Protein AF-0000000075454747 (afdb_homodimer)

pLDDT: mean 72.76, std 27.38, range [16.09, 97.88]

Radius of gyration: 36.02 Å; Cα contacts (8 Å, |Δi|>4): 669; chains: 2; bounding box: 86×127×116 Å

Solvent-accessible surface area (backbone atoms only — not comparable to full-atom values): 37565 Å² total; per-residue (Å²): 130,82,58,50,56,47,60,22,48,54,50,6,48,52,48,23,32,24,45,42,16,33,38,52,50,50,49,52,52,36,51,41,47,50,62,71,65,38,78,59,92,67,65,56,60,64,61,53,49,51,53,51,52,39,49,51,45,42,49,48,39,54,51,43,48,49,51,49,47,45,43,26,66,60,74,37,37,84,43,86,72,25,34,42,47,53,69,25,41,47,30,43,63,62,52,25,51,37,47,42,45,41,36,53,37,42,48,53,25,52,46,48,52,48,50,49,46,25,56,74,56,73,64,38,64,78,78,41,47,66,49,49,53,33,49,53,53,22,47,52,27,30,53,50,37,27,54,50,30,57,66,29,74,86,36,67,48,83,68,41,67,80,47,38,56,28,53,52,47,22,52,51,31,50,39,47,32,48,50,50,49,46,49,54,47,49,51,51,50,53,55,46,50,71,66,64,68,72,66,78,44,48,65,56,42,55,55,47,48,49,52,48,51,46,52,44,56,56,42,52,53,45,52,53,30,53,53,28,48,78,69,66,39,42,61,22,42,41,45,51,52,28,45,48,34,46,36,41,39,44,37,45,50,50,51,42,49,50,56,51,45,57,47,49,48,51,52,44,49,56,51,47,56,61,55,65,63,62,75,63,75,77,74,79,76,76,88,77,90,84,78,87,75,83,80,84,79,76,77,78,77,78,66,76,72,90,70,77,75,78,64,93,74,76,78,68,93,74,76,81,69,83,81,84,80,73,89,80,80,82,84,90,81,87,74,90,69,88,124,132,82,57,51,56,46,60,22,47,53,51,6,48,51,48,21,33,23,46,41,16,33,38,52,50,50,47,52,51,36,50,40,48,51,61,71,68,38,81,59,92,68,65,58,62,64,59,52,49,51,51,49,50,38,48,51,46,42,51,48,40,55,52,41,48,49,51,48,48,46,44,26,66,60,76,37,36,84,43,86,72,26,34,43,46,53,70,24,40,46,29,43,62,62,53,25,51,38,47,41,44,40,37,53,37,42,49,53,24,52,47,48,52,49,50,49,43,26,56,74,56,73,64,39,64,79,80,43,47,66,49,48,53,32,47,52,52,22,46,52,27,30,54,50,37,28,52,50,28,56,66,29,73,85,36,67,48,82,69,40,68,80,47,38,56,29,51,50,46,21,51,50,32,49,40,49,30,50,51,51,49,47,50,53,49,51,50,52,50,52,53,46,50,71,65,63,64,73,68,78,45,49,65,55,42,57,58,47,49,50,54,50,51,45,51,44,56,56,42,52,53,43,52,53,30,53,54,29,47,78,68,64,40,43,62,22,42,40,44,50,51,29,43,48,34,46,35,39,40,42,38,46,52,50,51,42,48,51,56,50,46,56,49,47,47,51,52,44,49,55,51,48,53,58,56,64,59,61,72,61,74,77,76,80,78,74,86,81,91,74,87,76,85,76,81,83,77,79,77,81,85,70,80,76,68,88,69,76,74,77,71,69,80,70,64,87,72,78,71,78,75,83,86,80,90,75,94,92,83,87,91,89,88,94,76,98,73,93,131

Nearest PDB structures (foldseek):
  7u8r-assembly1_h  TM=3.072E-01  e=4.755E-01  Sus scrofa
  7u8r-assembly1_o  TM=3.285E-01  e=1.110E+00  Sus scrofa
  9bru-assembly1_k  TM=3.156E-01  e=3.203E+00  Mus musculus
  7u8r-assembly1_h  TM=3.238E-01  e=4.776E-01  Sus scrofa
  9bru-assembly1_k  TM=3.154E-01  e=3.297E+00  Mus musculus

Foldseek 3Di:
DFDQLLRLLVLQLVLQVVLLVVLVVLLVVLVCLQPPVFPDPDRPVVVNVLLVLLNVLSVLLSVLSVVLNCCQCPVCQPPPPGSSQSSLLLQPPSNLVNLVSLLVLLLSLLVLLLVVLCVLVVNDCVLSVVLVVLSVQLSVLSVVLSVVSNVVRVGRHCLDPVNCVSVLSNLVSSLVSLVSSLVSLVVSLVVVCVPVPHDVSVVVVVLNVVLSVLSVVLNVLSVVLNVCSVVRGSNSSNSVSNSSSSSSVSSSVVSSSVSVVVVVVVVVVVVVVVVVVPVPDPPPPDDDDDDDPDDDPPPDCPVDDDDDPPCVDDDDPDDPPPDPDDDDDPDDDDDDDDD/DFDQLLRLLVLQLVLQVVLLVVLVVLLVVLVCLQPPVQPDPDRPVVVNVLLVLLNVLSVLLSVLSVVLNCCQCPVCQPPPPGSSQSSLLLQPPSNLVNLVSLLVLLLSLLVLLLVVLCVLVVNDCVLSPVLVVLSVQLSVLSVVLSVVSNVVRVGRHCLDPVNCVSVLSNLVSSLVSLVSSLVSSVVSLVVVCVPVDHDVSVVVVVLNVLLSVLSVVLNVLSVVLNVCSVVRGSNSSNSVSNSSSSSSVSSSVVSSSVSVVVVVVVVVVVVVVVVVVPVPDPPPPDDDDDDDPDDPPPPPPPPPDDDDPPPPPPDDPPPPPPDDDDDDDDDDYDDDDDD

Structure (mmCIF, N/CA/C/O backbone):
data_AF-0000000075454747-model_v1
#
loop_
_entity.id
_entity.type
_entity.pdbx_description
1 polymer 'Uncharacterized protein'
#
loop_
_atom_site.group_PDB
_atom_site.id
_atom_site.type_symbol
_atom_site.label_atom_id
_atom_site.label_alt_id
_atom_site.label_comp_id
_atom_site.label_asym_id
_atom_site.label_entity_id
_atom_site.label_seq_id
_atom_site.pdbx_PDB_ins_code
_atom_site.Cartn_x
_atom_site.Cartn_y
_atom_site.Cartn_z
_atom_site.occupancy
_atom_site.B_iso_or_equiv
_atom_site.auth_seq_id
_atom_site.auth_comp_id
_atom_site.auth_asym_id
_atom_site.auth_atom_id
_atom_site.pdbx_PDB_model_num
ATOM 1 N N . MET A 1 1 ? 8.805 -26.375 9.414 1 54.47 1 MET A N 1
ATOM 2 C CA . MET A 1 1 ? 9.195 -26.734 8.062 1 54.47 1 MET A CA 1
ATOM 3 C C . MET A 1 1 ? 9.609 -25.516 7.258 1 54.47 1 MET A C 1
ATOM 5 O O . MET A 1 1 ? 9.109 -24.406 7.5 1 54.47 1 MET A O 1
ATOM 9 N N . ALA A 1 2 ? 10.641 -25.609 6.5 1 81.06 2 ALA A N 1
ATOM 10 C CA . ALA A 1 2 ? 11.195 -24.531 5.688 1 81.06 2 ALA A CA 1
ATOM 11 C C . ALA A 1 2 ? 10.188 -24.047 4.652 1 81.06 2 ALA A C 1
ATOM 13 O O . ALA A 1 2 ? 9.469 -24.859 4.047 1 81.06 2 ALA A O 1
ATOM 14 N N . ILE A 1 3 ? 9.906 -22.812 4.625 1 89.56 3 ILE A N 1
ATOM 15 C CA . ILE A 1 3 ? 8.953 -22.234 3.684 1 89.56 3 ILE A CA 1
ATOM 16 C C . ILE A 1 3 ? 9.438 -22.469 2.254 1 89.56 3 ILE A C 1
ATOM 18 O O . ILE A 1 3 ? 10.625 -22.266 1.953 1 89.56 3 ILE A O 1
ATOM 22 N N . ALA A 1 4 ? 8.562 -23.078 1.507 1 92.06 4 ALA A N 1
ATOM 23 C CA . ALA A 1 4 ? 8.883 -23.297 0.099 1 92.06 4 ALA A CA 1
ATOM 24 C C . ALA A 1 4 ? 9.156 -21.984 -0.615 1 92.06 4 ALA A C 1
ATOM 26 O O . ALA A 1 4 ? 8.578 -20.953 -0.269 1 92.06 4 ALA A O 1
ATOM 27 N N . LEU A 1 5 ? 9.977 -22.031 -1.569 1 92.12 5 LEU A N 1
ATOM 28 C CA . LEU A 1 5 ? 10.453 -20.828 -2.246 1 92.12 5 LEU A CA 1
ATOM 29 C C . LEU A 1 5 ? 9.297 -20.109 -2.955 1 92.12 5 LEU A C 1
ATOM 31 O O . LEU A 1 5 ? 9.25 -18.891 -2.979 1 92.12 5 LEU A O 1
ATOM 35 N N . ASP A 1 6 ? 8.406 -20.828 -3.564 1 93.06 6 ASP A N 1
ATOM 36 C CA . ASP A 1 6 ? 7.281 -20.219 -4.266 1 93.06 6 ASP A CA 1
ATOM 37 C C . ASP A 1 6 ? 6.355 -19.484 -3.293 1 93.06 6 ASP A C 1
ATOM 39 O O . ASP A 1 6 ? 5.922 -18.359 -3.564 1 93.06 6 ASP A O 1
ATOM 43 N N . LYS A 1 7 ? 6.16 -20.109 -2.158 1 93.94 7 LYS A N 1
ATOM 44 C CA . LYS A 1 7 ? 5.355 -19.453 -1.134 1 93.94 7 LYS A CA 1
ATOM 45 C C . LYS A 1 7 ? 6.066 -18.219 -0.588 1 93.94 7 LYS A C 1
ATOM 47 O O . LYS A 1 7 ? 5.434 -17.188 -0.346 1 93.94 7 LYS A O 1
ATOM 52 N N . ALA A 1 8 ? 7.285 -18.344 -0.396 1 94.69 8 ALA A N 1
ATOM 53 C CA . ALA A 1 8 ? 8.07 -17.234 0.115 1 94.69 8 ALA A CA 1
ATOM 54 C C . ALA A 1 8 ? 8.055 -16.047 -0.858 1 94.69 8 ALA A C 1
ATOM 56 O O . ALA A 1 8 ? 7.879 -14.906 -0.45 1 94.69 8 ALA A O 1
ATOM 57 N N . TYR A 1 9 ? 8.195 -16.359 -2.07 1 95 9 TYR A N 1
ATOM 58 C CA . TYR A 1 9 ? 8.25 -15.281 -3.061 1 95 9 TYR A CA 1
ATOM 59 C C . TYR A 1 9 ? 6.887 -14.617 -3.213 1 95 9 TYR A C 1
ATOM 61 O O . TYR A 1 9 ? 6.805 -13.391 -3.363 1 95 9 TYR A O 1
ATOM 69 N N . LEU A 1 10 ? 5.871 -15.367 -3.207 1 95.44 10 LEU A N 1
ATOM 70 C CA . LEU A 1 10 ? 4.527 -14.805 -3.27 1 95.44 10 LEU A CA 1
ATOM 71 C C . LEU A 1 10 ? 4.27 -13.875 -2.086 1 95.44 10 LEU A C 1
ATOM 73 O O . LEU A 1 10 ? 3.768 -12.766 -2.26 1 95.44 10 LEU A O 1
ATOM 77 N N . SER A 1 11 ? 4.66 -14.297 -0.938 1 95.88 11 SER A N 1
ATOM 78 C CA . SER A 1 11 ? 4.5 -13.484 0.265 1 95.88 11 SER A CA 1
ATOM 79 C C . SER A 1 11 ? 5.363 -12.234 0.206 1 95.88 11 SER A C 1
ATOM 81 O O . SER A 1 11 ? 4.961 -11.172 0.683 1 95.88 11 SER A O 1
ATOM 83 N N . ALA A 1 12 ? 6.492 -12.367 -0.376 1 96.56 12 ALA A N 1
ATOM 84 C CA . ALA A 1 12 ? 7.426 -11.25 -0.488 1 96.56 12 ALA A CA 1
ATOM 85 C C . ALA A 1 12 ? 6.84 -10.133 -1.34 1 96.56 12 ALA A C 1
ATOM 87 O O . ALA A 1 12 ? 6.863 -8.961 -0.94 1 96.56 12 ALA A O 1
ATOM 88 N N . ILE A 1 13 ? 6.297 -10.5 -2.439 1 96.44 13 ILE A N 1
ATOM 89 C CA . ILE A 1 13 ? 5.781 -9.477 -3.35 1 96.44 13 ILE A CA 1
ATOM 90 C C . ILE A 1 13 ? 4.492 -8.883 -2.781 1 96.44 13 ILE A C 1
ATOM 92 O O . ILE A 1 13 ? 4.23 -7.691 -2.939 1 96.44 13 ILE A O 1
ATOM 96 N N . TRP A 1 14 ? 3.729 -9.703 -2.125 1 96.62 14 TRP A N 1
ATOM 97 C CA . TRP A 1 14 ? 2.539 -9.203 -1.445 1 96.62 14 TRP A CA 1
ATOM 98 C C . TRP A 1 14 ? 2.906 -8.133 -0.42 1 96.62 14 TRP A C 1
ATOM 100 O O . TRP A 1 14 ? 2.328 -7.047 -0.413 1 96.62 14 TRP A O 1
ATOM 110 N N . LEU A 1 15 ? 3.869 -8.414 0.366 1 96.75 15 LEU A N 1
ATOM 111 C CA . LEU A 1 15 ? 4.301 -7.477 1.396 1 96.75 15 LEU A CA 1
ATOM 112 C C . LEU A 1 15 ? 4.969 -6.254 0.772 1 96.75 15 LEU A C 1
ATOM 114 O O . LEU A 1 15 ? 4.793 -5.133 1.256 1 96.75 15 LEU A O 1
ATOM 118 N N . GLU A 1 16 ? 5.711 -6.477 -0.226 1 97.69 16 GLU A N 1
ATOM 119 C CA . GLU A 1 16 ? 6.336 -5.348 -0.914 1 97.69 16 GLU A CA 1
ATOM 120 C C . GLU A 1 16 ? 5.285 -4.391 -1.465 1 97.69 16 GLU A C 1
ATOM 122 O O . GLU A 1 16 ? 5.449 -3.17 -1.388 1 97.69 16 GLU A O 1
ATOM 127 N N . THR A 1 17 ? 4.297 -4.953 -2.027 1 97.62 17 THR A N 1
ATOM 128 C CA . THR A 1 17 ? 3.232 -4.133 -2.596 1 97.62 17 THR A CA 1
ATOM 129 C C . THR A 1 17 ? 2.535 -3.324 -1.505 1 97.62 17 THR A C 1
ATOM 131 O O . THR A 1 17 ? 2.166 -2.168 -1.723 1 97.62 17 THR A O 1
ATOM 134 N N . LEU A 1 18 ? 2.395 -3.969 -0.387 1 97.12 18 LEU A N 1
ATOM 135 C CA . LEU A 1 18 ? 1.84 -3.258 0.759 1 97.12 18 LEU A CA 1
ATOM 136 C C . LEU A 1 18 ? 2.68 -2.031 1.096 1 97.12 18 LEU A C 1
ATOM 138 O O . LEU A 1 18 ? 2.148 -0.924 1.217 1 97.12 18 LEU A O 1
ATOM 142 N N . PHE A 1 19 ? 3.9 -2.213 1.19 1 97.25 19 PHE A N 1
ATOM 143 C CA . PHE A 1 19 ? 4.801 -1.117 1.529 1 97.25 19 PHE A CA 1
ATOM 144 C C . PHE A 1 19 ? 4.855 -0.092 0.403 1 97.25 19 PHE A C 1
ATOM 146 O O . PHE A 1 19 ? 5.008 1.105 0.652 1 97.25 19 PHE A O 1
ATOM 153 N N . TYR A 1 20 ? 4.727 -0.614 -0.808 1 97.62 20 TYR A N 1
ATOM 154 C CA . TYR A 1 20 ? 4.695 0.319 -1.929 1 97.62 20 TYR A CA 1
ATOM 155 C C . TYR A 1 20 ? 3.475 1.229 -1.847 1 97.62 20 TYR A C 1
ATOM 157 O O . TYR A 1 20 ? 3.553 2.414 -2.174 1 97.62 20 TYR A O 1
ATOM 165 N N . GLY A 1 21 ? 2.342 0.683 -1.463 1 96.75 21 GLY A N 1
ATOM 166 C CA . GLY A 1 21 ? 1.174 1.521 -1.243 1 96.75 21 GLY A CA 1
ATOM 167 C C . GLY A 1 21 ? 1.41 2.617 -0.22 1 96.75 21 GLY A C 1
ATOM 168 O O . GLY A 1 21 ? 1.01 3.764 -0.428 1 96.75 21 GLY A O 1
ATOM 169 N N . MET A 1 22 ? 2.078 2.236 0.785 1 94.88 22 MET A N 1
ATOM 170 C CA . MET A 1 22 ? 2.439 3.23 1.792 1 94.88 22 MET A CA 1
ATOM 171 C C . MET A 1 22 ? 3.365 4.289 1.202 1 94.88 22 MET A C 1
ATOM 173 O O . MET A 1 22 ? 3.18 5.484 1.44 1 94.88 22 MET A O 1
ATOM 177 N N . ASN A 1 23 ? 4.293 3.838 0.484 1 95.94 23 ASN A N 1
ATOM 178 C CA . ASN A 1 23 ? 5.258 4.73 -0.15 1 95.94 23 ASN A CA 1
ATOM 179 C C . ASN A 1 23 ? 4.578 5.691 -1.122 1 95.94 23 ASN A C 1
ATOM 181 O O . ASN A 1 23 ? 4.988 6.848 -1.246 1 95.94 23 ASN A O 1
ATOM 185 N N . PHE A 1 24 ? 3.613 5.172 -1.775 1 96.06 24 PHE A N 1
ATOM 186 C CA . PHE A 1 24 ? 2.867 5.984 -2.729 1 96.06 24 PHE A CA 1
ATOM 187 C C . PHE A 1 24 ? 2.238 7.191 -2.039 1 96.06 24 PHE A C 1
ATOM 189 O O . PHE A 1 24 ? 2.373 8.32 -2.51 1 96.06 24 PHE A O 1
ATOM 196 N N . VAL A 1 25 ? 1.648 7.004 -0.907 1 93.12 25 VAL A N 1
ATOM 197 C CA . VAL A 1 25 ? 0.99 8.078 -0.172 1 93.12 25 VAL A CA 1
ATOM 198 C C . VAL A 1 25 ? 2.037 9.031 0.401 1 93.12 25 VAL A C 1
ATOM 200 O O . VAL A 1 25 ? 1.892 10.25 0.311 1 93.12 25 VAL A O 1
ATOM 203 N N . LEU A 1 26 ? 3.062 8.477 0.919 1 92.25 26 LEU A N 1
ATOM 204 C CA . LEU A 1 26 ? 4.117 9.297 1.508 1 92.25 26 LEU A CA 1
ATOM 205 C C . LEU A 1 26 ? 4.805 10.141 0.444 1 92.25 26 LEU A C 1
ATOM 207 O O . LEU A 1 26 ? 5.191 11.281 0.708 1 92.25 26 LEU A O 1
ATOM 211 N N . PHE A 1 27 ? 4.941 9.539 -0.728 1 94.62 27 PHE A N 1
ATOM 212 C CA . PHE A 1 27 ? 5.562 10.266 -1.829 1 94.62 27 PHE A CA 1
ATOM 213 C C . PHE A 1 27 ? 4.742 11.5 -2.191 1 94.62 27 PHE A C 1
ATOM 215 O O . PHE A 1 27 ? 5.289 12.594 -2.324 1 94.62 27 PHE A O 1
ATOM 222 N N . TRP A 1 28 ? 3.514 11.32 -2.301 1 90.5 28 TRP A N 1
ATOM 223 C CA . TRP A 1 28 ? 2.668 12.445 -2.684 1 90.5 28 TRP A CA 1
ATOM 224 C C . TRP A 1 28 ? 2.576 13.469 -1.553 1 90.5 28 TRP A C 1
ATOM 226 O O . TRP A 1 28 ? 2.512 14.672 -1.801 1 90.5 28 TRP A O 1
ATOM 236 N N . ALA A 1 29 ? 2.568 12.969 -0.359 1 85.75 29 ALA A N 1
ATOM 237 C CA . ALA A 1 29 ? 2.637 13.883 0.777 1 85.75 29 ALA A CA 1
ATOM 238 C C . ALA A 1 29 ? 3.938 14.68 0.758 1 85.75 29 ALA A C 1
ATOM 240 O O . ALA A 1 29 ? 3.932 15.891 0.998 1 85.75 29 ALA A O 1
ATOM 241 N N . CYS A 1 30 ? 4.977 14.016 0.497 1 88.94 30 CYS A N 1
ATOM 242 C CA . CYS A 1 30 ? 6.285 14.648 0.419 1 88.94 30 CYS A CA 1
ATOM 243 C C . CYS A 1 30 ? 6.32 15.695 -0.686 1 88.94 30 CYS A C 1
ATOM 245 O O . CYS A 1 30 ? 6.773 16.828 -0.466 1 88.94 30 CYS A O 1
ATOM 247 N N . LEU A 1 31 ? 5.781 15.336 -1.813 1 88.81 31 LEU A N 1
ATOM 248 C CA . LEU A 1 31 ? 5.762 16.25 -2.949 1 88.81 31 LEU A CA 1
ATOM 249 C C . LEU A 1 31 ? 4.91 17.484 -2.643 1 88.81 31 LEU A C 1
ATOM 251 O O . LEU A 1 31 ? 5.281 18.594 -2.99 1 88.81 31 LEU A O 1
ATOM 255 N N . THR A 1 32 ? 3.826 17.266 -1.979 1 82.81 32 THR A N 1
ATOM 256 C CA . THR A 1 32 ? 2.938 18.375 -1.636 1 82.81 32 THR A CA 1
ATOM 257 C C . THR A 1 32 ? 3.602 19.312 -0.629 1 82.81 32 THR A C 1
ATOM 259 O O . THR A 1 32 ? 3.492 20.531 -0.743 1 82.81 32 THR A O 1
ATOM 262 N N . MET A 1 33 ? 4.277 18.75 0.227 1 79.81 33 MET A N 1
ATOM 263 C CA . MET A 1 33 ? 4.941 19.562 1.25 1 79.81 33 MET A CA 1
ATOM 264 C C . MET A 1 33 ? 6.109 20.344 0.657 1 79.81 33 MET A C 1
ATOM 266 O O . MET A 1 33 ? 6.383 21.469 1.075 1 79.81 33 MET A O 1
ATOM 270 N N . LEU A 1 34 ? 6.73 19.781 -0.288 1 83.19 34 LEU A N 1
ATOM 271 C CA . LEU A 1 34 ? 7.906 20.406 -0.877 1 83.19 34 LEU A CA 1
ATOM 272 C C . LEU A 1 34 ? 7.504 21.438 -1.926 1 83.19 34 LEU A C 1
ATOM 274 O O . LEU A 1 34 ? 8.266 22.359 -2.23 1 83.19 34 LEU A O 1
ATOM 278 N N . THR A 1 35 ? 6.363 21.328 -2.52 1 78.12 35 THR A N 1
ATOM 279 C CA . THR A 1 35 ? 6.004 22.188 -3.641 1 78.12 35 THR A CA 1
ATOM 280 C C . THR A 1 35 ? 4.902 23.156 -3.242 1 78.12 35 THR A C 1
ATOM 282 O O . THR A 1 35 ? 4.973 24.344 -3.561 1 78.12 35 THR A O 1
ATOM 285 N N . ILE A 1 36 ? 3.793 22.703 -2.701 1 64.31 36 ILE A N 1
ATOM 286 C CA . ILE A 1 36 ? 2.6 23.531 -2.521 1 64.31 36 ILE A CA 1
ATOM 287 C C . ILE A 1 36 ? 2.631 24.188 -1.146 1 64.31 36 ILE A C 1
ATOM 289 O O .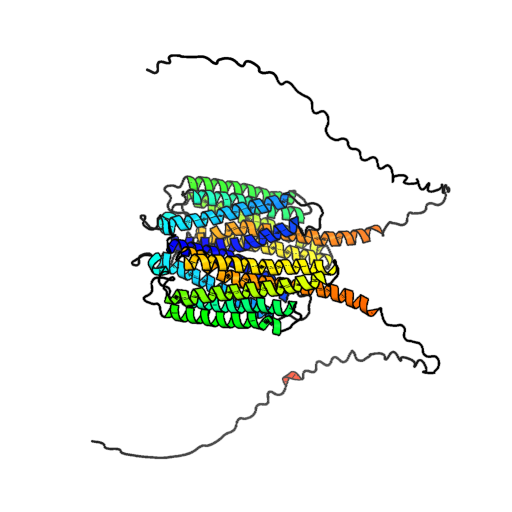 ILE A 1 36 ? 2.344 25.375 -1.016 1 64.31 36 ILE A O 1
ATOM 293 N N . ARG A 1 37 ? 2.844 23.391 -0.23 1 57.16 37 ARG A N 1
ATOM 294 C CA . ARG A 1 37 ? 2.729 23.938 1.121 1 57.16 37 ARG A CA 1
ATOM 295 C C . ARG A 1 37 ? 4.066 24.484 1.604 1 57.16 37 ARG A C 1
ATOM 297 O O . ARG A 1 37 ? 4.305 24.578 2.809 1 57.16 37 ARG A O 1
ATOM 304 N N . ARG A 1 38 ? 4.766 24.844 0.471 1 56.84 38 ARG A N 1
ATOM 305 C CA . ARG A 1 38 ? 6.109 25.312 0.8 1 56.84 38 ARG A CA 1
ATOM 306 C C . ARG A 1 38 ? 6.066 26.703 1.428 1 56.84 38 ARG A C 1
ATOM 308 O O . ARG A 1 38 ? 5.258 27.547 1.033 1 56.84 38 ARG A O 1
ATOM 315 N N . ARG A 1 39 ? 6.43 26.75 2.611 1 50.56 39 ARG A N 1
ATOM 316 C CA . ARG A 1 39 ? 6.5 28.062 3.248 1 50.56 39 ARG A CA 1
ATOM 317 C C . ARG A 1 39 ? 7.691 28.859 2.73 1 50.56 39 ARG A C 1
ATOM 319 O O . ARG A 1 39 ? 7.734 30.078 2.865 1 50.56 39 ARG A O 1
ATOM 326 N N . THR A 1 40 ? 8.727 28.141 2.311 1 54.94 40 THR A N 1
ATOM 327 C CA . THR A 1 40 ? 9.867 28.891 1.783 1 54.94 40 THR A CA 1
ATOM 328 C C . THR A 1 40 ? 9.734 29.078 0.274 1 54.94 40 THR A C 1
ATOM 330 O O . THR A 1 40 ? 9.188 28.219 -0.418 1 54.94 40 THR A O 1
ATOM 333 N N . PRO A 1 41 ? 9.945 30.281 -0.166 1 55.84 41 PRO A N 1
ATOM 334 C CA . PRO A 1 41 ? 9.719 30.688 -1.554 1 55.84 41 PRO A CA 1
ATOM 335 C C . PRO A 1 41 ? 10.445 29.797 -2.557 1 55.84 41 PRO A C 1
ATOM 337 O O . PRO A 1 41 ? 10.086 29.766 -3.736 1 55.84 41 PRO A O 1
ATOM 340 N N . LYS A 1 42 ? 11.578 29.109 -2.141 1 61.12 42 LYS A N 1
ATOM 341 C CA . LYS A 1 42 ? 12.289 28.406 -3.199 1 61.12 42 LYS A CA 1
ATOM 342 C C . LYS A 1 42 ? 12.102 26.891 -3.078 1 61.12 42 LYS A C 1
ATOM 344 O O . LYS A 1 42 ? 12.242 26.328 -1.989 1 61.12 42 LYS A O 1
ATOM 349 N N . ILE A 1 43 ? 11.531 26.344 -4.031 1 62.38 43 ILE A N 1
ATOM 350 C CA . ILE A 1 43 ? 11.422 24.891 -4.145 1 62.38 43 ILE A CA 1
ATOM 351 C C . ILE A 1 43 ? 12.812 24.266 -4.102 1 62.38 43 ILE A C 1
ATOM 353 O O . ILE A 1 43 ? 13.711 24.672 -4.844 1 62.38 43 ILE A O 1
ATOM 357 N N . ASN A 1 44 ? 13.047 23.438 -3.105 1 77.88 44 ASN A N 1
ATOM 358 C CA . ASN A 1 44 ? 14.305 22.688 -3.107 1 77.88 44 ASN A CA 1
ATOM 359 C C . ASN A 1 44 ? 14.312 21.609 -4.191 1 77.88 44 ASN A C 1
ATOM 361 O O . ASN A 1 44 ? 13.93 20.469 -3.938 1 77.88 44 ASN A O 1
ATOM 365 N N . LYS A 1 45 ? 14.68 21.953 -5.395 1 82.12 45 LYS A N 1
ATOM 366 C CA . LYS A 1 45 ? 14.656 21.078 -6.574 1 82.12 45 LYS A CA 1
ATOM 367 C C . LYS A 1 45 ? 15.453 19.797 -6.332 1 82.12 45 LYS A C 1
ATOM 369 O O . LYS A 1 45 ? 15.117 18.75 -6.883 1 82.12 45 LYS A O 1
ATOM 374 N N . LEU A 1 46 ? 16.453 19.922 -5.551 1 84.12 46 LEU A N 1
ATOM 375 C CA . LEU A 1 46 ? 17.281 18.75 -5.289 1 84.12 46 LEU A CA 1
ATOM 376 C C . LEU A 1 46 ? 16.516 17.703 -4.492 1 84.12 46 LEU A C 1
ATOM 378 O O . LEU A 1 46 ? 16.547 16.516 -4.836 1 84.12 46 LEU A O 1
ATOM 382 N N . LEU A 1 47 ? 15.836 18.141 -3.553 1 86.38 47 LEU A N 1
ATOM 383 C CA . LEU A 1 47 ? 15.086 17.203 -2.721 1 86.38 47 LEU A CA 1
ATOM 384 C C . LEU A 1 47 ? 13.922 16.594 -3.494 1 86.38 47 LEU A C 1
ATOM 386 O O . LEU A 1 47 ? 13.609 15.414 -3.338 1 86.38 47 LEU A O 1
ATOM 390 N N . VAL A 1 48 ? 13.32 17.391 -4.297 1 89.25 48 VAL A N 1
ATOM 391 C CA . VAL A 1 48 ? 12.234 16.906 -5.141 1 89.25 48 VAL A CA 1
ATOM 392 C C . VAL A 1 48 ? 12.773 15.867 -6.125 1 89.25 48 VAL A C 1
ATOM 394 O O . VAL A 1 48 ? 12.148 14.82 -6.332 1 89.25 48 VAL A O 1
ATOM 397 N N . GLY A 1 49 ? 13.953 16.172 -6.691 1 92.12 49 GLY A N 1
ATOM 398 C CA . GLY A 1 49 ? 14.578 15.234 -7.609 1 92.12 49 GLY A CA 1
ATOM 399 C C . GLY A 1 49 ? 14.922 13.906 -6.965 1 92.12 49 GLY A C 1
ATOM 400 O O . GLY A 1 49 ? 14.703 12.844 -7.555 1 92.12 49 GLY A O 1
ATOM 401 N N . ILE A 1 50 ? 15.422 13.969 -5.809 1 92.75 50 ILE A N 1
ATOM 402 C CA . ILE A 1 50 ? 15.789 12.766 -5.07 1 92.75 50 ILE A CA 1
ATOM 403 C C . ILE A 1 50 ? 14.539 11.945 -4.77 1 92.75 50 ILE A C 1
ATOM 405 O O . ILE A 1 50 ? 14.523 10.727 -4.984 1 92.75 50 ILE A O 1
ATOM 409 N N . ALA A 1 51 ? 13.5 12.617 -4.348 1 93.44 51 ALA A N 1
ATOM 410 C CA . ALA A 1 51 ? 12.258 11.922 -4.023 1 93.44 51 ALA A CA 1
ATOM 411 C C . ALA A 1 51 ? 11.656 11.273 -5.262 1 93.44 51 ALA A C 1
ATOM 413 O O . ALA A 1 51 ? 11.203 10.125 -5.211 1 93.44 51 ALA A O 1
ATOM 414 N N . MET A 1 52 ? 11.703 11.945 -6.359 1 95.12 52 MET A N 1
ATOM 415 C CA . MET A 1 52 ? 11.148 11.422 -7.605 1 95.12 52 MET A CA 1
ATOM 416 C C . MET A 1 52 ? 11.945 10.227 -8.102 1 95.12 52 MET A C 1
ATOM 418 O O . MET A 1 52 ? 11.375 9.242 -8.562 1 95.12 52 MET A O 1
ATOM 422 N N . THR A 1 53 ? 13.203 10.383 -7.992 1 96 53 THR A N 1
ATOM 423 C CA . THR A 1 53 ? 14.07 9.305 -8.453 1 96 53 THR A CA 1
ATOM 424 C C . THR A 1 53 ? 13.875 8.055 -7.594 1 96 53 THR A C 1
ATOM 426 O O . THR A 1 53 ? 13.734 6.949 -8.125 1 96 53 THR A O 1
ATOM 429 N N . MET A 1 54 ? 13.82 8.211 -6.352 1 96.12 54 MET A N 1
ATOM 430 C CA . MET A 1 54 ? 13.633 7.074 -5.449 1 96.12 54 MET A CA 1
ATOM 431 C C . MET A 1 54 ? 12.281 6.414 -5.68 1 96.12 54 MET A C 1
ATOM 433 O O . MET A 1 54 ? 12.172 5.188 -5.672 1 96.12 54 MET A O 1
ATOM 437 N N . PHE A 1 55 ? 11.289 7.234 -5.938 1 96.81 55 PHE A N 1
ATOM 438 C CA . PHE A 1 55 ? 9.953 6.707 -6.172 1 96.81 55 PHE A CA 1
ATOM 439 C C . PHE A 1 55 ? 9.898 5.941 -7.488 1 96.81 55 PHE A C 1
ATOM 441 O O . PHE A 1 55 ? 9.266 4.891 -7.574 1 96.81 55 PHE A O 1
ATOM 448 N N . ALA A 1 56 ? 10.531 6.473 -8.461 1 96.94 56 ALA A N 1
ATOM 449 C CA . ALA A 1 56 ? 10.562 5.809 -9.766 1 96.94 56 ALA A CA 1
ATOM 450 C C . ALA A 1 56 ? 11.234 4.445 -9.672 1 96.94 56 ALA A C 1
ATOM 452 O O . ALA A 1 56 ? 10.758 3.465 -10.25 1 96.94 56 ALA A O 1
ATOM 453 N N . PHE A 1 57 ? 12.297 4.414 -8.969 1 97.38 57 PHE A N 1
ATOM 454 C CA . PHE A 1 57 ? 13 3.146 -8.812 1 97.38 57 PHE A CA 1
ATOM 455 C C . PHE A 1 57 ? 12.18 2.172 -7.973 1 97.38 57 PHE A C 1
ATOM 457 O O . PHE A 1 57 ? 12.156 0.973 -8.258 1 97.38 57 PHE A O 1
ATOM 464 N N . SER A 1 58 ? 11.508 2.639 -6.961 1 97.44 58 SER A N 1
ATOM 465 C CA . SER A 1 58 ? 10.641 1.79 -6.156 1 97.44 58 SER A CA 1
ATOM 466 C C . SER A 1 58 ? 9.492 1.229 -6.988 1 97.44 58 SER A C 1
ATOM 468 O O . SER A 1 58 ? 9.125 0.06 -6.848 1 97.44 58 SER A O 1
ATOM 470 N N . THR A 1 59 ? 8.992 2.064 -7.867 1 97.62 59 THR A N 1
ATOM 471 C CA . THR A 1 59 ? 7.91 1.647 -8.75 1 97.62 59 THR A CA 1
ATOM 472 C C . THR A 1 59 ? 8.383 0.568 -9.719 1 97.62 59 THR A C 1
ATOM 474 O O . THR A 1 59 ? 7.691 -0.426 -9.938 1 97.62 59 THR A O 1
ATOM 477 N N . SER A 1 60 ? 9.508 0.819 -10.18 1 97.31 60 SER A N 1
ATOM 478 C CA . SER A 1 60 ? 10.07 -0.165 -11.102 1 97.31 60 SER A CA 1
ATOM 479 C C . SER A 1 60 ? 10.336 -1.489 -10.391 1 97.31 60 SER A C 1
ATOM 481 O O . SER A 1 60 ? 10.078 -2.559 -10.953 1 97.31 60 SER A O 1
ATOM 483 N N . HIS A 1 61 ? 10.82 -1.402 -9.234 1 97.88 61 HIS A N 1
ATOM 484 C CA . HIS A 1 61 ? 11.164 -2.6 -8.477 1 97.88 61 HIS A CA 1
ATOM 485 C C . HIS A 1 61 ? 9.93 -3.465 -8.227 1 97.88 61 HIS A C 1
ATOM 487 O O . HIS A 1 61 ? 9.953 -4.672 -8.469 1 97.88 61 HIS A O 1
ATOM 493 N N . VAL A 1 62 ? 8.852 -2.855 -7.758 1 97.5 62 VAL A N 1
ATOM 494 C CA . VAL A 1 62 ? 7.648 -3.613 -7.434 1 97.5 62 VAL A CA 1
ATOM 495 C C . VAL A 1 62 ? 6.992 -4.113 -8.719 1 97.5 62 VAL A C 1
ATOM 497 O O . VAL A 1 62 ? 6.43 -5.211 -8.75 1 97.5 62 VAL A O 1
ATOM 500 N N . SER A 1 63 ? 7.07 -3.334 -9.812 1 97.38 63 SER A N 1
ATOM 501 C CA . SER A 1 63 ? 6.512 -3.748 -11.094 1 97.38 63 SER A CA 1
ATOM 502 C C . SER A 1 63 ? 7.238 -4.969 -11.648 1 97.38 63 SER A C 1
ATOM 504 O O . SER A 1 63 ? 6.613 -5.887 -12.18 1 97.38 63 SER A O 1
ATOM 506 N N . LEU A 1 64 ? 8.539 -4.969 -11.477 1 97.19 64 LEU A N 1
ATOM 507 C CA . LEU A 1 64 ? 9.32 -6.113 -11.922 1 97.19 64 LEU A CA 1
ATOM 508 C C . LEU A 1 64 ? 9.023 -7.34 -11.062 1 97.19 64 LEU A C 1
ATOM 510 O O . LEU A 1 64 ? 9.008 -8.469 -11.562 1 97.19 64 LEU A O 1
ATOM 514 N N . GLY A 1 65 ? 8.859 -7.086 -9.773 1 96.56 65 GLY A N 1
ATOM 515 C CA . GLY A 1 65 ? 8.453 -8.18 -8.914 1 96.56 65 GLY A CA 1
ATOM 516 C C . GLY A 1 65 ? 7.129 -8.797 -9.32 1 96.56 65 GLY A C 1
ATOM 517 O O . GLY A 1 65 ? 6.98 -10.023 -9.328 1 96.56 65 GLY A O 1
ATOM 518 N N . PHE A 1 66 ? 6.234 -7.969 -9.711 1 96.75 66 PHE A N 1
ATOM 519 C CA . PHE A 1 66 ? 4.93 -8.438 -10.148 1 96.75 66 PHE A CA 1
ATOM 520 C C . PHE A 1 66 ? 5.039 -9.188 -11.477 1 96.75 66 PHE A C 1
ATOM 522 O O . PHE A 1 66 ? 4.402 -10.227 -11.664 1 96.75 66 PHE A O 1
ATOM 529 N N . GLN A 1 67 ? 5.816 -8.695 -12.336 1 96.19 67 GLN A N 1
ATOM 530 C CA . GLN A 1 67 ? 6.035 -9.375 -13.609 1 96.19 67 GLN A CA 1
ATOM 531 C C . GLN A 1 67 ? 6.621 -10.766 -13.398 1 96.19 67 GLN A C 1
ATOM 533 O O . GLN A 1 67 ? 6.23 -11.719 -14.078 1 96.19 67 GLN A O 1
ATOM 538 N N . ARG A 1 68 ? 7.488 -10.828 -12.477 1 95.5 68 ARG A N 1
ATOM 539 C CA . ARG A 1 68 ? 8.086 -12.125 -12.156 1 95.5 68 ARG A CA 1
ATOM 540 C C . ARG A 1 68 ? 7.051 -13.078 -11.562 1 95.5 68 ARG A C 1
ATOM 542 O O . ARG A 1 68 ? 7.105 -14.281 -11.797 1 95.5 68 ARG A O 1
ATOM 549 N N . LEU A 1 69 ? 6.176 -12.523 -10.82 1 95.31 69 LEU A N 1
ATOM 550 C CA . LEU A 1 69 ? 5.102 -13.336 -10.258 1 95.31 69 LEU A CA 1
ATOM 551 C C . LEU A 1 69 ? 4.23 -13.93 -11.352 1 95.31 69 LEU A C 1
ATOM 553 O O . LEU A 1 69 ? 3.932 -15.125 -11.336 1 95.31 69 LEU A O 1
ATOM 557 N N . ILE A 1 70 ? 3.912 -13.133 -12.312 1 94.75 70 ILE A N 1
ATOM 558 C CA . ILE A 1 70 ? 3.078 -13.578 -13.43 1 94.75 70 ILE A CA 1
ATOM 559 C C . ILE A 1 70 ? 3.834 -14.617 -14.25 1 94.75 70 ILE A C 1
ATOM 561 O O . ILE A 1 70 ? 3.277 -15.656 -14.609 1 94.75 70 ILE A O 1
ATOM 565 N N . GLU A 1 71 ? 5.059 -14.383 -14.469 1 94.69 71 GLU A N 1
ATOM 566 C CA . GLU A 1 71 ? 5.863 -15.305 -15.266 1 94.69 71 GLU A CA 1
ATOM 567 C C . GLU A 1 71 ? 6.023 -16.641 -14.555 1 94.69 71 GLU A C 1
ATOM 569 O O . GLU A 1 71 ? 5.902 -17.703 -15.18 1 94.69 71 GLU A O 1
ATOM 574 N N . GLY A 1 72 ? 6.23 -16.578 -13.289 1 93.5 72 GLY A N 1
ATOM 575 C CA . GLY A 1 72 ? 6.484 -17.797 -12.539 1 93.5 72 GLY A CA 1
ATOM 576 C C . GLY A 1 72 ? 5.23 -18.625 -12.281 1 93.5 72 GLY A C 1
ATOM 577 O O . GLY A 1 72 ? 5.23 -19.844 -12.461 1 93.5 72 GLY A O 1
ATOM 578 N N . PHE A 1 73 ? 4.086 -17.984 -11.93 1 93.81 73 PHE A N 1
ATOM 579 C CA . PHE A 1 73 ? 2.906 -18.703 -11.469 1 93.81 73 PHE A CA 1
ATOM 580 C C . PHE A 1 73 ? 1.921 -18.922 -12.617 1 93.81 73 PHE A C 1
ATOM 582 O O . PHE A 1 73 ? 1.042 -19.781 -12.531 1 93.81 73 PHE A O 1
ATOM 589 N N . ILE A 1 74 ? 2.061 -18.109 -13.703 1 92.19 74 ILE A N 1
ATOM 590 C CA . ILE A 1 74 ? 1.051 -18.203 -14.75 1 92.19 74 ILE A CA 1
ATOM 591 C C . ILE A 1 74 ? 1.69 -18.688 -16.047 1 92.19 74 ILE A C 1
ATOM 593 O O . ILE A 1 74 ? 1.318 -19.75 -16.562 1 92.19 74 ILE A O 1
ATOM 597 N N . VAL A 1 75 ? 2.699 -18.062 -16.562 1 91.5 75 VAL A N 1
ATOM 598 C CA . VAL A 1 75 ? 3.256 -18.344 -17.875 1 91.5 75 VAL A CA 1
ATOM 599 C C . VAL A 1 75 ? 4.086 -19.625 -17.828 1 91.5 75 VAL A C 1
ATOM 601 O O . VAL A 1 75 ? 3.963 -20.484 -18.703 1 91.5 75 VAL A O 1
ATOM 604 N N . ARG A 1 76 ? 4.855 -19.812 -16.781 1 90.69 76 ARG A N 1
ATOM 605 C CA . ARG A 1 76 ? 5.766 -20.953 -16.734 1 90.69 76 ARG A CA 1
ATOM 606 C C . ARG A 1 76 ? 5.344 -21.938 -15.641 1 90.69 76 ARG A C 1
ATOM 608 O O . ARG A 1 76 ? 6.184 -22.625 -15.055 1 90.69 76 ARG A O 1
ATOM 615 N N . ARG A 1 77 ? 4.129 -21.969 -15.406 1 87.75 77 ARG A N 1
ATOM 616 C CA . ARG A 1 77 ? 3.598 -22.797 -14.328 1 87.75 77 ARG A CA 1
ATOM 617 C C . ARG A 1 77 ? 3.873 -24.281 -14.594 1 87.75 77 ARG A C 1
ATOM 619 O O . ARG A 1 77 ? 4.176 -25.031 -13.664 1 87.75 77 ARG A O 1
ATOM 626 N N . ASP A 1 78 ? 3.871 -24.641 -15.797 1 85.06 78 ASP A N 1
ATOM 627 C CA . ASP A 1 78 ? 3.924 -26.062 -16.141 1 85.06 78 ASP A CA 1
ATOM 628 C C . ASP A 1 78 ? 5.324 -26.469 -16.594 1 85.06 78 ASP A C 1
ATOM 630 O O . ASP A 1 78 ? 5.527 -27.578 -17.078 1 85.06 78 ASP A O 1
ATOM 634 N N . TRP A 1 79 ? 6.238 -25.625 -16.469 1 88.12 79 TRP A N 1
ATOM 635 C CA . TRP A 1 79 ? 7.617 -25.969 -16.797 1 88.12 79 TRP A CA 1
ATOM 636 C C . TRP A 1 79 ? 8.203 -26.906 -15.758 1 88.12 79 TRP A C 1
ATOM 638 O O . TRP A 1 79 ? 7.707 -27 -14.641 1 88.12 79 TRP A O 1
ATOM 648 N N . PRO A 1 80 ? 9.203 -27.594 -16.141 1 88.25 80 PRO A N 1
ATOM 649 C CA . PRO A 1 80 ? 9.812 -28.531 -15.18 1 88.25 80 PRO A CA 1
ATOM 650 C C . PRO A 1 80 ? 10.266 -27.844 -13.898 1 88.25 80 PRO A C 1
ATOM 652 O O . PRO A 1 80 ? 10.898 -26.781 -13.945 1 88.25 80 PRO A O 1
ATOM 655 N N . GLY A 1 81 ? 9.898 -28.422 -12.758 1 87.19 81 GLY A N 1
ATOM 656 C CA . GLY A 1 81 ? 10.266 -27.906 -11.453 1 87.19 81 GLY A CA 1
ATOM 657 C C . GLY A 1 81 ? 9.266 -26.906 -10.906 1 87.19 81 GLY A C 1
ATOM 658 O O . GLY A 1 81 ? 9.312 -26.547 -9.727 1 87.19 81 GLY A O 1
ATOM 659 N N . GLY A 1 82 ? 8.445 -26.422 -11.805 1 87 82 GLY A N 1
ATOM 660 C CA . GLY A 1 82 ? 7.371 -25.547 -11.352 1 87 82 GLY A CA 1
ATOM 661 C C . GLY A 1 82 ? 7.848 -24.156 -10.984 1 87 82 GLY A C 1
ATOM 662 O O . GLY A 1 82 ? 8.953 -23.75 -11.352 1 87 82 GLY A O 1
ATOM 663 N N . PRO A 1 83 ? 7.047 -23.391 -10.328 1 90.5 83 PRO A N 1
ATOM 664 C CA . PRO A 1 83 ? 7.398 -22.031 -9.938 1 90.5 83 PRO A CA 1
ATOM 665 C C . PRO A 1 83 ? 8.617 -21.969 -9.016 1 90.5 83 PRO A C 1
ATOM 667 O O . PRO A 1 83 ? 9.398 -21.016 -9.078 1 90.5 83 PRO A O 1
ATOM 670 N N . GLY A 1 84 ? 8.805 -22.969 -8.203 1 89.12 84 GLY A N 1
ATOM 671 C CA . GLY A 1 84 ? 9.969 -23 -7.328 1 89.12 84 GLY A CA 1
ATOM 672 C C . GLY A 1 84 ? 11.281 -22.953 -8.078 1 89.12 84 GLY A C 1
ATOM 673 O O . GLY A 1 84 ? 12.203 -22.234 -7.684 1 89.12 84 GLY A O 1
ATOM 674 N N . ALA A 1 85 ? 11.352 -23.719 -9.195 1 89.88 85 ALA A N 1
ATOM 675 C CA . ALA A 1 85 ? 12.562 -23.734 -10.016 1 89.88 85 ALA A CA 1
ATOM 676 C C . ALA A 1 85 ? 12.766 -22.406 -10.719 1 89.88 85 ALA A C 1
ATOM 678 O O . ALA A 1 85 ? 13.898 -21.953 -10.883 1 89.88 85 ALA A O 1
ATOM 679 N N . PHE A 1 86 ? 11.734 -21.797 -11.117 1 90.88 86 PHE A N 1
ATOM 680 C CA . PHE A 1 86 ? 11.805 -20.5 -11.781 1 90.88 86 PHE A CA 1
ATOM 681 C C . PHE A 1 86 ? 12.367 -19.438 -10.836 1 90.88 86 PHE A C 1
ATOM 683 O O . PHE A 1 86 ? 13.258 -18.672 -11.211 1 90.88 86 PHE A O 1
ATOM 690 N N . PHE A 1 87 ? 11.898 -19.469 -9.586 1 91.56 87 PHE A N 1
ATOM 691 C CA . PHE A 1 87 ? 12.289 -18.422 -8.648 1 91.56 87 PHE A CA 1
ATOM 692 C C . PHE A 1 87 ? 13.672 -18.703 -8.07 1 91.56 87 PHE A C 1
ATOM 694 O O . PHE A 1 87 ? 14.305 -17.812 -7.504 1 91.56 87 PHE A O 1
ATOM 701 N N . SER A 1 88 ? 14.141 -19.922 -8.258 1 89.44 88 SER A N 1
ATOM 702 C CA . SER A 1 88 ? 15.477 -20.25 -7.77 1 89.44 88 SER A CA 1
ATOM 703 C C . SER A 1 88 ? 16.562 -19.75 -8.727 1 89.44 88 SER A C 1
ATOM 705 O O . SER A 1 88 ? 17.719 -19.625 -8.344 1 89.44 88 SER A O 1
ATOM 707 N N . ASP A 1 89 ? 16.109 -19.484 -9.969 1 89 89 ASP A N 1
ATOM 708 C CA . ASP A 1 89 ? 17.047 -18.953 -10.945 1 89 89 ASP A CA 1
ATOM 709 C C . ASP A 1 89 ? 17.266 -17.453 -10.734 1 89 89 ASP A C 1
ATOM 711 O O . ASP A 1 89 ? 16.438 -16.641 -11.156 1 89 89 ASP A O 1
ATOM 715 N N . VAL A 1 90 ? 18.359 -17.141 -10.18 1 88.5 90 VAL A N 1
ATOM 716 C CA . VAL A 1 90 ? 18.656 -15.773 -9.797 1 88.5 90 VAL A CA 1
ATOM 717 C C . VAL A 1 90 ? 19.172 -14.992 -11 1 88.5 90 VAL A C 1
ATOM 719 O O . VAL A 1 90 ? 19.25 -13.758 -10.961 1 88.5 90 VAL A O 1
ATOM 722 N N . SER A 1 91 ? 19.469 -15.641 -12.094 1 90.62 91 SER A N 1
ATOM 723 C CA . SER A 1 91 ? 20.078 -14.992 -13.242 1 90.62 91 SER A CA 1
ATOM 724 C C . SER A 1 91 ? 19.016 -14.414 -14.188 1 90.62 91 SER A C 1
ATOM 726 O O . SER A 1 91 ? 19.344 -13.742 -15.164 1 90.62 91 SER A O 1
ATOM 728 N N . ILE A 1 92 ? 17.797 -14.633 -13.883 1 91.38 92 ILE A N 1
ATOM 729 C CA . ILE A 1 92 ? 16.734 -14.07 -14.711 1 91.38 92 ILE A CA 1
ATOM 730 C C . ILE A 1 92 ? 16.891 -12.555 -14.781 1 91.38 92 ILE A C 1
ATOM 732 O O . ILE A 1 92 ? 17.062 -11.891 -13.758 1 91.38 92 ILE A O 1
ATOM 736 N N . PRO A 1 93 ? 16.828 -12.008 -15.922 1 92.44 93 PRO A N 1
ATOM 737 C CA . PRO A 1 93 ? 17.094 -10.578 -16.109 1 92.44 93 PRO A CA 1
ATOM 738 C C . PRO A 1 93 ? 16.25 -9.688 -15.203 1 92.44 93 PRO A C 1
ATOM 740 O O . PRO A 1 93 ? 16.734 -8.711 -14.641 1 92.44 93 PRO A O 1
ATOM 743 N N . ALA A 1 94 ? 15.023 -10.031 -15.047 1 93.5 94 ALA A N 1
ATOM 744 C CA . ALA A 1 94 ? 14.164 -9.219 -14.188 1 93.5 94 ALA A CA 1
ATOM 745 C C . ALA A 1 94 ? 14.688 -9.203 -12.758 1 93.5 94 ALA A C 1
ATOM 747 O O . ALA A 1 94 ? 14.602 -8.18 -12.07 1 93.5 94 ALA A O 1
ATOM 748 N N . ASN A 1 95 ? 15.195 -10.281 -12.312 1 94 95 ASN A N 1
ATOM 749 C CA . ASN A 1 95 ? 15.758 -10.352 -10.969 1 94 95 ASN A CA 1
ATOM 750 C C . ASN A 1 95 ? 17.062 -9.555 -10.867 1 94 95 ASN A C 1
ATOM 752 O O . ASN A 1 95 ? 17.281 -8.859 -9.875 1 94 95 ASN A O 1
ATOM 756 N N . VAL A 1 96 ? 17.859 -9.641 -11.867 1 94.44 96 VAL A N 1
ATOM 757 C CA . VAL A 1 96 ? 19.141 -8.938 -11.883 1 94.44 96 VAL A CA 1
ATOM 758 C C . VAL A 1 96 ? 18.906 -7.43 -11.859 1 94.44 96 VAL A C 1
ATOM 760 O O . VAL A 1 96 ? 19.547 -6.703 -11.094 1 94.44 96 VAL A O 1
ATOM 763 N N . VAL A 1 97 ? 17.938 -6.957 -12.633 1 95.81 97 VAL A N 1
ATOM 764 C CA . VAL A 1 97 ? 17.625 -5.531 -12.672 1 95.81 97 VAL A CA 1
ATOM 765 C C . VAL A 1 97 ? 17.062 -5.09 -11.328 1 95.81 97 VAL A C 1
ATOM 767 O O . VAL A 1 97 ? 17.375 -4 -10.844 1 95.81 97 VAL A O 1
ATOM 770 N N . LYS A 1 98 ? 16.266 -5.926 -10.734 1 95.88 98 LYS A N 1
ATOM 771 C CA . LYS A 1 98 ? 15.695 -5.617 -9.422 1 95.88 98 LYS A CA 1
ATOM 772 C C . LYS A 1 98 ? 16.797 -5.402 -8.383 1 95.88 98 LYS A C 1
ATOM 774 O O . LYS A 1 98 ? 16.719 -4.477 -7.574 1 95.88 98 LYS A O 1
ATOM 779 N N . VAL A 1 99 ? 17.766 -6.242 -8.414 1 93.94 99 VAL A N 1
ATOM 780 C CA . VAL A 1 99 ? 18.891 -6.141 -7.477 1 93.94 99 VAL A CA 1
ATOM 781 C C . VAL A 1 99 ? 19.672 -4.855 -7.742 1 93.94 99 VAL A C 1
ATOM 783 O O . VAL A 1 99 ? 20.047 -4.145 -6.809 1 93.94 99 VAL A O 1
ATOM 786 N N . GLY A 1 100 ? 19.844 -4.586 -8.977 1 95.19 100 GLY A N 1
ATOM 787 C CA . GLY A 1 100 ? 20.516 -3.346 -9.336 1 95.19 100 GLY A CA 1
ATOM 788 C C . GLY A 1 100 ? 19.766 -2.107 -8.883 1 95.19 100 GLY A C 1
ATOM 789 O O . GLY A 1 100 ? 20.359 -1.172 -8.352 1 95.19 100 GLY A O 1
ATOM 790 N N . ILE A 1 101 ? 18.516 -2.111 -9.102 1 96.19 101 ILE A N 1
ATOM 791 C CA . ILE A 1 101 ? 17.656 -0.997 -8.711 1 96.19 101 ILE A CA 1
ATOM 792 C C . ILE A 1 101 ? 17.688 -0.834 -7.191 1 96.19 101 ILE A C 1
ATOM 794 O O . ILE A 1 101 ? 17.734 0.288 -6.68 1 96.19 101 ILE A O 1
ATOM 798 N N . HIS A 1 102 ? 17.641 -1.955 -6.52 1 94.44 102 HIS A N 1
ATOM 799 C CA . HIS A 1 102 ? 17.719 -1.911 -5.066 1 94.44 102 HIS A CA 1
ATOM 800 C C . HIS A 1 102 ? 19.016 -1.256 -4.602 1 94.44 102 HIS A C 1
ATOM 802 O O . HIS A 1 102 ? 19.016 -0.459 -3.66 1 94.44 102 HIS A O 1
ATOM 808 N N . THR A 1 103 ? 20.078 -1.542 -5.25 1 94.94 103 THR A N 1
ATOM 809 C CA . THR A 1 103 ? 21.375 -0.967 -4.902 1 94.94 103 THR A CA 1
ATOM 810 C C . THR A 1 103 ? 21.375 0.545 -5.109 1 94.94 103 THR A C 1
ATOM 812 O O . THR A 1 103 ? 21.797 1.3 -4.234 1 94.94 103 THR A O 1
ATOM 815 N N . VAL A 1 104 ? 20.844 0.94 -6.18 1 95.31 104 VAL A N 1
ATOM 816 C CA . VAL A 1 104 ? 20.797 2.367 -6.48 1 95.31 104 VAL A CA 1
ATOM 817 C C . VAL A 1 104 ? 19.953 3.086 -5.434 1 95.31 104 VAL A C 1
ATOM 819 O O . VAL A 1 104 ? 20.375 4.098 -4.871 1 95.31 104 VAL A O 1
ATOM 822 N N . ASN A 1 105 ? 18.844 2.531 -5.156 1 94.5 105 ASN A N 1
ATOM 823 C CA . ASN A 1 105 ? 17.953 3.145 -4.18 1 94.5 105 ASN A CA 1
ATOM 824 C C . ASN A 1 105 ? 18.562 3.152 -2.783 1 94.5 105 ASN A C 1
ATOM 826 O O . ASN A 1 105 ? 18.344 4.082 -2.006 1 94.5 105 ASN A O 1
ATOM 830 N N . SER A 1 106 ? 19.266 2.109 -2.504 1 92.81 106 SER A N 1
ATOM 831 C CA . SER A 1 106 ? 19.922 2.045 -1.202 1 92.81 106 SER A CA 1
ATOM 832 C C . SER A 1 106 ? 21 3.123 -1.066 1 92.81 106 SER A C 1
ATOM 834 O O . SER A 1 106 ? 21.109 3.764 -0.02 1 92.81 106 SER A O 1
ATOM 836 N N . VAL A 1 107 ? 21.672 3.336 -2.098 1 93.88 107 VAL A N 1
ATOM 837 C CA . VAL A 1 107 ? 22.719 4.348 -2.082 1 93.88 107 VAL A CA 1
ATOM 838 C C . VAL A 1 107 ? 22.109 5.734 -1.926 1 93.88 107 VAL A C 1
ATOM 840 O O . VAL A 1 107 ? 22.562 6.535 -1.105 1 93.88 107 VAL A O 1
ATOM 843 N N . ILE A 1 108 ? 21.078 5.973 -2.646 1 93.88 108 ILE A N 1
ATOM 844 C CA . ILE A 1 108 ? 20.406 7.262 -2.562 1 93.88 108 ILE A CA 1
ATOM 845 C C . ILE A 1 108 ? 19.797 7.438 -1.171 1 93.88 108 ILE A C 1
ATOM 847 O O . ILE A 1 108 ? 19.984 8.477 -0.536 1 93.88 108 IL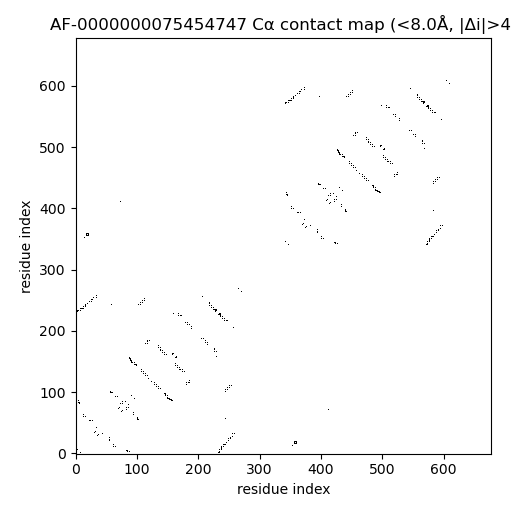E A O 1
ATOM 851 N N . GLY A 1 109 ? 19.125 6.406 -0.734 1 90.19 109 GLY A N 1
ATOM 852 C CA . GLY A 1 109 ? 18.516 6.465 0.582 1 90.19 109 GLY A CA 1
ATOM 853 C C . GLY A 1 109 ? 19.516 6.703 1.698 1 90.19 109 GLY A C 1
ATOM 854 O O . GLY A 1 109 ? 19.312 7.57 2.549 1 90.19 109 GLY A O 1
ATOM 855 N N . ASP A 1 110 ? 20.562 5.988 1.682 1 90.75 110 ASP A N 1
ATOM 856 C CA . ASP A 1 110 ? 21.594 6.145 2.693 1 90.75 110 ASP A CA 1
ATOM 857 C C . ASP A 1 110 ? 22.234 7.527 2.613 1 90.75 110 ASP A C 1
ATOM 859 O O . ASP A 1 110 ? 22.625 8.102 3.635 1 90.75 110 ASP A O 1
ATOM 863 N N . SER A 1 111 ? 22.312 8 1.446 1 92.38 111 SER A N 1
ATOM 864 C CA . SER A 1 111 ? 22.875 9.336 1.28 1 92.38 111 SER A CA 1
ATOM 865 C C . SER A 1 111 ? 22 10.398 1.929 1 92.38 111 SER A C 1
ATOM 867 O O . SER A 1 111 ? 22.5 11.375 2.482 1 92.38 111 SER A O 1
ATOM 869 N N . VAL A 1 112 ? 20.75 10.219 1.818 1 88.44 112 VAL A N 1
ATOM 870 C CA . VAL A 1 112 ? 19.828 11.156 2.441 1 88.44 112 VAL A CA 1
ATOM 871 C C . VAL A 1 112 ? 19.953 11.086 3.961 1 88.44 112 VAL A C 1
ATOM 873 O O . VAL A 1 112 ? 19.891 12.109 4.648 1 88.44 112 VAL A O 1
ATOM 876 N N . VAL A 1 113 ? 20.156 9.898 4.41 1 86.25 113 VAL A N 1
ATOM 877 C CA . VAL A 1 113 ? 20.328 9.719 5.848 1 86.25 113 VAL A CA 1
ATOM 878 C C . VAL A 1 113 ? 21.609 10.414 6.301 1 86.25 113 VAL A C 1
ATOM 880 O O . VAL A 1 113 ? 21.625 11.078 7.34 1 86.25 113 VAL A O 1
ATOM 883 N N . VAL A 1 114 ? 22.594 10.344 5.555 1 89 114 VAL A N 1
ATOM 884 C CA . VAL A 1 114 ? 23.875 10.992 5.867 1 89 114 VAL A CA 1
ATOM 885 C C . VAL A 1 114 ? 23.719 12.508 5.746 1 89 114 VAL A C 1
ATOM 887 O O . VAL A 1 114 ? 24.297 13.266 6.535 1 89 114 VAL A O 1
ATOM 890 N N . TRP A 1 115 ? 23 12.906 4.762 1 87.44 115 TRP A N 1
ATOM 891 C CA . TRP A 1 115 ? 22.703 14.328 4.594 1 87.44 115 TRP A CA 1
ATOM 892 C C . TRP A 1 115 ? 22.031 14.898 5.836 1 87.44 115 TRP A C 1
ATOM 894 O O . TRP A 1 115 ? 22.375 16 6.289 1 87.44 115 TRP A O 1
ATOM 904 N N . ARG A 1 116 ? 21.203 14.242 6.387 1 81.62 116 ARG A N 1
ATOM 905 C CA . ARG A 1 116 ? 20.547 14.688 7.609 1 81.62 116 ARG A CA 1
ATOM 906 C C . ARG A 1 116 ? 21.531 14.781 8.766 1 81.62 116 ARG A C 1
ATOM 908 O O . ARG A 1 116 ? 21.453 15.688 9.594 1 81.62 116 ARG A O 1
ATOM 915 N N . CYS A 1 117 ? 22.312 13.773 8.812 1 84 117 CYS A N 1
ATOM 916 C CA . CYS A 1 117 ? 23.359 13.805 9.828 1 84 117 CYS A CA 1
ATOM 917 C C . CYS A 1 117 ? 24.234 15.031 9.656 1 84 117 CYS A C 1
ATOM 919 O O . CYS A 1 117 ? 24.594 15.688 10.641 1 84 117 CYS A O 1
ATOM 921 N N . TRP A 1 118 ? 24.531 15.328 8.461 1 87.38 118 TRP A N 1
ATOM 922 C CA . TRP A 1 118 ? 25.328 16.516 8.133 1 87.38 118 TRP A CA 1
ATOM 923 C C . TRP A 1 118 ? 24.625 17.781 8.602 1 87.38 118 TRP A C 1
ATOM 925 O O . TRP A 1 118 ? 25.266 18.672 9.172 1 87.38 118 TRP A O 1
ATOM 935 N N . LEU A 1 119 ? 23.344 17.812 8.508 1 80.44 119 LEU A N 1
ATOM 936 C CA . LEU A 1 119 ? 22.562 18.969 8.922 1 80.44 119 LEU A CA 1
ATOM 937 C C . LEU A 1 119 ? 22.531 19.078 10.445 1 80.44 119 LEU A C 1
ATOM 939 O O . LEU A 1 119 ? 22.656 20.172 11 1 80.44 119 LEU A O 1
ATOM 943 N N . VAL A 1 120 ? 22.422 18.016 11.086 1 78.94 120 VAL A N 1
ATOM 944 C CA . VAL A 1 120 ? 22.297 18 12.539 1 78.94 120 VAL A CA 1
ATOM 945 C C . VAL A 1 120 ? 23.625 18.422 13.172 1 78.94 120 VAL A C 1
ATOM 947 O O . VAL A 1 120 ? 23.625 19.078 14.227 1 78.94 120 VAL A O 1
ATOM 950 N N . TRP A 1 121 ? 24.703 18.156 12.5 1 83.81 121 TRP A N 1
ATOM 951 C CA . TRP A 1 121 ? 26.016 18.5 13.031 1 83.81 121 TRP A CA 1
ATOM 952 C C . TRP A 1 121 ? 26.5 19.844 12.492 1 83.81 121 TRP A C 1
ATOM 954 O O . TRP A 1 121 ? 27.703 20.094 12.414 1 83.81 121 TRP A O 1
ATOM 964 N N . GLY A 1 122 ? 25.594 20.656 12.133 1 80.5 122 GLY A N 1
ATOM 965 C CA . GLY A 1 122 ? 25.922 22.016 11.719 1 80.5 122 GLY A CA 1
ATOM 966 C C . GLY A 1 122 ? 26.719 22.062 10.438 1 80.5 122 GLY A C 1
ATOM 967 O O . GLY A 1 122 ? 27.641 22.875 10.297 1 80.5 122 GLY A O 1
ATOM 968 N N . ARG A 1 123 ? 26.531 21.031 9.547 1 84.94 123 ARG A N 1
ATOM 969 C CA . ARG A 1 123 ? 27.141 20.984 8.227 1 84.94 123 ARG A CA 1
ATOM 970 C C . ARG A 1 123 ? 28.641 20.703 8.32 1 84.94 123 ARG A C 1
ATOM 972 O O . ARG A 1 123 ? 29.422 21.266 7.555 1 84.94 123 ARG A O 1
ATOM 979 N N . ASP A 1 124 ? 29 20.062 9.344 1 86.88 124 ASP A N 1
ATOM 980 C CA . ASP A 1 124 ? 30.375 19.609 9.477 1 86.88 124 ASP A CA 1
ATOM 981 C C . ASP A 1 124 ? 30.594 18.297 8.727 1 86.88 124 ASP A C 1
ATOM 983 O O . ASP A 1 124 ? 30.109 17.234 9.148 1 86.88 124 ASP A O 1
ATOM 987 N N . TRP A 1 125 ? 31.391 18.281 7.68 1 89.38 125 TRP A N 1
ATOM 988 C CA . TRP A 1 125 ? 31.594 17.141 6.801 1 89.38 125 TRP A CA 1
ATOM 989 C C . TRP A 1 125 ? 32.469 16.078 7.473 1 89.38 125 TRP A C 1
ATOM 991 O O . TRP A 1 125 ? 32.438 14.914 7.094 1 89.38 125 TRP A O 1
ATOM 1001 N N . LYS A 1 126 ? 33.25 16.547 8.438 1 91.19 126 LYS A N 1
ATOM 1002 C CA . LYS A 1 126 ? 34.156 15.609 9.102 1 91.19 126 LYS A CA 1
ATOM 1003 C C . LYS A 1 126 ? 33.375 14.516 9.836 1 91.19 126 LYS A C 1
ATOM 1005 O O . LYS A 1 126 ? 33.844 13.375 9.914 1 91.19 126 LYS A O 1
ATOM 1010 N N . MET A 1 127 ? 32.25 14.875 10.289 1 90.62 127 MET A N 1
ATOM 1011 C CA . MET A 1 127 ? 31.453 13.922 11.039 1 90.62 127 MET A CA 1
ATOM 1012 C C . MET A 1 127 ? 30.797 12.906 10.109 1 90.62 127 MET A C 1
ATOM 1014 O O . MET A 1 127 ? 30.344 11.852 10.555 1 90.62 127 MET A O 1
ATOM 1018 N N . CYS A 1 128 ? 30.797 13.133 8.75 1 92.88 128 CYS A N 1
ATOM 1019 C CA . CYS A 1 128 ? 30.094 12.281 7.805 1 92.88 128 CYS A CA 1
ATOM 1020 C C . CYS A 1 128 ? 31.062 11.422 7.008 1 92.88 128 CYS A C 1
ATOM 1022 O O . CYS A 1 128 ? 30.656 10.672 6.117 1 92.88 128 CYS A O 1
ATOM 1024 N N . ILE A 1 129 ? 32.344 11.422 7.348 1 94.81 129 ILE A N 1
ATOM 1025 C CA . ILE A 1 129 ? 33.375 10.703 6.578 1 94.81 129 ILE A CA 1
ATOM 1026 C C . ILE A 1 129 ? 33.125 9.195 6.699 1 94.81 129 ILE A C 1
ATOM 1028 O O . ILE A 1 129 ? 33.125 8.484 5.695 1 94.81 129 ILE A O 1
ATOM 1032 N N . VAL A 1 130 ? 32.938 8.703 7.902 1 95.31 130 VAL A N 1
ATOM 1033 C CA . VAL A 1 130 ? 32.781 7.277 8.141 1 95.31 130 VAL A CA 1
ATOM 1034 C C . VAL A 1 130 ? 31.531 6.777 7.422 1 95.31 130 VAL A C 1
ATOM 1036 O O . VAL A 1 130 ? 31.594 5.832 6.633 1 95.31 130 VAL A O 1
ATOM 1039 N N . PRO A 1 131 ? 30.406 7.496 7.594 1 95.38 131 PRO A N 1
ATOM 1040 C CA . PRO A 1 131 ? 29.203 7.043 6.875 1 95.38 131 PRO A CA 1
ATOM 1041 C C . PRO A 1 131 ? 29.375 7.102 5.359 1 95.38 131 PRO A C 1
ATOM 1043 O O . PRO A 1 131 ? 28.859 6.246 4.645 1 95.38 131 PRO A O 1
ATOM 1046 N N . ILE A 1 132 ? 30.094 8.008 4.867 1 96.12 132 ILE A N 1
ATOM 1047 C CA . ILE A 1 132 ? 30.297 8.141 3.428 1 96.12 132 ILE A CA 1
ATOM 1048 C C . ILE A 1 132 ? 31.125 6.973 2.91 1 96.12 132 ILE A C 1
ATOM 1050 O O . ILE A 1 132 ? 30.812 6.391 1.869 1 96.12 132 ILE A O 1
ATOM 1054 N N . VAL A 1 133 ? 32.156 6.613 3.617 1 97.19 133 VAL A N 1
ATOM 1055 C CA . VAL A 1 133 ? 33 5.484 3.229 1 97.19 133 VAL A CA 1
ATOM 1056 C C . VAL A 1 133 ? 32.156 4.195 3.256 1 97.19 133 VAL A C 1
ATOM 1058 O O . VAL A 1 133 ? 32.312 3.346 2.375 1 97.19 133 VAL A O 1
ATOM 1061 N N . LEU A 1 134 ? 31.312 4.066 4.191 1 97.44 134 LEU A N 1
ATOM 1062 C CA . LEU A 1 134 ? 30.469 2.887 4.309 1 97.44 134 LEU A CA 1
ATOM 1063 C C . LEU A 1 134 ? 29.5 2.795 3.129 1 97.44 134 LEU A C 1
ATOM 1065 O O . LEU A 1 134 ? 29.25 1.706 2.605 1 97.44 134 LEU A O 1
ATOM 1069 N N . ILE A 1 135 ? 28.969 3.914 2.68 1 96.75 135 ILE A N 1
ATOM 1070 C CA . ILE A 1 135 ? 28.047 3.934 1.545 1 96.75 135 ILE A CA 1
ATOM 1071 C C . ILE A 1 135 ? 28.797 3.514 0.276 1 96.75 135 ILE A C 1
ATOM 1073 O O . ILE A 1 135 ? 28.266 2.754 -0.537 1 96.75 135 ILE A O 1
ATOM 1077 N N . ILE A 1 136 ? 30 3.973 0.169 1 97 136 ILE A N 1
ATOM 1078 C CA . ILE A 1 136 ? 30.797 3.625 -1.003 1 97 136 ILE A CA 1
ATOM 1079 C C . ILE A 1 136 ? 31.078 2.125 -1.006 1 97 136 ILE A C 1
ATOM 1081 O O . ILE A 1 136 ? 30.938 1.462 -2.037 1 97 136 ILE A O 1
ATOM 1085 N N . ALA A 1 137 ? 31.453 1.639 0.102 1 97.38 137 ALA A N 1
ATOM 1086 C CA . ALA A 1 137 ? 31.703 0.205 0.224 1 97.38 137 ALA A CA 1
ATOM 1087 C C . ALA A 1 137 ? 30.438 -0.601 -0.068 1 97.38 137 ALA A C 1
ATOM 1089 O O . ALA A 1 137 ? 30.5 -1.623 -0.755 1 97.38 137 ALA A O 1
ATOM 1090 N N . SER A 1 138 ? 29.359 -0.14 0.424 1 96.06 138 SER A N 1
ATOM 1091 C CA . SER A 1 138 ? 28.078 -0.811 0.182 1 96.06 138 SER A CA 1
ATOM 1092 C C . SER A 1 138 ? 27.703 -0.769 -1.295 1 96.06 138 SER A C 1
ATOM 1094 O O . SER A 1 138 ? 27.172 -1.743 -1.834 1 96.06 138 SER A O 1
ATOM 1096 N N . ALA A 1 139 ? 27.953 0.327 -1.926 1 96.62 139 ALA A N 1
ATOM 1097 C CA . ALA A 1 139 ? 27.672 0.456 -3.354 1 96.62 139 ALA A CA 1
ATOM 1098 C C . ALA A 1 139 ? 28.5 -0.54 -4.164 1 96.62 139 ALA A C 1
ATOM 1100 O O . ALA A 1 139 ? 27.969 -1.199 -5.066 1 96.62 139 ALA A O 1
ATOM 1101 N N . VAL A 1 140 ? 29.734 -0.66 -3.799 1 96.5 140 VAL A N 1
ATOM 1102 C CA . VAL A 1 140 ? 30.625 -1.59 -4.5 1 96.5 140 VAL A CA 1
ATOM 1103 C C . VAL A 1 140 ? 30.109 -3.018 -4.324 1 96.5 140 VAL A C 1
ATOM 1105 O O . VAL A 1 140 ? 30.016 -3.771 -5.297 1 96.5 140 VAL A O 1
ATOM 1108 N N . CYS A 1 141 ? 29.719 -3.34 -3.135 1 95.69 141 CYS A N 1
ATOM 1109 C CA . CYS A 1 141 ? 29.219 -4.676 -2.852 1 95.69 141 CYS A CA 1
ATOM 1110 C C . CYS A 1 141 ? 27.891 -4.922 -3.568 1 95.69 141 CYS A C 1
ATOM 1112 O O . CYS A 1 141 ? 27.656 -6.012 -4.09 1 95.69 141 CYS A O 1
ATOM 1114 N N . GLY A 1 142 ? 27.062 -3.893 -3.623 1 95.5 142 GLY A N 1
ATOM 1115 C CA . GLY A 1 142 ? 25.781 -4.027 -4.289 1 95.5 142 GLY A CA 1
ATOM 1116 C C . GLY A 1 142 ? 25.906 -4.23 -5.785 1 95.5 142 GLY A C 1
ATOM 1117 O O . GLY A 1 142 ? 25.25 -5.113 -6.352 1 95.5 142 GLY A O 1
ATOM 1118 N N . PHE A 1 143 ? 26.734 -3.51 -6.434 1 96.31 143 PHE A N 1
ATOM 1119 C CA . PHE A 1 143 ? 26.891 -3.639 -7.875 1 96.31 143 PHE A CA 1
ATOM 1120 C C . PHE A 1 143 ? 27.656 -4.918 -8.219 1 96.31 143 PHE A C 1
ATOM 1122 O O . PHE A 1 143 ? 27.375 -5.547 -9.25 1 96.31 143 PHE A O 1
ATOM 1129 N N . ALA A 1 144 ? 28.562 -5.309 -7.387 1 95.12 144 ALA A N 1
ATOM 1130 C CA . ALA A 1 144 ? 29.219 -6.594 -7.59 1 95.12 144 ALA A CA 1
ATOM 1131 C C . ALA A 1 144 ? 28.234 -7.746 -7.496 1 95.12 144 ALA A C 1
ATOM 1133 O O . ALA A 1 144 ? 28.297 -8.695 -8.281 1 95.12 144 ALA A O 1
ATOM 1134 N N . GLN A 1 145 ? 27.391 -7.645 -6.539 1 93.06 145 GLN A N 1
ATOM 1135 C CA . GLN A 1 145 ? 26.344 -8.641 -6.398 1 93.06 145 GLN A CA 1
ATOM 1136 C C . GLN A 1 145 ? 25.484 -8.727 -7.664 1 93.06 145 GLN A C 1
ATOM 1138 O O . GLN A 1 145 ? 25.125 -9.82 -8.102 1 93.06 145 GLN A O 1
ATOM 1143 N N . THR A 1 146 ? 25.141 -7.59 -8.219 1 94.56 146 THR A N 1
ATOM 1144 C CA . THR A 1 146 ? 24.344 -7.539 -9.43 1 94.56 146 THR A CA 1
ATOM 1145 C C . THR A 1 146 ? 25.047 -8.273 -10.57 1 94.56 146 THR A C 1
ATOM 1147 O O . THR A 1 146 ? 24.406 -9.055 -11.289 1 94.56 146 THR A O 1
ATOM 1150 N N . VAL A 1 147 ? 26.312 -8.109 -10.672 1 93.56 147 VAL A N 1
ATOM 1151 C CA . VAL A 1 147 ? 27.094 -8.758 -11.727 1 93.56 147 VAL A CA 1
ATOM 1152 C C . VAL A 1 147 ? 27.156 -10.266 -11.477 1 93.56 147 VAL A C 1
ATOM 1154 O O . VAL A 1 147 ? 27 -11.055 -12.406 1 93.56 147 VAL A O 1
ATOM 1157 N N . GLU A 1 148 ? 27.328 -10.633 -10.266 1 91.94 148 GLU A N 1
ATOM 1158 C CA . GLU A 1 148 ? 27.406 -12.055 -9.93 1 91.94 148 GLU A CA 1
ATOM 1159 C C . GLU A 1 148 ? 26.078 -12.75 -10.18 1 91.94 148 GLU A C 1
ATOM 1161 O O . GLU A 1 148 ? 26.047 -13.906 -10.617 1 91.94 148 GLU A O 1
ATOM 1166 N N . PHE A 1 149 ? 25.016 -12.094 -9.898 1 92.19 149 PHE A N 1
ATOM 1167 C CA . PHE A 1 149 ? 23.703 -12.656 -10.188 1 92.19 149 PHE A CA 1
ATOM 1168 C C . PHE A 1 149 ? 23.516 -12.859 -11.688 1 92.19 149 PHE A C 1
ATOM 1170 O O . PHE A 1 149 ? 22.969 -13.883 -12.117 1 92.19 149 PHE A O 1
ATOM 1177 N N . ALA A 1 150 ? 23.969 -11.891 -12.438 1 92.25 150 ALA A N 1
ATOM 1178 C CA . ALA A 1 150 ? 23.844 -11.984 -13.891 1 92.25 150 ALA A CA 1
ATOM 1179 C C . ALA A 1 150 ? 24.641 -13.156 -14.445 1 92.25 150 ALA A C 1
ATOM 1181 O O . ALA A 1 150 ? 24.25 -13.773 -15.438 1 92.25 150 ALA A O 1
ATOM 1182 N N . ARG A 1 151 ? 25.688 -13.539 -13.727 1 90.5 151 ARG A N 1
ATOM 1183 C CA . ARG A 1 151 ? 26.578 -14.594 -14.203 1 90.5 151 ARG A CA 1
ATOM 1184 C C . ARG A 1 151 ? 26.172 -15.945 -13.625 1 90.5 151 ARG A C 1
ATOM 1186 O O . ARG A 1 151 ? 26.672 -16.984 -14.07 1 90.5 151 ARG A O 1
ATOM 1193 N N . ALA A 1 152 ? 25.312 -16 -12.672 1 85.88 152 ALA A N 1
ATOM 1194 C CA . ALA A 1 152 ? 24.969 -17.219 -11.938 1 85.88 152 ALA A CA 1
ATOM 1195 C C . ALA A 1 152 ? 23.906 -18.031 -12.68 1 85.88 152 ALA A C 1
ATOM 1197 O O . ALA A 1 152 ? 22.906 -18.438 -12.094 1 85.88 152 ALA A O 1
ATOM 1198 N N . LYS A 1 153 ? 24.125 -18.391 -13.898 1 81.81 153 LYS A N 1
ATOM 1199 C CA . LYS A 1 153 ? 23.156 -19.094 -14.711 1 81.81 153 LYS A CA 1
ATOM 1200 C C . LYS A 1 153 ? 22.984 -20.547 -14.242 1 81.81 153 LYS A C 1
ATOM 1202 O O . LYS A 1 153 ? 21.906 -21.125 -14.383 1 81.81 153 LYS A O 1
ATOM 1207 N N . ASN A 1 154 ? 24 -21.016 -13.586 1 76.19 154 ASN A N 1
ATOM 1208 C CA . ASN A 1 154 ? 23.953 -22.422 -13.172 1 76.19 154 ASN A CA 1
ATOM 1209 C C . ASN A 1 154 ? 23.688 -22.547 -11.672 1 76.19 154 ASN A C 1
ATOM 1211 O O . ASN A 1 154 ? 23.672 -23.656 -11.141 1 76.19 154 ASN A O 1
ATOM 1215 N N . LEU A 1 155 ? 23.516 -21.391 -11.102 1 71 155 LEU A N 1
ATOM 1216 C CA . LEU A 1 155 ? 23.234 -21.422 -9.672 1 71 155 LEU A CA 1
ATOM 1217 C C . LEU A 1 155 ? 21.75 -21.312 -9.398 1 71 155 LEU A C 1
ATOM 1219 O O . LEU A 1 155 ? 21.078 -20.406 -9.898 1 71 155 LEU A O 1
ATOM 1223 N N . HIS A 1 156 ? 21.312 -22.391 -8.781 1 68.56 156 HIS A N 1
ATOM 1224 C CA . HIS A 1 156 ? 19.875 -22.438 -8.539 1 68.56 156 HIS A CA 1
ATOM 1225 C C . HIS A 1 156 ? 19.562 -22.109 -7.082 1 68.56 156 HIS A C 1
ATOM 1227 O O . HIS A 1 156 ? 18.641 -22.688 -6.504 1 68.56 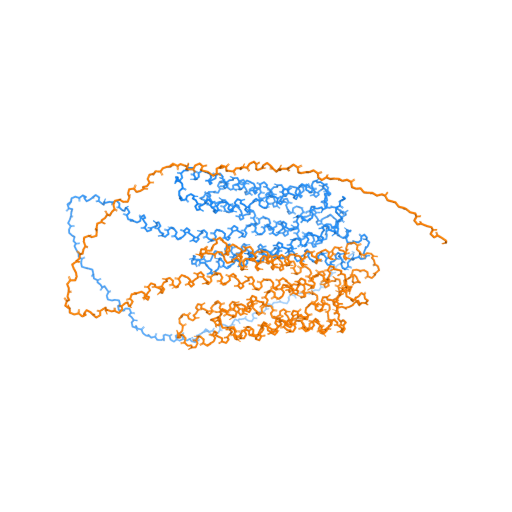156 HIS A O 1
ATOM 1233 N N . SER A 1 157 ? 20.516 -21.359 -6.488 1 77.19 157 SER A N 1
ATOM 1234 C CA . SER A 1 157 ? 20.203 -20.969 -5.117 1 77.19 157 SER A CA 1
ATOM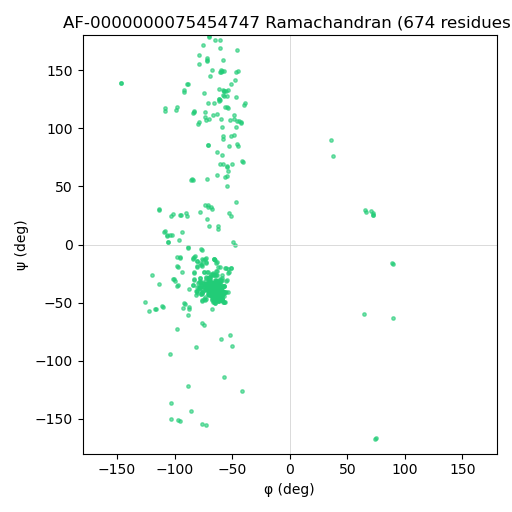 1235 C C . SER A 1 157 ? 20.781 -19.578 -4.805 1 77.19 157 SER A C 1
ATOM 1237 O O . SER A 1 157 ? 21.922 -19.281 -5.188 1 77.19 157 SER A O 1
ATOM 1239 N N . ALA A 1 158 ? 20.016 -18.797 -4.109 1 76.5 158 ALA A N 1
ATOM 1240 C CA . ALA A 1 158 ? 20.438 -17.469 -3.688 1 76.5 158 ALA A CA 1
ATOM 1241 C C . ALA A 1 158 ? 21.422 -17.547 -2.514 1 76.5 158 ALA A C 1
ATOM 1243 O O . ALA A 1 158 ? 22.031 -16.547 -2.137 1 76.5 158 ALA A O 1
ATOM 1244 N N . PHE A 1 159 ? 21.672 -18.766 -2.002 1 83.5 159 PHE A N 1
ATOM 1245 C CA . PHE A 1 159 ? 22.469 -18.938 -0.793 1 83.5 159 PHE A CA 1
ATOM 1246 C C . PHE A 1 159 ? 23.828 -19.547 -1.124 1 83.5 159 PHE A C 1
ATOM 1248 O O . PHE A 1 159 ? 24.562 -19.938 -0.224 1 83.5 159 PHE A O 1
ATOM 1255 N N . ALA A 1 160 ? 24.125 -19.594 -2.379 1 84.94 160 ALA A N 1
ATOM 1256 C CA . ALA A 1 160 ? 25.453 -20.078 -2.791 1 84.94 160 ALA A CA 1
ATOM 1257 C C . ALA A 1 160 ? 26.562 -19.203 -2.213 1 84.94 160 ALA A C 1
ATOM 1259 O O . ALA A 1 160 ? 26.391 -17.984 -2.047 1 84.94 160 ALA A O 1
ATOM 1260 N N . HIS A 1 161 ? 27.594 -19.766 -1.977 1 83.62 161 HIS A N 1
ATOM 1261 C CA . HIS A 1 161 ? 28.688 -19.125 -1.258 1 83.62 161 HIS A CA 1
ATOM 1262 C C . HIS A 1 161 ? 29.172 -17.875 -1.976 1 83.62 161 HIS A C 1
ATOM 1264 O O . HIS A 1 161 ? 29.406 -16.844 -1.34 1 83.62 161 HIS A O 1
ATOM 1270 N N . SER A 1 162 ? 29.328 -17.875 -3.248 1 82.31 162 SER A N 1
ATOM 1271 C CA . SER A 1 162 ? 29.797 -16.719 -4.004 1 82.31 162 SER A CA 1
ATOM 1272 C C . SER A 1 162 ? 28.844 -15.531 -3.863 1 82.31 162 SER A C 1
ATOM 1274 O O . SER A 1 162 ? 29.281 -14.383 -3.779 1 82.31 162 SER A O 1
ATOM 1276 N N . LEU A 1 163 ? 27.625 -15.844 -3.75 1 85.62 163 LEU A N 1
ATOM 1277 C CA . LEU A 1 163 ? 26.625 -14.789 -3.617 1 85.62 163 LEU A CA 1
ATOM 1278 C C . LEU A 1 163 ? 26.516 -14.328 -2.17 1 85.62 163 LEU A C 1
ATOM 1280 O O . LEU A 1 163 ? 26.266 -13.148 -1.909 1 85.62 163 LEU A O 1
ATOM 1284 N N . GLN A 1 164 ? 26.766 -15.211 -1.299 1 88.19 164 GLN A N 1
ATOM 1285 C CA . GLN A 1 164 ? 26.641 -14.922 0.126 1 88.19 164 GLN A CA 1
ATOM 1286 C C . GLN A 1 164 ? 27.641 -13.859 0.567 1 88.19 164 GLN A C 1
ATOM 1288 O O . GLN A 1 164 ? 27.312 -13.016 1.416 1 88.19 164 GLN A O 1
ATOM 1293 N N . ILE A 1 165 ? 28.766 -13.82 0.011 1 89.06 165 ILE A N 1
ATOM 1294 C CA . ILE A 1 165 ? 29.797 -12.867 0.379 1 89.06 165 ILE A CA 1
ATOM 1295 C C . ILE A 1 165 ? 29.344 -11.453 0.005 1 89.06 165 ILE A C 1
ATOM 1297 O O . ILE A 1 165 ? 29.406 -10.539 0.828 1 89.06 165 ILE A O 1
ATOM 1301 N N . TRP A 1 166 ? 28.844 -11.344 -1.141 1 90.25 166 TRP A N 1
ATOM 1302 C CA . TRP A 1 166 ? 28.469 -10.016 -1.631 1 90.25 166 TRP A CA 1
ATOM 1303 C C . TRP A 1 166 ? 27.156 -9.555 -0.99 1 90.25 166 TRP A C 1
ATOM 1305 O O . TRP A 1 166 ? 27.062 -8.406 -0.548 1 90.25 166 TRP A O 1
ATOM 1315 N N . ASN A 1 167 ? 26.25 -10.453 -0.909 1 89.38 167 ASN A N 1
ATOM 1316 C CA . ASN A 1 167 ? 24.969 -10.109 -0.306 1 89.38 167 ASN A CA 1
ATOM 1317 C C . ASN A 1 167 ? 25.109 -9.82 1.186 1 89.38 167 ASN A C 1
ATOM 1319 O O . ASN A 1 167 ? 24.578 -8.82 1.679 1 89.38 167 ASN A O 1
ATOM 1323 N N . GLY A 1 168 ? 25.797 -10.664 1.827 1 90.62 168 GLY A N 1
ATOM 1324 C CA . GLY A 1 168 ? 26.031 -10.445 3.246 1 90.62 168 GLY A CA 1
ATOM 1325 C C . GLY A 1 168 ? 26.766 -9.164 3.543 1 90.62 168 GLY A C 1
ATOM 1326 O O . GLY A 1 168 ? 26.438 -8.453 4.492 1 90.62 168 GLY A O 1
ATOM 1327 N N . SER A 1 169 ? 27.719 -8.867 2.75 1 92.56 169 SER A N 1
ATOM 1328 C CA . SER A 1 169 ? 28.5 -7.648 2.941 1 92.56 169 SER A CA 1
ATOM 1329 C C . SER A 1 169 ? 27.672 -6.402 2.678 1 92.56 169 SER A C 1
ATOM 1331 O O . SER A 1 169 ? 27.734 -5.43 3.43 1 92.56 169 SER A O 1
ATOM 1333 N N . LEU A 1 170 ? 26.891 -6.441 1.645 1 92.25 170 LEU A N 1
ATOM 1334 C CA . LEU A 1 170 ? 26.047 -5.305 1.292 1 92.25 170 LEU A CA 1
ATOM 1335 C C . LEU A 1 170 ? 25.141 -4.93 2.451 1 92.25 170 LEU A C 1
ATOM 1337 O O . LEU A 1 170 ? 25.125 -3.775 2.891 1 92.25 170 LEU A O 1
ATOM 1341 N N . PHE A 1 171 ? 24.484 -5.875 3.006 1 91.31 171 PHE A N 1
ATOM 1342 C CA . PHE A 1 171 ? 23.484 -5.598 4.031 1 91.31 171 PHE A CA 1
ATOM 1343 C C . PHE A 1 171 ? 24.156 -5.289 5.367 1 91.31 171 PHE A C 1
ATOM 1345 O O . PHE A 1 171 ? 23.641 -4.477 6.145 1 91.31 171 PHE A O 1
ATOM 1352 N N . SER A 1 172 ? 25.25 -5.906 5.578 1 94 172 SER A N 1
ATOM 1353 C CA . SER A 1 172 ? 25.984 -5.598 6.801 1 94 172 SER A CA 1
ATOM 1354 C C . SER A 1 172 ? 26.516 -4.164 6.781 1 94 172 SER A C 1
ATOM 1356 O O . SER A 1 172 ? 26.438 -3.461 7.793 1 94 172 SER A O 1
ATOM 1358 N N . LEU A 1 173 ? 26.984 -3.797 5.66 1 94.81 173 LEU A N 1
ATOM 1359 C CA . LEU A 1 173 ? 27.5 -2.439 5.527 1 94.81 173 LEU A CA 1
ATOM 1360 C C . LEU A 1 173 ? 26.375 -1.418 5.609 1 94.81 173 LEU A C 1
ATOM 1362 O O . LEU A 1 173 ? 26.547 -0.343 6.188 1 94.81 173 LEU A O 1
ATOM 1366 N N . SER A 1 174 ? 25.281 -1.7 4.988 1 91.88 174 SER A N 1
ATOM 1367 C CA . SER A 1 174 ? 24.125 -0.824 5.094 1 91.88 174 SER A CA 1
ATOM 1368 C C . SER A 1 174 ? 23.656 -0.692 6.543 1 91.88 174 SER A C 1
ATOM 1370 O O . SER A 1 174 ? 23.328 0.405 6.996 1 91.88 174 SER A O 1
ATOM 1372 N N . LEU A 1 175 ? 23.656 -1.822 7.203 1 92.5 175 LEU A N 1
ATOM 1373 C CA . LEU A 1 175 ? 23.297 -1.804 8.617 1 92.5 175 LEU A CA 1
ATOM 1374 C C . LEU A 1 175 ? 24.297 -0.958 9.414 1 92.5 175 LEU A C 1
ATOM 1376 O O . LEU A 1 175 ? 23.891 -0.135 10.242 1 92.5 175 LEU A O 1
ATOM 1380 N N . ALA A 1 176 ? 25.516 -1.142 9.133 1 94.31 176 ALA A N 1
ATOM 1381 C CA . ALA A 1 176 ? 26.547 -0.367 9.812 1 94.31 176 ALA A CA 1
ATOM 1382 C C . ALA A 1 176 ? 26.375 1.126 9.547 1 94.31 176 ALA A C 1
ATOM 1384 O O . ALA A 1 176 ? 26.562 1.945 10.453 1 94.31 176 ALA A O 1
ATOM 1385 N N . THR A 1 177 ? 26.078 1.451 8.344 1 92.81 177 THR A N 1
ATOM 1386 C CA . THR A 1 177 ? 25.844 2.848 7.996 1 92.81 177 THR A CA 1
ATOM 1387 C C . THR A 1 177 ? 24.703 3.434 8.812 1 92.81 177 THR A C 1
ATOM 1389 O O . THR A 1 177 ? 24.844 4.5 9.414 1 92.81 177 THR A O 1
ATOM 1392 N N . ASN A 1 178 ? 23.641 2.752 8.898 1 89.5 178 ASN A N 1
ATOM 1393 C CA . ASN A 1 178 ? 22.453 3.232 9.609 1 89.5 178 ASN A CA 1
ATOM 1394 C C . ASN A 1 178 ? 22.703 3.34 11.109 1 89.5 178 ASN A C 1
ATOM 1396 O O . ASN A 1 178 ? 22.328 4.332 11.734 1 89.5 178 ASN A O 1
ATOM 1400 N N . VAL A 1 179 ? 23.359 2.377 11.594 1 89.06 179 VAL A N 1
ATOM 1401 C CA . VAL A 1 179 ? 23.656 2.387 13.016 1 89.06 179 VAL A CA 1
ATOM 1402 C C . VAL A 1 179 ? 24.625 3.527 13.328 1 89.06 179 VAL A C 1
ATOM 1404 O O . VAL A 1 179 ? 24.438 4.254 14.312 1 89.06 179 VAL A O 1
ATOM 1407 N N . THR A 1 180 ? 25.594 3.678 12.508 1 92.06 180 THR A N 1
ATOM 1408 C CA . THR A 1 180 ? 26.578 4.734 12.711 1 92.06 180 THR A CA 1
ATOM 1409 C C . THR A 1 180 ? 25.906 6.109 12.664 1 92.06 180 THR A C 1
ATOM 1411 O O . THR A 1 180 ? 26.125 6.938 13.555 1 92.06 180 THR A O 1
ATOM 1414 N N . VAL A 1 181 ? 25.078 6.352 11.719 1 89.75 181 VAL A N 1
ATOM 1415 C CA . VAL A 1 181 ? 24.422 7.641 11.57 1 89.75 181 VAL A CA 1
ATOM 1416 C C . VAL A 1 181 ? 23.469 7.867 12.75 1 89.75 181 VAL A C 1
ATOM 1418 O O . VAL A 1 181 ? 23.406 8.969 13.297 1 89.75 181 VAL A O 1
ATOM 1421 N N . THR A 1 182 ? 22.766 6.836 13.102 1 84.19 182 THR A N 1
ATOM 1422 C CA . THR A 1 182 ? 21.844 6.941 14.219 1 84.19 182 THR A CA 1
ATOM 1423 C C . THR A 1 182 ? 22.578 7.273 15.508 1 84.19 182 THR A C 1
ATOM 1425 O O . THR A 1 182 ? 22.141 8.125 16.281 1 84.19 182 THR A O 1
ATOM 1428 N N . VAL A 1 183 ? 23.703 6.633 15.68 1 86.25 183 VAL A N 1
ATOM 1429 C CA . VAL A 1 183 ? 24.5 6.875 16.875 1 86.25 183 VAL A CA 1
ATOM 1430 C C . VAL A 1 183 ? 25.062 8.297 16.844 1 86.25 183 VAL A C 1
ATOM 1432 O O . VAL A 1 183 ? 25.062 8.992 17.859 1 86.25 183 VAL A O 1
ATOM 1435 N N . LEU A 1 184 ? 25.5 8.797 15.727 1 88.19 184 LEU A N 1
ATOM 1436 C CA . LEU A 1 184 ? 26.031 10.148 15.594 1 88.19 184 LEU A CA 1
ATOM 1437 C C . LEU A 1 184 ? 24.953 11.188 15.875 1 88.19 184 LEU A C 1
ATOM 1439 O O . LEU A 1 184 ? 25.203 12.172 16.578 1 88.19 184 LEU A O 1
ATOM 1443 N N . ILE A 1 185 ? 23.797 10.961 15.359 1 82.75 185 ILE A N 1
ATOM 1444 C CA . ILE A 1 185 ? 22.688 11.891 15.586 1 82.75 185 ILE A CA 1
ATOM 1445 C C . ILE A 1 185 ? 22.297 11.875 17.062 1 82.75 185 ILE A C 1
ATOM 1447 O O . ILE A 1 185 ? 22.078 12.93 17.672 1 82.75 185 ILE A O 1
ATOM 1451 N N . ALA A 1 186 ? 22.25 10.664 17.625 1 80.19 186 ALA A N 1
ATOM 1452 C CA . ALA A 1 186 ? 21.891 10.531 19.031 1 80.19 186 ALA A CA 1
ATOM 1453 C C . ALA A 1 186 ? 22.906 11.227 19.922 1 80.19 186 ALA A C 1
ATOM 1455 O O . ALA A 1 186 ? 22.547 11.859 20.922 1 80.19 186 ALA A O 1
ATOM 1456 N N . MET A 1 187 ? 24.156 11.141 19.609 1 83.69 187 MET A N 1
ATOM 1457 C CA . MET A 1 187 ? 25.219 11.773 20.391 1 83.69 187 MET A CA 1
ATOM 1458 C C . MET A 1 187 ? 25.109 13.289 20.312 1 83.69 187 MET A C 1
ATOM 1460 O O . MET A 1 187 ? 25.312 13.977 21.328 1 83.69 187 MET A O 1
ATOM 1464 N N . ARG A 1 188 ? 24.797 13.828 19.25 1 81.75 188 ARG A N 1
ATOM 1465 C CA . ARG A 1 188 ? 24.641 15.273 19.094 1 81.75 188 ARG A CA 1
ATOM 1466 C C . ARG A 1 188 ? 23.453 15.789 19.891 1 81.75 188 ARG A C 1
ATOM 1468 O O . ARG A 1 188 ? 23.562 16.828 20.562 1 81.75 188 ARG A O 1
ATOM 1475 N N . VAL A 1 189 ? 22.438 15.094 19.781 1 74.12 189 VAL A N 1
ATOM 1476 C CA . VAL A 1 189 ? 21.234 15.484 20.5 1 74.12 189 VAL A CA 1
ATOM 1477 C C . VAL A 1 189 ? 21.484 15.422 22.016 1 74.12 189 VAL A C 1
ATOM 1479 O O . VAL A 1 189 ? 21.094 16.328 22.75 1 74.12 189 VAL A O 1
ATOM 1482 N N . TRP A 1 190 ? 22.125 14.32 22.391 1 76.56 190 TRP A N 1
ATOM 1483 C CA . TRP A 1 190 ? 22.453 14.156 23.797 1 76.56 190 TRP A CA 1
ATOM 1484 C C . TRP A 1 190 ? 23.328 15.305 24.297 1 76.56 190 TRP A C 1
ATOM 1486 O O . TRP A 1 190 ? 23.094 15.859 25.359 1 76.56 190 TRP A O 1
ATOM 1496 N N . TYR A 1 191 ? 24.234 15.734 23.562 1 77 191 TYR A N 1
ATOM 1497 C CA . TYR A 1 191 ? 25.141 16.812 23.922 1 77 191 TYR A CA 1
ATOM 1498 C C . TYR A 1 191 ? 24.406 18.156 23.969 1 77 191 TYR A C 1
ATOM 1500 O O . TYR A 1 191 ? 24.625 18.953 24.891 1 77 191 TYR A O 1
ATOM 1508 N N . MET A 1 192 ? 23.531 18.391 23.094 1 74.12 192 MET A N 1
ATOM 1509 C CA . MET A 1 192 ? 22.781 19.656 23.047 1 74.12 192 MET A CA 1
ATOM 1510 C C . MET A 1 192 ? 21.812 19.75 24.203 1 74.12 192 MET A C 1
ATOM 1512 O O . MET A 1 192 ? 21.609 20.844 24.766 1 74.12 192 MET A O 1
ATOM 1516 N N . LEU A 1 193 ? 21.156 18.672 24.453 1 72.06 193 LEU A N 1
ATOM 1517 C CA . LEU A 1 193 ? 20.219 18.672 25.578 1 72.06 193 LEU A CA 1
ATOM 1518 C C . LEU A 1 193 ? 20.938 18.922 26.891 1 72.06 193 LEU A C 1
ATOM 1520 O O . LEU A 1 193 ? 20.406 19.594 27.781 1 72.06 193 LEU A O 1
ATOM 1524 N N . ARG A 1 194 ? 21.984 18.5 27.016 1 72.5 194 ARG A N 1
ATOM 1525 C CA . ARG A 1 194 ? 22.766 18.688 28.234 1 72.5 194 ARG A CA 1
ATOM 1526 C C . ARG A 1 194 ? 23.234 20.141 28.375 1 72.5 194 ARG A C 1
ATOM 1528 O O . ARG A 1 194 ? 23.266 20.688 29.469 1 72.5 194 ARG A O 1
ATOM 1535 N N . MET A 1 195 ? 23.406 20.766 27.266 1 70.62 195 MET A N 1
ATOM 1536 C CA . MET A 1 195 ? 23.922 22.141 27.297 1 70.62 195 MET A CA 1
ATOM 1537 C C . MET A 1 195 ? 22.766 23.141 27.438 1 70.62 195 MET A C 1
ATOM 1539 O O . MET A 1 195 ? 22.938 24.203 28.031 1 70.62 195 MET A O 1
ATOM 1543 N N . ALA A 1 196 ? 21.641 23.141 26.484 1 61.75 196 ALA A N 1
ATOM 1544 C CA . ALA A 1 196 ? 20.609 24.156 26.359 1 61.75 196 ALA A CA 1
ATOM 1545 C C . ALA A 1 196 ? 19.703 24.172 27.594 1 61.75 196 ALA A C 1
ATOM 1547 O O . ALA A 1 196 ? 18.922 25.094 27.781 1 61.75 196 ALA A O 1
ATOM 1548 N N . GLY A 1 197 ? 19.891 23.938 28.625 1 49.97 197 GLY A N 1
ATOM 1549 C CA . GLY A 1 197 ? 19.016 24.172 29.766 1 49.97 197 GLY A CA 1
ATOM 1550 C C . GLY A 1 197 ? 17.547 23.938 29.438 1 49.97 197 GLY A C 1
ATOM 1551 O O . GLY A 1 197 ? 16.828 24.875 29.062 1 49.97 197 GLY A O 1
ATOM 1552 N N . GLY A 1 198 ? 16.719 22.953 29.25 1 52.19 198 GLY A N 1
ATOM 1553 C CA . GLY A 1 198 ? 15.438 22.266 29.328 1 52.19 198 GLY A CA 1
ATOM 1554 C C . GLY A 1 198 ? 14.539 22.547 28.125 1 52.19 198 GLY A C 1
ATOM 1555 O O . GLY A 1 198 ? 13.945 21.641 27.562 1 52.19 198 GLY A O 1
ATOM 1556 N N . THR A 1 199 ? 14 23.922 27.766 1 48.62 199 THR A N 1
ATOM 1557 C CA . THR A 1 199 ? 12.812 24.25 26.969 1 48.62 199 THR A CA 1
ATOM 1558 C C . THR A 1 199 ? 13.062 24 25.484 1 48.62 199 THR A C 1
ATOM 1560 O O . THR A 1 199 ? 12.195 23.484 24.781 1 48.62 199 THR A O 1
ATOM 1563 N N . ALA A 1 200 ? 13.953 24.844 24.859 1 50.22 200 ALA A N 1
ATOM 1564 C CA . ALA A 1 200 ? 14.242 24.797 23.438 1 50.22 200 ALA A CA 1
ATOM 1565 C C . ALA A 1 200 ? 14.594 23.375 23 1 50.22 200 ALA A C 1
ATOM 1567 O O . ALA A 1 200 ? 14.281 22.969 21.875 1 50.22 200 ALA A O 1
ATOM 1568 N N . SER A 1 201 ? 14.953 22.609 23.922 1 51.5 201 SER A N 1
ATOM 1569 C CA . SER A 1 201 ? 15.492 21.266 23.781 1 51.5 201 SER A CA 1
ATOM 1570 C C . SER A 1 201 ? 14.391 20.25 23.484 1 51.5 201 SER A C 1
ATOM 1572 O O . SER A 1 201 ? 14.594 19.312 22.719 1 51.5 201 SER A O 1
ATOM 1574 N N . PHE A 1 202 ? 13.125 20.703 23.781 1 51.84 202 PHE A N 1
ATOM 1575 C CA . PHE A 1 202 ? 12.031 19.75 23.703 1 51.84 202 PHE A CA 1
ATOM 1576 C C . PHE A 1 202 ? 11.555 19.562 22.266 1 51.84 202 PHE A C 1
ATOM 1578 O O . PHE A 1 202 ? 11.273 18.453 21.844 1 51.84 202 PHE A O 1
ATOM 1585 N N . ARG A 1 203 ? 11.531 20.719 21.578 1 53.91 203 ARG A N 1
ATOM 1586 C CA . ARG A 1 203 ? 11.031 20.625 20.203 1 53.91 203 ARG A CA 1
ATOM 1587 C C . ARG A 1 203 ? 11.992 19.828 19.328 1 53.91 203 ARG A C 1
ATOM 1589 O O . ARG A 1 203 ? 11.562 19.016 18.516 1 53.91 203 ARG A O 1
ATOM 1596 N N . TYR A 1 204 ? 13.234 20.062 19.594 1 57.59 204 TYR A N 1
ATOM 1597 C CA . TYR A 1 204 ? 14.234 19.344 18.797 1 57.59 204 TYR A CA 1
ATOM 1598 C C . TYR A 1 204 ? 14.297 17.875 19.188 1 57.59 204 TYR A C 1
ATOM 1600 O O . TYR A 1 204 ? 14.586 17.016 18.359 1 57.59 204 TYR A O 1
ATOM 1608 N N . TRP A 1 205 ? 13.68 17.672 20.375 1 62.16 205 TRP A N 1
ATOM 1609 C CA . TRP A 1 205 ? 13.703 16.297 20.859 1 62.16 205 TRP A CA 1
ATOM 1610 C C . TRP A 1 205 ? 12.688 15.445 20.125 1 62.16 205 TRP A C 1
ATOM 1612 O O . TRP A 1 205 ? 12.977 14.305 19.75 1 62.16 205 TRP A O 1
ATOM 1622 N N . ARG A 1 206 ? 11.641 16.031 19.891 1 60.06 206 ARG A N 1
ATOM 1623 C CA . ARG A 1 206 ? 10.586 15.266 19.25 1 60.06 206 ARG A CA 1
ATOM 1624 C C . ARG A 1 206 ? 10.961 14.93 17.812 1 60.06 206 ARG A C 1
ATOM 1626 O O . ARG A 1 206 ? 10.75 13.805 17.344 1 60.06 206 ARG A O 1
ATOM 1633 N N . VAL A 1 207 ? 11.539 15.891 17.219 1 61.19 207 VAL A N 1
ATOM 1634 C CA . VAL A 1 207 ? 11.953 15.672 15.836 1 61.19 207 VAL A CA 1
ATOM 1635 C C . VAL A 1 207 ? 13.086 14.656 15.789 1 61.19 207 VAL A C 1
ATOM 1637 O O . VAL A 1 207 ? 13.102 13.773 14.922 1 61.19 207 VAL A O 1
ATOM 1640 N N . LEU A 1 208 ? 13.859 14.742 16.781 1 64.81 208 LEU A N 1
ATOM 1641 C CA . LEU A 1 208 ? 15.023 13.859 16.812 1 64.81 208 LEU A CA 1
ATOM 1642 C C . LEU A 1 208 ? 14.609 12.422 17.125 1 64.81 208 LEU A C 1
ATOM 1644 O O . LEU A 1 208 ? 15.164 11.477 16.562 1 64.81 208 LEU A O 1
ATOM 1648 N N . VAL A 1 209 ? 13.633 12.289 17.844 1 64.38 209 VAL A N 1
ATOM 1649 C CA . VAL A 1 209 ? 13.125 10.953 18.156 1 64.38 209 VAL A CA 1
ATOM 1650 C C . VAL A 1 209 ? 12.523 10.328 16.906 1 64.38 209 VAL A C 1
ATOM 1652 O O . VAL A 1 209 ? 12.719 9.141 16.641 1 64.38 209 VAL A O 1
ATOM 1655 N N . ILE A 1 210 ? 11.969 11.109 16.125 1 64.31 210 ILE A N 1
ATOM 1656 C CA . ILE A 1 210 ? 11.344 10.594 14.922 1 64.31 210 ILE A CA 1
ATOM 1657 C C . ILE A 1 210 ? 12.422 10.125 13.945 1 64.31 210 ILE A C 1
ATOM 1659 O O . ILE A 1 210 ? 12.273 9.094 13.281 1 64.31 210 ILE A O 1
ATOM 1663 N N . ILE A 1 211 ? 13.477 10.805 13.984 1 63.28 211 ILE A N 1
ATOM 1664 C CA . ILE A 1 211 ? 14.578 10.453 13.102 1 63.28 211 ILE A CA 1
ATOM 1665 C C . ILE A 1 211 ? 15.211 9.141 13.562 1 63.28 211 ILE A C 1
ATOM 1667 O O . ILE A 1 211 ? 15.492 8.266 12.742 1 63.28 211 ILE A O 1
ATOM 1671 N N . ILE A 1 212 ? 15.281 9.055 14.82 1 65.56 212 ILE A N 1
ATOM 1672 C CA . ILE A 1 212 ? 15.867 7.852 15.398 1 65.56 212 ILE A CA 1
ATOM 1673 C C . ILE A 1 212 ? 14.938 6.664 15.164 1 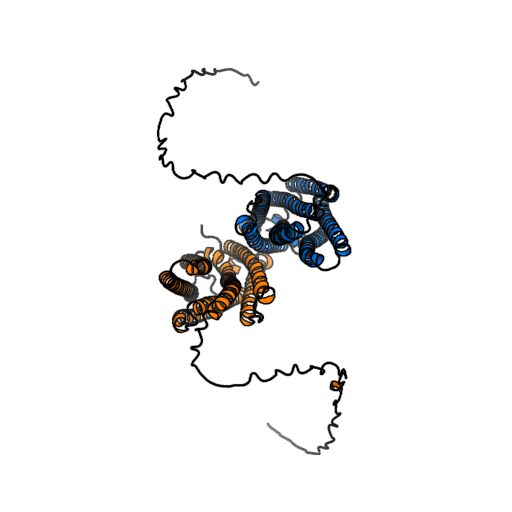65.56 212 ILE A C 1
ATOM 1675 O O . ILE A 1 212 ? 15.391 5.582 14.781 1 65.56 212 ILE A O 1
ATOM 1679 N N . GLU A 1 213 ? 13.719 6.984 15.203 1 63.88 213 GLU A N 1
ATOM 1680 C CA . GLU A 1 213 ? 12.734 5.918 15.062 1 63.88 213 GLU A CA 1
ATOM 1681 C C . GLU A 1 213 ? 12.648 5.441 13.617 1 63.88 213 GLU A C 1
ATOM 1683 O O . GLU A 1 213 ? 12.539 4.238 13.359 1 63.88 213 GLU A O 1
ATOM 1688 N N . SER A 1 214 ? 12.781 6.348 12.727 1 69.94 214 SER A N 1
ATOM 1689 C CA . SER A 1 214 ? 12.727 5.949 11.328 1 69.94 214 SER A CA 1
ATOM 1690 C C . SER A 1 214 ? 13.938 5.113 10.938 1 69.94 214 SER A C 1
ATOM 1692 O O . SER A 1 214 ? 13.82 4.137 10.203 1 69.94 214 SER A O 1
ATOM 1694 N N . GLY A 1 215 ? 15.141 5.453 11.445 1 72.38 215 GLY A N 1
ATOM 1695 C CA . GLY A 1 215 ? 16.328 4.668 11.203 1 72.38 215 GLY A CA 1
ATOM 1696 C C . GLY A 1 215 ? 16.281 3.289 11.836 1 72.38 215 GLY A C 1
ATOM 1697 O O . GLY A 1 215 ? 16.812 2.326 11.281 1 72.38 215 GLY A O 1
ATOM 1698 N N . MET A 1 216 ? 15.492 3.229 12.852 1 77.81 216 MET A N 1
ATOM 1699 C CA . MET A 1 216 ? 15.422 1.964 13.578 1 77.81 216 MET A CA 1
ATOM 1700 C C . MET A 1 216 ? 14.578 0.947 12.82 1 77.81 216 MET A C 1
ATOM 1702 O O . MET A 1 216 ? 14.883 -0.246 12.82 1 77.81 216 MET A O 1
ATOM 1706 N N . ILE A 1 217 ? 13.57 1.41 12.172 1 78.62 217 ILE A N 1
ATOM 1707 C CA . ILE A 1 217 ? 12.719 0.493 11.414 1 78.62 217 ILE A CA 1
ATOM 1708 C C . ILE A 1 217 ? 13.531 -0.175 10.312 1 78.62 217 ILE A C 1
ATOM 1710 O O . ILE A 1 217 ? 13.484 -1.396 10.148 1 78.62 217 ILE A O 1
ATOM 1714 N N . TYR A 1 218 ? 14.281 0.544 9.664 1 84.38 218 TYR A N 1
ATOM 1715 C CA . TYR A 1 218 ? 15.117 0.019 8.586 1 84.38 218 TYR A CA 1
ATOM 1716 C C . TYR A 1 218 ? 16.188 -0.908 9.133 1 84.38 218 TYR A C 1
ATOM 1718 O O . TYR A 1 218 ? 16.453 -1.971 8.562 1 84.38 218 TYR A O 1
ATOM 1726 N N . SER A 1 219 ? 16.734 -0.573 10.25 1 87.12 219 SER A N 1
ATOM 1727 C CA . SER A 1 219 ? 17.797 -1.381 10.859 1 87.12 219 SER A CA 1
ATOM 1728 C C . SER A 1 219 ? 17.25 -2.725 11.336 1 87.12 219 SER A C 1
ATOM 1730 O O . SER A 1 219 ? 17.906 -3.756 11.172 1 87.12 219 SER A O 1
ATOM 1732 N N . VAL A 1 220 ? 16.109 -2.703 11.875 1 89 220 VAL A N 1
ATOM 1733 C CA . VAL A 1 220 ? 15.5 -3.947 12.328 1 89 220 VAL A CA 1
ATOM 1734 C C . VAL A 1 220 ? 15.234 -4.859 11.133 1 89 220 VAL A C 1
ATOM 1736 O O . VAL A 1 220 ? 15.477 -6.066 11.203 1 89 220 VAL A O 1
ATOM 1739 N N . ALA A 1 221 ? 14.75 -4.281 10.102 1 92.12 221 ALA A N 1
ATOM 1740 C CA . ALA A 1 221 ? 14.508 -5.062 8.891 1 92.12 221 ALA A CA 1
ATOM 1741 C C . ALA A 1 221 ? 15.805 -5.664 8.359 1 92.12 221 ALA A C 1
ATOM 1743 O O . ALA A 1 221 ? 15.828 -6.824 7.941 1 92.12 221 ALA A O 1
ATOM 1744 N N . LEU A 1 222 ? 16.844 -4.914 8.477 1 92.69 222 LEU A N 1
ATOM 1745 C CA . LEU A 1 222 ? 18.141 -5.391 7.992 1 92.69 222 LEU A CA 1
ATOM 1746 C C . LEU A 1 222 ? 18.672 -6.516 8.875 1 92.69 222 LEU A C 1
ATOM 1748 O O . LEU A 1 222 ? 19.234 -7.488 8.367 1 92.69 222 LEU A O 1
ATOM 1752 N N . ILE A 1 223 ? 18.469 -6.406 10.133 1 93.44 223 ILE A N 1
ATOM 1753 C CA . ILE A 1 223 ? 18.906 -7.449 11.055 1 93.44 223 ILE A CA 1
ATOM 1754 C C . ILE A 1 223 ? 18.156 -8.742 10.773 1 93.44 223 ILE A C 1
ATOM 1756 O O . ILE A 1 223 ? 18.75 -9.82 10.711 1 93.44 223 ILE A O 1
ATOM 1760 N N . CYS A 1 224 ? 16.875 -8.602 10.578 1 93.56 224 CYS A N 1
ATOM 1761 C CA . CYS A 1 224 ? 16.062 -9.766 10.266 1 93.56 224 CYS A CA 1
ATOM 1762 C C . CYS A 1 224 ? 16.5 -10.398 8.953 1 93.56 224 CYS A C 1
ATOM 1764 O O . CYS A 1 224 ? 16.625 -11.625 8.859 1 93.56 224 CYS A O 1
ATOM 1766 N N . GLU A 1 225 ? 16.766 -9.578 8.031 1 94.12 225 GLU A N 1
ATOM 1767 C CA . GLU A 1 225 ? 17.172 -10.062 6.719 1 94.12 225 GLU A CA 1
ATOM 1768 C C . GLU A 1 225 ? 18.516 -10.789 6.797 1 94.12 225 GLU A C 1
ATOM 1770 O O . GLU A 1 225 ? 18.656 -11.891 6.258 1 94.12 225 GLU A O 1
ATOM 1775 N N . LEU A 1 226 ? 19.422 -10.242 7.477 1 93 226 LEU A N 1
ATOM 1776 C CA . LEU A 1 226 ? 20.75 -10.82 7.598 1 93 226 LEU A CA 1
ATOM 1777 C C . LEU A 1 226 ? 20.703 -12.148 8.352 1 93 226 LEU A C 1
ATOM 1779 O O . LEU A 1 226 ? 21.359 -13.117 7.961 1 93 226 LEU A O 1
ATOM 1783 N N . THR A 1 227 ? 19.891 -12.203 9.344 1 93.56 227 THR A N 1
ATOM 1784 C CA . THR A 1 227 ? 19.766 -13.422 10.141 1 93.56 227 THR A CA 1
ATOM 1785 C C . THR A 1 227 ? 19.172 -14.555 9.305 1 93.56 227 THR A C 1
ATOM 1787 O O . THR A 1 227 ? 19.703 -15.664 9.281 1 93.56 227 THR A O 1
ATOM 1790 N N . LEU A 1 228 ? 18.188 -14.227 8.586 1 92.88 228 LEU A N 1
ATOM 1791 C CA . LEU A 1 228 ? 17.531 -15.242 7.766 1 92.88 228 LEU A CA 1
ATOM 1792 C C . LEU A 1 228 ? 18.422 -15.664 6.609 1 92.88 228 LEU A C 1
ATOM 1794 O O . LEU A 1 228 ? 18.406 -16.828 6.203 1 92.88 228 LEU A O 1
ATOM 1798 N N . TYR A 1 229 ? 19.141 -14.742 6.137 1 91.88 229 TYR A N 1
ATOM 1799 C CA . TYR A 1 229 ? 20.031 -15.047 5.027 1 91.88 229 TYR A CA 1
ATOM 1800 C C . TYR A 1 229 ? 21.125 -16.031 5.457 1 91.88 229 TYR A C 1
ATOM 1802 O O . TYR A 1 229 ? 21.375 -17.031 4.77 1 91.88 229 TYR A O 1
ATOM 1810 N N . PHE A 1 230 ? 21.719 -15.898 6.504 1 91.12 230 PHE A N 1
ATOM 1811 C CA . PHE A 1 230 ? 22.812 -16.734 6.961 1 91.12 230 PHE A CA 1
ATOM 1812 C C . PHE A 1 230 ? 22.281 -18.078 7.48 1 91.12 230 PHE A C 1
ATOM 1814 O O . PHE A 1 230 ? 23.031 -19.062 7.543 1 91.12 230 PHE A O 1
ATOM 1821 N N . LEU A 1 231 ? 20.984 -18.156 7.758 1 90.88 231 LEU A N 1
ATOM 1822 C CA . LEU A 1 231 ? 20.359 -19.422 8.125 1 90.88 231 LEU A CA 1
ATOM 1823 C C . LEU A 1 231 ? 19.984 -20.219 6.887 1 90.88 231 LEU A C 1
ATOM 1825 O O . LEU A 1 231 ? 19.625 -21.406 6.992 1 90.88 231 LEU A O 1
ATOM 1829 N N . GLY A 1 232 ? 20.047 -19.547 5.746 1 90 232 GLY A N 1
ATOM 1830 C CA . GLY A 1 232 ? 19.688 -20.219 4.504 1 90 232 GLY A CA 1
ATOM 1831 C C . GLY A 1 232 ? 18.188 -20.469 4.367 1 90 232 GLY A C 1
ATOM 1832 O O . GLY A 1 232 ? 17.781 -21.438 3.75 1 90 232 GLY A O 1
ATOM 1833 N N . SER A 1 233 ? 17.453 -19.641 5.035 1 92.38 233 SER A N 1
ATOM 1834 C CA . SER A 1 233 ? 16 -19.797 5.012 1 92.38 233 SER A CA 1
ATOM 1835 C C . SER A 1 233 ? 15.375 -19.016 3.865 1 92.38 233 SER A C 1
ATOM 1837 O O . SER A 1 233 ? 15.719 -17.859 3.637 1 92.38 233 SER A O 1
ATOM 1839 N N . ASN A 1 234 ? 14.438 -19.625 3.219 1 93.62 234 ASN A N 1
ATOM 1840 C CA . ASN A 1 234 ? 13.719 -18.953 2.145 1 93.62 234 ASN A CA 1
ATOM 1841 C C . ASN A 1 234 ? 12.906 -17.781 2.674 1 93.62 234 ASN A C 1
ATOM 1843 O O . ASN A 1 234 ? 12.461 -16.922 1.901 1 93.62 234 ASN A O 1
ATOM 1847 N N . ALA A 1 235 ? 12.742 -17.703 3.953 1 92.94 235 ALA A N 1
ATOM 1848 C CA . ALA A 1 235 ? 12.016 -16.594 4.555 1 92.94 235 ALA A CA 1
ATOM 1849 C C . ALA A 1 235 ? 12.758 -15.273 4.344 1 92.94 235 ALA A C 1
ATOM 1851 O O . ALA A 1 235 ? 12.18 -14.195 4.508 1 92.94 235 ALA A O 1
ATOM 1852 N N . PHE A 1 236 ? 13.961 -15.414 3.928 1 92.88 236 PHE A N 1
ATOM 1853 C CA . PHE A 1 236 ? 14.781 -14.25 3.592 1 92.88 236 PHE A CA 1
ATOM 1854 C C . PHE A 1 236 ? 14.094 -13.398 2.527 1 92.88 236 PHE A C 1
ATOM 1856 O O . PHE A 1 236 ? 14.117 -12.172 2.604 1 92.88 236 PHE A O 1
ATOM 1863 N N . TYR A 1 237 ? 13.43 -14.023 1.629 1 92.12 237 TYR A N 1
ATOM 1864 C CA . TYR A 1 237 ? 12.82 -13.312 0.509 1 92.12 237 TYR A CA 1
ATOM 1865 C C . TYR A 1 237 ? 11.656 -12.453 0.98 1 92.12 237 TYR A C 1
ATOM 1867 O O . TYR A 1 237 ? 11.383 -11.398 0.402 1 92.12 237 TYR A O 1
ATOM 1875 N N . ILE A 1 238 ? 11.016 -12.812 2.008 1 94.56 238 ILE A N 1
ATOM 1876 C CA . ILE A 1 238 ? 9.844 -12.125 2.531 1 94.56 238 ILE A CA 1
ATOM 1877 C C . ILE A 1 238 ? 10.25 -10.758 3.076 1 94.56 238 ILE A C 1
ATOM 1879 O O . ILE A 1 238 ? 9.461 -9.805 3.033 1 94.56 238 ILE A O 1
ATOM 1883 N N . ILE A 1 239 ? 11.492 -10.695 3.459 1 93.5 239 ILE A N 1
ATOM 1884 C CA . ILE A 1 239 ? 11.969 -9.445 4.043 1 93.5 239 ILE A CA 1
ATOM 1885 C C . ILE A 1 239 ? 12.75 -8.648 2.998 1 93.5 239 ILE A C 1
ATOM 1887 O O . ILE A 1 239 ? 12.688 -7.422 2.963 1 93.5 239 ILE A O 1
ATOM 1891 N N . TYR A 1 240 ? 13.352 -9.312 2.109 1 92.75 240 TYR A N 1
ATOM 1892 C CA . TYR A 1 240 ? 14.266 -8.703 1.154 1 92.75 240 TYR A CA 1
ATOM 1893 C C . TYR A 1 240 ? 13.523 -7.75 0.221 1 92.75 240 TYR A C 1
ATOM 1895 O O . TYR A 1 240 ? 13.914 -6.59 0.068 1 92.75 240 TYR A O 1
ATOM 1903 N N . ASP A 1 241 ? 12.477 -8.148 -0.349 1 94.81 241 ASP A N 1
ATOM 1904 C CA . ASP A 1 241 ? 11.781 -7.34 -1.341 1 94.81 241 ASP A CA 1
ATOM 1905 C C . ASP A 1 241 ? 11.125 -6.121 -0.693 1 94.81 241 ASP A C 1
ATOM 1907 O O . ASP A 1 241 ? 11.242 -5.004 -1.203 1 94.81 241 ASP A O 1
ATOM 1911 N N . PRO A 1 242 ? 10.531 -6.305 0.467 1 95.25 242 PRO A N 1
ATOM 1912 C CA . PRO A 1 242 ? 9.945 -5.133 1.123 1 95.25 242 PRO A CA 1
ATOM 1913 C C . PRO A 1 242 ? 11 -4.109 1.546 1 95.25 242 PRO A C 1
ATOM 1915 O O . PRO A 1 242 ? 10.703 -2.918 1.652 1 95.25 242 PRO A O 1
ATOM 1918 N N . ILE A 1 243 ? 12.164 -4.547 1.772 1 93.62 243 ILE A N 1
ATOM 1919 C CA . ILE A 1 243 ? 13.234 -3.631 2.162 1 93.62 243 ILE A CA 1
ATOM 1920 C C . ILE A 1 243 ? 13.492 -2.633 1.036 1 93.62 243 ILE A C 1
ATOM 1922 O O . ILE A 1 243 ? 13.844 -1.478 1.291 1 93.62 243 ILE A O 1
ATOM 1926 N N . ALA A 1 244 ? 13.305 -3.088 -0.167 1 93.44 244 ALA A N 1
ATOM 1927 C CA . ALA A 1 244 ? 13.469 -2.184 -1.301 1 93.44 244 ALA A CA 1
ATOM 1928 C C . ALA A 1 244 ? 12.547 -0.973 -1.178 1 93.44 244 ALA A C 1
ATOM 1930 O O . ALA A 1 244 ? 12.914 0.139 -1.562 1 93.44 244 ALA A O 1
ATOM 1931 N N . GLN A 1 245 ? 11.375 -1.154 -0.651 1 95.5 245 GLN A N 1
ATOM 1932 C CA . GLN A 1 245 ? 10.445 -0.049 -0.447 1 95.5 245 GLN A CA 1
ATOM 1933 C C . GLN A 1 245 ? 10.812 0.757 0.796 1 95.5 245 GLN A C 1
ATOM 1935 O O . GLN A 1 245 ? 10.703 1.984 0.801 1 95.5 245 GLN A O 1
ATOM 1940 N N . LEU A 1 246 ? 11.273 0.037 1.777 1 92.12 246 LEU A N 1
ATOM 1941 C CA . LEU A 1 246 ? 11.656 0.703 3.016 1 92.12 246 LEU A CA 1
ATOM 1942 C C . LEU A 1 246 ? 12.82 1.666 2.777 1 92.12 246 LEU A C 1
ATOM 1944 O O . LEU A 1 246 ? 12.906 2.713 3.424 1 92.12 246 LEU A O 1
ATOM 1948 N N . THR A 1 247 ? 13.648 1.33 1.855 1 90.56 247 THR A N 1
ATOM 1949 C CA . THR A 1 247 ? 14.789 2.168 1.499 1 90.56 247 THR A CA 1
ATOM 1950 C C . THR A 1 247 ? 14.32 3.506 0.935 1 90.56 247 THR A C 1
ATOM 1952 O O . THR A 1 247 ? 15.055 4.496 0.985 1 90.56 247 THR A O 1
ATOM 1955 N N . ALA A 1 248 ? 13.141 3.518 0.458 1 92 248 ALA A N 1
ATOM 1956 C CA . ALA A 1 248 ? 12.586 4.77 -0.059 1 92 248 ALA A CA 1
ATOM 1957 C C . ALA A 1 248 ? 11.711 5.453 0.985 1 92 248 ALA A C 1
ATOM 1959 O O . ALA A 1 248 ? 11.719 6.684 1.1 1 92 248 ALA A O 1
ATOM 1960 N N . ILE A 1 249 ? 11.039 4.676 1.744 1 92.25 249 ILE A N 1
ATOM 1961 C CA . ILE A 1 249 ? 10.086 5.195 2.719 1 92.25 249 ILE A CA 1
ATOM 1962 C C . ILE A 1 249 ? 10.828 5.988 3.793 1 92.25 249 ILE A C 1
ATOM 1964 O O . ILE A 1 249 ? 10.445 7.109 4.121 1 92.25 249 ILE A O 1
ATOM 1968 N N . THR A 1 250 ? 11.906 5.465 4.32 1 88.06 250 THR A N 1
ATOM 1969 C CA . THR A 1 250 ? 12.617 6.059 5.449 1 88.06 250 THR A CA 1
ATOM 1970 C C . THR A 1 250 ? 13.203 7.414 5.066 1 88.06 250 THR A C 1
ATOM 1972 O O . THR A 1 250 ? 12.945 8.414 5.738 1 88.06 250 THR A O 1
ATOM 1975 N N . PRO A 1 251 ? 13.906 7.508 3.984 1 87.31 251 PRO A N 1
ATOM 1976 C CA . PRO A 1 251 ? 14.398 8.828 3.584 1 87.31 251 PRO A CA 1
ATOM 1977 C C . PRO A 1 251 ? 13.273 9.797 3.244 1 87.31 251 PRO A C 1
ATOM 1979 O O . PRO A 1 251 ? 13.398 11 3.486 1 87.31 251 PRO A O 1
ATOM 1982 N N . THR A 1 252 ? 12.234 9.312 2.686 1 89 252 THR A N 1
ATOM 1983 C CA . THR A 1 252 ? 11.102 10.18 2.373 1 89 252 THR A CA 1
ATOM 1984 C C . THR A 1 252 ? 10.516 10.781 3.646 1 89 252 THR A C 1
ATOM 1986 O O . THR A 1 252 ? 10.164 11.961 3.674 1 89 252 THR A O 1
ATOM 1989 N N . MET A 1 253 ? 10.477 9.945 4.594 1 85.38 253 MET A N 1
ATOM 1990 C CA . MET A 1 253 ? 10 10.445 5.883 1 85.38 253 MET A CA 1
ATOM 1991 C C . MET A 1 253 ? 10.945 11.5 6.441 1 85.38 253 MET A C 1
ATOM 1993 O O . MET A 1 253 ? 10.5 12.5 7.012 1 85.38 253 MET A O 1
ATOM 1997 N N . ILE A 1 254 ? 12.172 11.312 6.266 1 80.81 254 ILE A N 1
ATOM 1998 C CA . ILE A 1 254 ? 13.18 12.273 6.703 1 80.81 254 ILE A CA 1
ATOM 1999 C C . ILE A 1 254 ? 12.992 13.594 5.965 1 80.81 254 ILE A C 1
ATOM 2001 O O . ILE A 1 254 ? 13.047 14.664 6.574 1 80.81 254 ILE A O 1
ATOM 2005 N N . ILE A 1 255 ? 12.758 13.523 4.73 1 83.81 255 ILE A N 1
ATOM 2006 C CA . ILE A 1 255 ? 12.57 14.711 3.908 1 83.81 255 ILE A CA 1
ATOM 2007 C C . ILE A 1 255 ? 11.312 15.453 4.355 1 83.81 255 ILE A C 1
ATOM 2009 O O . ILE A 1 255 ? 11.32 16.688 4.469 1 83.81 255 ILE A O 1
ATOM 2013 N N . ILE A 1 256 ? 10.281 14.758 4.656 1 82.19 256 ILE A N 1
ATOM 2014 C CA . ILE A 1 256 ? 9.031 15.359 5.113 1 82.19 256 ILE A CA 1
ATOM 2015 C C . ILE A 1 256 ? 9.266 16.094 6.434 1 82.19 256 ILE A C 1
ATOM 2017 O O . ILE A 1 256 ? 8.828 17.234 6.602 1 82.19 256 ILE A O 1
ATOM 2021 N N . LEU A 1 257 ? 10 15.492 7.293 1 76.06 257 LEU A N 1
ATOM 2022 C CA . LEU A 1 257 ? 10.258 16.078 8.602 1 76.06 257 LEU A CA 1
ATOM 2023 C C . LEU A 1 257 ? 11.164 17.297 8.484 1 76.06 257 LEU A C 1
ATOM 2025 O O . LEU A 1 257 ? 10.977 18.281 9.195 1 76.06 257 LEU A O 1
ATOM 2029 N N . ALA A 1 258 ? 12.078 17.172 7.703 1 73.88 258 ALA A N 1
ATOM 2030 C CA . ALA A 1 258 ? 12.961 18.312 7.457 1 73.88 258 ALA A CA 1
ATOM 2031 C C . ALA A 1 258 ? 12.195 19.484 6.863 1 73.88 258 ALA A C 1
ATOM 2033 O O . ALA A 1 258 ? 12.445 20.641 7.215 1 73.88 258 ALA A O 1
ATOM 2034 N N . ALA A 1 259 ? 11.305 19.141 6.035 1 72.94 259 ALA A N 1
ATOM 2035 C CA . ALA A 1 259 ? 10.492 20.188 5.41 1 72.94 259 ALA A CA 1
ATOM 2036 C C . ALA A 1 259 ? 9.562 20.844 6.43 1 72.94 259 ALA A C 1
ATOM 2038 O O . ALA A 1 259 ? 9.336 22.047 6.383 1 72.94 259 ALA A O 1
ATOM 2039 N N . LEU A 1 260 ? 9.055 20.078 7.371 1 68.56 260 LEU A N 1
ATOM 2040 C CA . LEU A 1 260 ? 8.172 20.578 8.406 1 68.56 260 LEU A CA 1
ATOM 2041 C C . LEU A 1 260 ? 8.938 21.422 9.43 1 68.56 260 LEU A C 1
ATOM 2043 O O . LEU A 1 260 ? 8.445 22.438 9.898 1 68.56 260 LEU A O 1
ATOM 2047 N N . GLN A 1 261 ? 10.023 20.969 9.891 1 60.81 261 GLN A N 1
ATOM 2048 C CA . GLN A 1 261 ? 10.867 21.688 10.828 1 60.81 261 GLN A CA 1
ATOM 2049 C C . GLN A 1 261 ? 11.406 22.969 10.203 1 60.81 261 GLN A C 1
ATOM 2051 O O . GLN A 1 261 ? 11.531 24 10.875 1 60.81 261 GLN A O 1
ATOM 2056 N N . LEU A 1 262 ? 11.828 22.797 9.031 1 54.41 262 LEU A N 1
ATOM 2057 C CA . LEU A 1 262 ? 12.234 24.016 8.344 1 54.41 262 LEU A CA 1
ATOM 2058 C C . LEU A 1 262 ? 11.094 25.047 8.32 1 54.41 262 LEU A C 1
ATOM 2060 O O . LEU A 1 262 ? 11.336 26.25 8.344 1 54.41 262 LEU A O 1
ATOM 2064 N N . THR A 1 263 ? 9.922 24.484 8.523 1 47.91 263 THR A N 1
ATOM 2065 C CA . THR A 1 263 ? 8.781 25.391 8.586 1 47.91 263 THR A CA 1
ATOM 2066 C C . THR A 1 263 ? 8.617 25.969 9.992 1 47.91 263 THR A C 1
ATOM 2068 O O . THR A 1 263 ? 8.297 27.141 10.156 1 47.91 263 THR A O 1
ATOM 2071 N N . THR A 1 264 ? 8.922 25.188 10.969 1 47.5 264 THR A N 1
ATOM 2072 C CA . THR A 1 264 ? 8.766 25.672 12.336 1 47.5 264 THR A CA 1
ATOM 2073 C C . THR A 1 264 ? 9.898 26.641 12.703 1 47.5 264 THR A C 1
ATOM 2075 O O . THR A 1 264 ? 9.672 27.625 13.398 1 47.5 264 THR A O 1
ATOM 2078 N N . ASN A 1 265 ? 11.141 26.25 12.422 1 47.97 265 ASN A N 1
ATOM 2079 C CA . ASN A 1 265 ? 12.266 27.125 12.695 1 47.97 265 ASN A CA 1
ATOM 2080 C C . ASN A 1 265 ? 12.133 28.453 11.945 1 47.97 265 ASN A C 1
ATOM 2082 O O . ASN A 1 265 ? 12.539 29.5 12.453 1 47.97 265 ASN A O 1
ATOM 2086 N N . ASP A 1 266 ? 11.625 28.297 10.82 1 44.44 266 ASP A N 1
ATOM 2087 C CA . ASP A 1 266 ? 11.43 29.578 10.133 1 44.44 266 ASP A CA 1
ATOM 2088 C C . ASP A 1 266 ? 10.406 30.438 10.867 1 44.44 266 ASP A C 1
ATOM 2090 O O . ASP A 1 266 ? 10.547 31.672 10.922 1 44.44 266 ASP A O 1
ATOM 2094 N N . VAL A 1 267 ? 9.562 29.766 11.445 1 40.5 267 VAL A N 1
ATOM 2095 C CA . VAL A 1 267 ? 8.609 30.547 12.227 1 40.5 267 VAL A CA 1
ATOM 2096 C C . VAL A 1 267 ? 9.289 31.062 13.492 1 40.5 267 VAL A C 1
ATOM 2098 O O . VAL A 1 267 ? 9.102 32.219 13.867 1 40.5 267 VAL A O 1
ATOM 2101 N N . HIS A 1 268 ? 10.117 30.25 14.07 1 42.06 268 HIS A N 1
ATOM 2102 C CA . HIS A 1 268 ? 10.82 30.672 15.273 1 42.06 268 HIS A CA 1
ATOM 2103 C C . HIS A 1 268 ? 11.93 31.656 14.953 1 42.06 268 HIS A C 1
ATOM 2105 O O . HIS A 1 268 ? 12.148 32.625 15.703 1 42.06 268 HIS A O 1
ATOM 2111 N N . SER A 1 269 ? 12.719 31.375 13.977 1 45.16 269 SER A N 1
ATOM 2112 C CA . SER A 1 269 ? 13.766 32.344 13.633 1 45.16 269 SER A CA 1
ATOM 2113 C C . SER A 1 269 ? 13.18 33.688 13.281 1 45.16 269 SER A C 1
ATOM 2115 O O . SER A 1 269 ? 13.773 34.719 13.602 1 45.16 269 SER A O 1
ATOM 2117 N N . ARG A 1 270 ? 12.023 33.656 12.75 1 42.16 270 ARG A N 1
ATOM 2118 C CA . ARG A 1 270 ? 11.375 34.969 12.523 1 42.16 270 ARG A CA 1
ATOM 2119 C C . ARG A 1 270 ? 10.984 35.625 13.844 1 42.16 270 ARG A C 1
ATOM 2121 O O . ARG A 1 270 ? 11.062 36.844 13.984 1 42.16 270 ARG A O 1
ATOM 2128 N N . LEU A 1 271 ? 10.711 34.75 14.703 1 37.56 271 LEU A N 1
ATOM 2129 C CA . LEU A 1 271 ? 10.336 35.344 15.992 1 37.56 271 LEU A CA 1
ATOM 2130 C C . LEU A 1 271 ? 11.562 35.75 16.781 1 37.56 271 LEU A C 1
ATOM 2132 O O . LEU A 1 271 ? 11.539 36.781 17.469 1 37.56 271 LEU A O 1
ATOM 2136 N N . THR A 1 272 ? 12.578 35 16.703 1 42.72 272 THR A N 1
ATOM 2137 C CA . THR A 1 272 ? 13.766 35.344 17.469 1 42.72 272 THR A CA 1
ATOM 2138 C C . THR A 1 272 ? 14.555 36.438 16.766 1 42.72 272 THR A C 1
ATOM 2140 O O . THR A 1 272 ? 15.312 37.188 17.406 1 42.72 272 THR A O 1
ATOM 2143 N N . ARG A 1 273 ? 14.586 36.5 15.469 1 43.22 273 ARG A N 1
ATOM 2144 C CA . ARG A 1 273 ? 15.195 37.656 14.852 1 43.22 273 ARG A CA 1
ATOM 2145 C C . ARG A 1 273 ? 14.492 38.938 15.289 1 43.22 273 ARG A C 1
ATOM 2147 O O . ARG A 1 273 ? 15.109 40.031 15.32 1 43.22 273 ARG A O 1
ATOM 2154 N N . SER A 1 274 ? 13.242 38.75 15.586 1 39.22 274 SER A N 1
ATOM 2155 C CA . SER A 1 274 ? 12.602 39.969 16.094 1 39.22 274 SER A CA 1
ATOM 2156 C C . SER A 1 274 ? 13.125 40.344 17.484 1 39.22 274 SER A C 1
ATOM 2158 O O . SER A 1 274 ? 13.188 41.531 17.828 1 39.22 274 SER A O 1
ATOM 2160 N N . LYS A 1 275 ? 13.523 39.344 18.266 1 41.38 275 LYS A N 1
ATOM 2161 C CA . LYS A 1 275 ? 13.977 39.688 19.609 1 41.38 275 LYS A CA 1
ATOM 2162 C C . LYS A 1 275 ? 15.422 40.188 19.594 1 41.38 275 LYS A C 1
ATOM 2164 O O . LYS A 1 275 ? 15.812 41.031 20.422 1 41.38 275 LYS A O 1
ATOM 2169 N N . SER A 1 276 ? 16.281 39.562 18.828 1 40 276 SER A N 1
ATOM 2170 C CA . SER A 1 276 ? 17.672 39.969 18.953 1 40 276 SER A CA 1
ATOM 2171 C C . SER A 1 276 ? 17.891 41.344 18.312 1 40 276 SER A C 1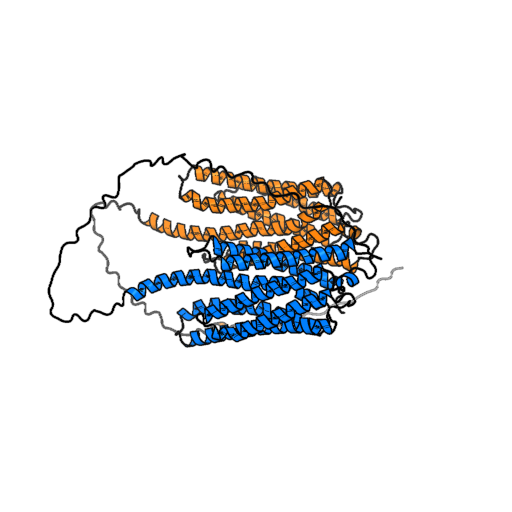
ATOM 2173 O O . SER A 1 276 ? 19.016 41.844 18.297 1 40 276 SER A O 1
ATOM 2175 N N . ALA A 1 277 ? 16.969 41.875 17.562 1 37.16 277 ALA A N 1
ATOM 2176 C CA . ALA A 1 277 ? 17.25 43.219 17.062 1 37.16 277 ALA A CA 1
ATOM 2177 C C . ALA A 1 277 ? 17.328 44.219 18.219 1 37.16 277 ALA A C 1
ATOM 2179 O O . ALA A 1 277 ? 17.781 45.344 18.031 1 37.16 277 ALA A O 1
ATOM 2180 N N . ARG A 1 278 ? 16.594 44.031 19.297 1 36.66 278 ARG A N 1
ATOM 2181 C CA . ARG A 1 278 ? 16.516 45.156 20.219 1 36.66 278 ARG A CA 1
ATOM 2182 C C . ARG A 1 278 ? 17.781 45.281 21.062 1 36.66 278 ARG A C 1
ATOM 2184 O O . ARG A 1 278 ? 17.938 46.219 21.844 1 36.66 278 ARG A O 1
ATOM 2191 N N . ILE A 1 279 ? 18.391 44.219 21.391 1 33.03 279 ILE A N 1
ATOM 2192 C CA . ILE A 1 279 ? 19.312 44.531 22.484 1 33.03 279 ILE A CA 1
ATOM 2193 C C . ILE A 1 279 ? 20.516 45.312 21.953 1 33.03 279 ILE A C 1
ATOM 2195 O O . ILE A 1 279 ? 21.484 44.688 21.469 1 33.03 279 ILE A O 1
ATOM 2199 N N . PHE A 1 280 ? 20.375 46.219 20.891 1 31.66 280 PHE A N 1
ATOM 2200 C CA . PHE A 1 280 ? 21.469 47.125 20.547 1 31.66 280 PHE A CA 1
ATOM 2201 C C . PHE A 1 280 ? 22 47.812 21.781 1 31.66 280 PHE A C 1
ATOM 2203 O O . PHE A 1 280 ? 21.219 48.312 22.609 1 31.66 280 PHE A O 1
ATOM 2210 N N . LYS A 1 281 ? 23.188 47.5 22.172 1 37.84 281 LYS A N 1
ATOM 2211 C CA . LYS A 1 281 ? 24.031 48.156 23.172 1 37.84 281 LYS A CA 1
ATOM 2212 C C . LYS A 1 281 ? 23.891 49.688 23.094 1 37.84 281 LYS A C 1
ATOM 2214 O O . LYS A 1 281 ? 23.906 50.25 22 1 37.84 281 LYS A O 1
ATOM 2219 N N . PRO A 1 282 ? 23.516 50.438 24.047 1 34.12 282 PRO A N 1
ATOM 2220 C CA . PRO A 1 282 ? 23.469 51.875 24.125 1 34.12 282 PRO A CA 1
ATOM 2221 C C . PRO A 1 282 ? 24.75 52.531 23.609 1 34.12 282 PRO A C 1
ATOM 2223 O O . PRO A 1 282 ? 25.844 52.031 23.828 1 34.12 282 PRO A O 1
ATOM 2226 N N . PRO A 1 283 ? 24.797 53.156 22.438 1 34.69 283 PRO A N 1
ATOM 2227 C CA . PRO A 1 283 ? 25.984 53.906 22.031 1 34.69 283 PRO A CA 1
ATOM 2228 C C . PRO A 1 283 ? 26.578 54.75 23.156 1 34.69 283 PRO A C 1
ATOM 2230 O O . PRO A 1 283 ? 25.844 55.344 23.953 1 34.69 283 PRO A O 1
ATOM 2233 N N . GLN A 1 284 ? 27.656 54.344 23.719 1 34.22 284 GLN A N 1
ATOM 2234 C CA . GLN A 1 284 ? 28.375 55.25 24.594 1 34.22 284 GLN A CA 1
ATOM 2235 C C . GLN A 1 284 ? 28.5 56.625 23.953 1 34.22 284 GLN A C 1
ATOM 2237 O O . GLN A 1 284 ? 29.078 56.781 22.875 1 34.22 284 GLN A O 1
ATOM 2242 N N . VAL A 1 285 ? 27.547 57.562 24.078 1 30.81 285 VAL A N 1
ATOM 2243 C CA . VAL A 1 285 ? 27.562 59 23.812 1 30.81 285 VAL A CA 1
ATOM 2244 C C . VAL A 1 285 ? 28.875 59.594 24.312 1 30.81 285 VAL A C 1
ATOM 2246 O O . VAL A 1 285 ? 29.141 59.625 25.516 1 30.81 285 VAL A O 1
ATOM 2249 N N . ASP A 1 286 ? 30.031 59.344 23.656 1 30.52 286 ASP A N 1
ATOM 2250 C CA . ASP A 1 286 ? 31.031 60.375 23.906 1 30.52 286 ASP A CA 1
ATOM 2251 C C . ASP A 1 286 ? 30.422 61.781 23.766 1 30.52 286 ASP A C 1
ATOM 2253 O O . ASP A 1 286 ? 29.406 61.969 23.109 1 30.52 286 ASP A O 1
ATOM 2257 N N . GLY A 1 287 ? 30.828 62.906 24.484 1 28.27 287 GLY A N 1
ATOM 2258 C CA . GLY A 1 287 ? 30.344 64.25 24.703 1 28.27 287 GLY A CA 1
ATOM 2259 C C . GLY A 1 287 ? 30.031 65 23.422 1 28.27 287 GLY A C 1
ATOM 2260 O O . GLY A 1 287 ? 28.969 65.625 23.297 1 28.27 287 GLY A O 1
ATOM 2261 N N . SER A 1 288 ? 31.016 65.562 22.625 1 26.22 288 SER A N 1
ATOM 2262 C CA . SER A 1 288 ? 31 66.938 22.125 1 26.22 288 SER A CA 1
ATOM 2263 C C . SER A 1 288 ? 30.25 67 20.797 1 26.22 288 SER A C 1
ATOM 2265 O O . SER A 1 288 ? 29.672 68.062 20.469 1 26.22 288 SER A O 1
ATOM 2267 N N . THR A 1 289 ? 30.719 66.25 19.656 1 26.64 289 THR A N 1
ATOM 2268 C CA . THR A 1 289 ? 30.703 67.125 18.453 1 26.64 289 THR A CA 1
ATOM 2269 C C . THR A 1 289 ? 29.281 67.438 18.016 1 26.64 289 THR A C 1
ATOM 2271 O O . THR A 1 289 ? 28.359 66.625 18.312 1 26.64 289 THR A O 1
ATOM 2274 N N . THR A 1 290 ? 29.141 68.312 16.875 1 26.52 290 THR A N 1
ATOM 2275 C CA . THR A 1 290 ? 28.344 69.312 16.156 1 26.52 290 THR A CA 1
ATOM 2276 C C . THR A 1 290 ? 27.219 68.625 15.398 1 26.52 290 THR A C 1
ATOM 2278 O O . THR A 1 290 ? 27.328 67.5 14.977 1 26.52 290 THR A O 1
ATOM 2281 N N . ALA A 1 291 ? 26.219 69.438 15 1 26.3 291 ALA A N 1
ATOM 2282 C CA . ALA A 1 291 ? 24.781 69.438 14.734 1 26.3 291 ALA A CA 1
ATOM 2283 C C . ALA A 1 291 ? 24.453 68.812 13.406 1 26.3 291 ALA A C 1
ATOM 2285 O O . ALA A 1 291 ? 23.438 68.062 13.297 1 26.3 291 ALA A O 1
ATOM 2286 N N . PRO A 1 292 ? 25.094 68.625 12.062 1 26.83 292 PRO A N 1
ATOM 2287 C CA . PRO A 1 292 ? 24.266 69.438 11.141 1 26.83 292 PRO A CA 1
ATOM 2288 C C . PRO A 1 292 ? 23.016 68.688 10.672 1 26.83 292 PRO A C 1
ATOM 2290 O O . PRO A 1 292 ? 23.094 67.5 10.344 1 26.83 292 PRO A O 1
ATOM 2293 N N . LEU A 1 293 ? 21.781 69.062 10.984 1 24.94 293 LEU A N 1
ATOM 2294 C CA . LEU A 1 293 ? 20.391 68.625 10.828 1 24.94 293 LEU A CA 1
ATOM 2295 C C . LEU A 1 293 ? 20 68.562 9.359 1 24.94 293 LEU A C 1
ATOM 2297 O O . LEU A 1 293 ? 18.828 68.375 9.023 1 24.94 293 LEU A O 1
ATOM 2301 N N . GLU A 1 294 ? 20.906 68.562 8.242 1 25.02 294 GLU A N 1
ATOM 2302 C CA . GLU A 1 294 ? 20.172 69.188 7.121 1 25.02 294 GLU A CA 1
ATOM 2303 C C . GLU A 1 294 ? 19.078 68.188 6.645 1 25.02 294 GLU A C 1
ATOM 2305 O O . GLU A 1 294 ? 19.141 67 6.875 1 25.02 294 GLU A O 1
ATOM 2310 N N . SER A 1 295 ? 17.953 68.75 5.863 1 23.14 295 SER A N 1
ATOM 2311 C CA . SER A 1 295 ? 16.562 68.625 5.426 1 23.14 295 SER A CA 1
ATOM 2312 C C . SER A 1 295 ? 16.406 67.5 4.422 1 23.14 295 SER A C 1
ATOM 2314 O O . SER A 1 295 ? 17.266 67.312 3.572 1 23.14 295 SER A O 1
ATOM 2316 N N . MET A 1 296 ? 15.547 66.5 4.703 1 23.34 296 MET A N 1
ATOM 2317 C CA . MET A 1 296 ? 15.109 65.25 4.07 1 23.34 296 MET A CA 1
ATOM 2318 C C . MET A 1 296 ? 14.461 65.5 2.717 1 23.34 296 MET A C 1
ATOM 2320 O O . MET A 1 296 ? 13.414 66.125 2.645 1 23.34 296 MET A O 1
ATOM 2324 N N . ASN A 1 297 ? 15.18 65.938 1.608 1 23.95 297 ASN A N 1
ATOM 2325 C CA . ASN A 1 297 ? 14.602 66.312 0.309 1 23.95 297 ASN A CA 1
ATOM 2326 C C . ASN A 1 297 ? 13.812 65.125 -0.267 1 23.95 297 ASN A C 1
ATOM 2328 O O . ASN A 1 297 ? 14.383 64.062 -0.527 1 23.95 297 ASN A O 1
ATOM 2332 N N . PHE A 1 298 ? 12.516 65.062 0.045 1 23.14 298 PHE A N 1
ATOM 2333 C CA . PHE A 1 298 ? 11.484 64.125 -0.391 1 23.14 298 PHE A CA 1
ATOM 2334 C C . PHE A 1 298 ? 11.398 64.062 -1.912 1 23.14 298 PHE A C 1
ATOM 2336 O O . PHE A 1 298 ? 10.992 65.062 -2.545 1 23.14 298 PHE A O 1
ATOM 2343 N N . ALA A 1 299 ? 12.43 63.531 -2.6 1 24.94 299 ALA A N 1
ATOM 2344 C CA . ALA A 1 299 ? 12.422 63.5 -4.059 1 24.94 299 ALA A CA 1
ATOM 2345 C C . ALA A 1 299 ? 11.125 62.875 -4.582 1 24.94 299 ALA A C 1
ATOM 2347 O O . ALA A 1 299 ? 10.648 61.875 -4.059 1 24.94 299 ALA A O 1
ATOM 2348 N N . ALA A 1 300 ? 10.227 63.781 -5.16 1 24.55 300 ALA A N 1
ATOM 2349 C CA . ALA A 1 300 ? 8.93 63.656 -5.824 1 24.55 300 ALA A CA 1
ATOM 2350 C C . ALA A 1 300 ? 8.953 62.562 -6.887 1 24.55 300 ALA A C 1
ATOM 2352 O O . ALA A 1 300 ? 9.797 62.562 -7.781 1 24.55 300 ALA A O 1
ATOM 2353 N N . ASN A 1 301 ? 8.547 61.312 -6.586 1 21.17 301 ASN A N 1
ATOM 2354 C CA . ASN A 1 301 ? 8.492 60.094 -7.359 1 21.17 301 ASN A CA 1
ATOM 2355 C C . ASN A 1 301 ? 7.711 60.281 -8.656 1 21.17 301 ASN A C 1
ATOM 2357 O O . ASN A 1 301 ? 6.48 60.312 -8.648 1 21.17 301 ASN A O 1
ATOM 2361 N N . GLU A 1 302 ? 8.062 61.344 -9.422 1 23.83 302 GLU A N 1
ATOM 2362 C CA . GLU A 1 302 ? 7.328 61.594 -10.656 1 23.83 302 GLU A CA 1
ATOM 2363 C C . GLU A 1 302 ? 7.258 60.312 -11.523 1 23.83 302 GLU A C 1
ATOM 2365 O O . GLU A 1 302 ? 8 60.188 -12.492 1 23.83 302 GLU A O 1
ATOM 2370 N N . ALA A 1 303 ? 7.367 59.219 -10.898 1 24.83 303 ALA A N 1
ATOM 2371 C CA . ALA A 1 303 ? 7.543 58 -11.695 1 24.83 303 ALA A CA 1
ATOM 2372 C C . ALA A 1 303 ? 6.344 57.781 -12.617 1 24.83 303 ALA A C 1
ATOM 2374 O O . ALA A 1 303 ? 6.297 56.781 -13.352 1 24.83 303 ALA A O 1
ATOM 2375 N N . ILE A 1 304 ? 5.227 58.438 -12.281 1 23.09 304 ILE A N 1
ATOM 2376 C CA . ILE A 1 304 ? 4.09 57.562 -12.594 1 23.09 304 ILE A CA 1
ATOM 2377 C C . ILE A 1 304 ? 3.986 57.406 -14.102 1 23.09 304 ILE A C 1
ATOM 2379 O O . ILE A 1 304 ? 3.76 56.281 -14.586 1 23.09 304 ILE A O 1
ATOM 2383 N N . LEU A 1 305 ? 3.891 58.5 -14.898 1 20.45 305 LEU A N 1
ATOM 2384 C CA . LEU A 1 305 ? 2.811 58.594 -15.875 1 20.45 305 LEU A CA 1
ATOM 2385 C C . LEU A 1 305 ? 3.189 57.938 -17.188 1 20.45 305 LEU A C 1
ATOM 2387 O O . LEU A 1 305 ? 2.326 57.656 -18.031 1 20.45 305 LEU A O 1
ATOM 2391 N N . SER A 1 306 ? 4.41 58.031 -17.688 1 22.41 306 SER A N 1
ATOM 2392 C CA . SER A 1 306 ? 4.449 58.125 -19.141 1 22.41 306 SER A CA 1
ATOM 2393 C C . SER A 1 306 ? 4.109 56.812 -19.797 1 22.41 306 SER A C 1
ATOM 2395 O O . SER A 1 306 ? 4.715 55.781 -19.484 1 22.41 306 SER A O 1
ATOM 2397 N N . GLY A 1 307 ? 2.859 56.594 -20.469 1 22.98 307 GLY A N 1
ATOM 2398 C CA . GLY A 1 307 ? 1.9 55.688 -21.062 1 22.98 307 GLY A CA 1
ATOM 2399 C C . GLY A 1 307 ? 2.449 54.969 -22.281 1 22.98 307 GLY A C 1
ATOM 2400 O O . GLY A 1 307 ? 1.72 54.25 -22.953 1 22.98 307 GLY A O 1
ATOM 2401 N N . GLU A 1 308 ? 3.594 55.438 -22.906 1 23.38 308 GLU A N 1
ATOM 2402 C CA . GLU A 1 308 ? 3.475 55.125 -24.328 1 23.38 308 GLU A CA 1
ATOM 2403 C C . GLU A 1 308 ? 3.494 53.625 -24.594 1 23.38 308 GLU A C 1
ATOM 2405 O O . GLU A 1 308 ? 4.27 52.906 -23.969 1 23.38 308 GLU A O 1
ATOM 2410 N N . PRO A 1 309 ? 2.395 53.094 -25.25 1 24.84 309 PRO A N 1
ATOM 2411 C CA . PRO A 1 309 ? 2.08 51.688 -25.594 1 24.84 309 PRO A CA 1
ATOM 2412 C C . PRO A 1 309 ? 3.178 51.031 -26.422 1 24.84 309 PRO A C 1
ATOM 2414 O O . PRO A 1 309 ? 3.455 51.438 -27.531 1 24.84 309 PRO A O 1
ATOM 2417 N N . LYS A 1 310 ? 4.371 50.969 -25.969 1 22.7 310 LYS A N 1
ATOM 2418 C CA . LYS A 1 310 ? 5.395 50.625 -26.953 1 22.7 310 LYS A CA 1
ATOM 2419 C C . LYS A 1 310 ? 5.012 49.375 -27.734 1 22.7 310 LYS A C 1
ATOM 2421 O O . LYS A 1 310 ? 4.844 48.281 -27.172 1 22.7 310 LYS A O 1
ATOM 2426 N N . SER A 1 311 ? 4.328 49.531 -28.984 1 21.48 311 SER A N 1
ATOM 2427 C CA . SER A 1 311 ? 3.936 48.656 -30.062 1 21.48 311 SER A CA 1
ATOM 2428 C C . SER A 1 311 ? 5.113 47.781 -30.531 1 21.48 311 SER A C 1
ATOM 2430 O O . SER A 1 311 ? 4.988 47 -31.469 1 21.48 311 SER A O 1
ATOM 2432 N N . THR A 1 312 ? 6.316 47.875 -29.906 1 22.58 312 THR A N 1
ATOM 2433 C CA . THR A 1 312 ? 7.391 47.5 -30.828 1 22.58 312 THR A CA 1
ATOM 2434 C C . THR A 1 312 ? 7.176 46.094 -31.359 1 22.58 312 THR A C 1
ATOM 2436 O O . THR A 1 312 ? 7.367 45.125 -30.641 1 22.58 312 THR A O 1
ATOM 2439 N N . PHE A 1 313 ? 6.086 45.875 -32.25 1 19.75 313 PHE A N 1
ATOM 2440 C CA . PHE A 1 313 ? 5.527 44.781 -33.031 1 19.75 313 PHE A CA 1
ATOM 2441 C C . PHE A 1 313 ? 6.637 43.969 -33.688 1 19.75 313 PHE A C 1
ATOM 2443 O O . PHE A 1 313 ? 6.738 42.75 -33.5 1 19.75 313 PHE A O 1
ATOM 2450 N N . LEU A 1 314 ? 6.516 43.812 -35.062 1 20.58 314 LEU A N 1
ATOM 2451 C CA . LEU A 1 314 ? 6.559 42.812 -36.125 1 20.58 314 LEU A CA 1
ATOM 2452 C C . LEU A 1 314 ? 7.965 42.719 -36.719 1 20.58 314 LEU A C 1
ATOM 2454 O O . LEU A 1 314 ? 8.211 41.906 -37.594 1 20.58 314 LEU A O 1
ATOM 2458 N N . SER A 1 315 ? 8.766 43.781 -36.594 1 18.11 315 SER A N 1
ATOM 2459 C CA . SER A 1 315 ? 9.453 44 -37.844 1 18.11 315 SER A CA 1
ATOM 2460 C C . SER A 1 315 ? 10.258 42.75 -38.281 1 18.11 315 SER A C 1
ATOM 2462 O O . SER A 1 315 ? 10.109 42.281 -39.375 1 18.11 315 SER A O 1
ATOM 2464 N N . GLU A 1 316 ? 11.648 42.875 -38.312 1 19.12 316 GLU A N 1
ATOM 2465 C CA . GLU A 1 316 ? 12.586 42.781 -39.438 1 19.12 316 GLU A CA 1
ATOM 2466 C C . GLU A 1 316 ? 13.18 41.375 -39.531 1 19.12 316 GLU A C 1
ATOM 2468 O O . GLU A 1 316 ? 14.148 41.156 -40.25 1 19.12 316 GLU A O 1
ATOM 2473 N N . ILE A 1 317 ? 12.766 40.375 -38.688 1 19.48 317 ILE A N 1
ATOM 2474 C CA . ILE A 1 317 ? 13.867 39.438 -38.781 1 19.48 317 ILE A CA 1
ATOM 2475 C C . ILE A 1 317 ? 14.086 39 -40.219 1 19.48 317 ILE A C 1
ATOM 2477 O O . ILE A 1 317 ? 13.203 38.438 -40.844 1 19.48 317 ILE A O 1
ATOM 2481 N N . SER A 1 318 ? 14.945 39.625 -41 1 18.81 318 SER A N 1
ATOM 2482 C CA . SER A 1 318 ? 15.523 39.562 -42.344 1 18.81 318 SER A CA 1
ATOM 2483 C C . SER A 1 318 ? 15.945 38.156 -42.688 1 18.81 318 SER A C 1
ATOM 2485 O O . SER A 1 318 ? 16.125 37.312 -41.812 1 18.81 318 SER A O 1
ATOM 2487 N N . GLY A 1 319 ? 16.266 37.875 -44.062 1 19.25 319 GLY A N 1
ATOM 2488 C CA . GLY A 1 319 ? 16.391 37 -45.219 1 19.25 319 GLY A CA 1
ATOM 2489 C C . GLY A 1 319 ? 17.641 36.125 -45.156 1 19.25 319 GLY A C 1
ATOM 2490 O O . GLY A 1 319 ? 18.062 35.562 -46.188 1 19.25 319 GLY A O 1
ATOM 2491 N N . ALA A 1 320 ? 18.234 35.719 -44 1 19.08 320 ALA A N 1
ATOM 2492 C CA . ALA A 1 320 ? 19.578 35.25 -44.375 1 19.08 320 ALA A CA 1
ATOM 2493 C C . ALA A 1 320 ? 19.516 34.156 -45.406 1 19.08 320 ALA A C 1
ATOM 2495 O O . ALA A 1 320 ? 18.672 33.25 -45.344 1 19.08 320 ALA A O 1
ATOM 2496 N N . PRO A 1 321 ? 20.234 34.219 -46.562 1 19.17 321 PRO A N 1
ATOM 2497 C CA . PRO A 1 321 ? 20.344 33.469 -47.812 1 19.17 321 PRO A CA 1
ATOM 2498 C C . PRO A 1 321 ? 21 32.125 -47.625 1 19.17 321 PRO A C 1
ATOM 2500 O O . PRO A 1 321 ? 21.219 31.375 -48.594 1 19.17 321 PRO A O 1
ATOM 2503 N N . ALA A 1 322 ? 20.891 31.391 -46.531 1 19.48 322 ALA A N 1
ATOM 2504 C CA . ALA A 1 322 ? 22.016 30.469 -46.5 1 19.48 322 ALA A CA 1
ATOM 2505 C C . ALA A 1 322 ? 22.125 29.672 -47.781 1 19.48 322 ALA A C 1
ATOM 2507 O O . ALA A 1 322 ? 21.109 29.281 -48.375 1 19.48 322 ALA A O 1
ATOM 2508 N N . GLU A 1 323 ? 23.375 29.562 -48.406 1 18.33 323 GLU A N 1
ATOM 2509 C CA . GLU A 1 323 ? 24.094 29.047 -49.531 1 18.33 323 GLU A CA 1
ATOM 2510 C C . GLU A 1 323 ? 24.016 27.516 -49.594 1 18.33 323 GLU A C 1
ATOM 2512 O O . GLU A 1 323 ? 23.953 26.859 -48.562 1 18.33 323 GLU A O 1
ATOM 2517 N N . HIS A 1 324 ? 23.719 26.859 -50.812 1 18.91 324 HIS A N 1
ATOM 2518 C CA . HIS A 1 324 ? 23.484 25.594 -51.5 1 18.91 324 HIS A CA 1
ATOM 2519 C C . HIS A 1 324 ? 24.734 24.703 -51.438 1 18.91 324 HIS A C 1
ATOM 2521 O O . HIS A 1 324 ? 24.766 23.641 -52.062 1 18.91 324 HIS A O 1
ATOM 2527 N N . GLY A 1 325 ? 25.875 24.891 -50.594 1 17.39 325 GLY A N 1
ATOM 2528 C CA . GLY A 1 325 ? 27.031 24.344 -51.312 1 17.39 325 GLY A CA 1
ATOM 2529 C C . GLY A 1 325 ? 26.891 22.875 -51.625 1 17.39 325 GLY A C 1
ATOM 2530 O O . GLY A 1 325 ? 26.031 22.188 -51.031 1 17.39 325 GLY A O 1
ATOM 2531 N N . SER A 1 326 ? 27.906 22.297 -52.375 1 17.31 326 SER A N 1
ATOM 2532 C CA . SER A 1 326 ? 28.328 21.344 -53.406 1 17.31 326 SER A CA 1
ATOM 2533 C C . SER A 1 326 ? 28.734 20 -52.812 1 17.31 326 SER A C 1
ATOM 2535 O O . SER A 1 326 ? 29.219 19.125 -53.5 1 17.31 326 SER A O 1
ATOM 2537 N N . PHE A 1 327 ? 28.5 19.656 -51.469 1 18.06 327 PHE A N 1
ATOM 2538 C CA . PHE A 1 327 ? 29.547 18.672 -51.25 1 18.06 327 PHE A CA 1
ATOM 2539 C C . PHE A 1 327 ? 29.406 17.5 -52.188 1 18.06 327 PHE A C 1
ATOM 2541 O O . PHE A 1 327 ? 28.281 17.109 -52.531 1 18.06 327 PHE A O 1
ATOM 2548 N N . ALA A 1 328 ? 30.641 16.812 -52.562 1 17.89 328 ALA A N 1
ATOM 2549 C CA . ALA A 1 328 ? 31.297 15.93 -53.531 1 17.89 328 ALA A CA 1
ATOM 2550 C C . ALA A 1 328 ? 30.906 14.477 -53.281 1 17.89 328 ALA A C 1
ATOM 2552 O O . ALA A 1 328 ? 30.516 14.109 -52.156 1 17.89 328 ALA A O 1
ATOM 2553 N N . SER A 1 329 ? 30.984 13.633 -54.344 1 17.95 329 SER A N 1
ATOM 2554 C CA . SER A 1 329 ? 30.656 12.328 -54.906 1 17.95 329 SER A CA 1
ATOM 2555 C C . SER A 1 329 ? 31.484 11.219 -54.281 1 17.95 329 SER A C 1
ATOM 2557 O O . SER A 1 329 ? 32.688 11.117 -54.531 1 17.95 329 SER A O 1
ATOM 2559 N N . ALA A 1 330 ? 31.469 11.031 -52.906 1 17.22 330 ALA A N 1
ATOM 2560 C CA . ALA A 1 330 ? 32.375 9.93 -52.594 1 17.22 330 ALA A CA 1
ATOM 2561 C C . ALA A 1 330 ? 32.125 8.734 -53.5 1 17.22 330 ALA A C 1
ATOM 2563 O O . ALA A 1 330 ? 30.984 8.422 -53.844 1 17.22 330 ALA A O 1
ATOM 2564 N N . LYS A 1 331 ? 33.281 8.086 -53.875 1 17.64 331 LYS A N 1
ATOM 2565 C CA . LYS A 1 331 ? 33.875 7.129 -54.844 1 17.64 331 LYS A CA 1
ATOM 2566 C C . LYS A 1 331 ? 33.344 5.723 -54.594 1 17.64 331 LYS A C 1
ATOM 2568 O O . LYS A 1 331 ? 32.906 5.402 -53.469 1 17.64 331 LYS A O 1
ATOM 2573 N N . PRO A 1 332 ? 33.844 4.734 -55.469 1 18.53 332 PRO A N 1
ATOM 2574 C CA . PRO A 1 332 ? 33.5 3.578 -56.281 1 18.53 332 PRO A CA 1
ATOM 2575 C C . PRO A 1 332 ? 33.562 2.264 -55.5 1 18.53 332 PRO A C 1
ATOM 2577 O O . PRO A 1 332 ? 34 2.24 -54.344 1 18.53 332 PRO A O 1
ATOM 2580 N N . ALA A 1 333 ? 34.438 1.218 -55.969 1 19.33 333 ALA A N 1
ATOM 2581 C CA . ALA A 1 333 ? 34.438 -0.025 -56.75 1 19.33 333 ALA A CA 1
ATOM 2582 C C . ALA A 1 333 ? 34.969 -1.186 -55.906 1 19.33 333 ALA A C 1
ATOM 2584 O O . ALA A 1 333 ? 34.469 -2.311 -56 1 19.33 333 ALA A O 1
ATOM 2585 N N . GLY A 1 334 ? 36.281 -1.125 -55.312 1 18.14 334 GLY A N 1
ATOM 2586 C CA . GLY A 1 334 ? 37.188 -2.205 -55.656 1 18.14 334 GLY A CA 1
ATOM 2587 C C . GLY A 1 334 ? 36.844 -3.521 -55 1 18.14 334 GLY A C 1
ATOM 2588 O O . GLY A 1 334 ? 35.969 -3.568 -54.125 1 18.14 334 GLY A O 1
ATOM 2589 N N . GLN A 1 335 ? 37.844 -4.43 -54.812 1 19.39 335 GLN A N 1
ATOM 2590 C CA . GLN A 1 335 ? 38.5 -5.676 -55.188 1 19.39 335 GLN A CA 1
ATOM 2591 C C . GLN A 1 335 ? 38.531 -6.664 -54.031 1 19.39 335 GLN A C 1
ATOM 2593 O O . GLN A 1 335 ? 38.625 -7.875 -54.219 1 19.39 335 GLN A O 1
ATOM 2598 N N . VAL A 1 336 ? 38.5 -6.254 -52.688 1 21.36 336 VAL A N 1
ATOM 2599 C CA . VAL A 1 336 ? 39.562 -7.07 -52.062 1 21.36 336 VAL A CA 1
ATOM 2600 C C . VAL A 1 336 ? 39.125 -8.539 -52.031 1 21.36 336 VAL A C 1
ATOM 2602 O O . VAL A 1 336 ? 37.938 -8.836 -51.906 1 21.36 336 VAL A O 1
ATOM 2605 N N . SER A 1 337 ? 40.156 -9.5 -52.219 1 19.94 337 SER A N 1
ATOM 2606 C CA . SER A 1 337 ? 40.812 -10.781 -52.5 1 19.94 337 SER A CA 1
ATOM 2607 C C . SER A 1 337 ? 40.594 -11.758 -51.344 1 19.94 337 SER A C 1
ATOM 2609 O O . SER A 1 337 ? 41.469 -12.586 -51.062 1 19.94 337 SER A O 1
ATOM 2611 N N . PHE A 1 338 ? 39.594 -11.641 -50.469 1 20 338 PHE A N 1
ATOM 2612 C CA . PHE A 1 338 ? 39.906 -12.633 -49.438 1 20 338 PHE A CA 1
ATOM 2613 C C . PHE A 1 338 ? 39.969 -14.031 -50.062 1 20 338 PHE A C 1
ATOM 2615 O O . PHE A 1 338 ? 39.062 -14.453 -50.75 1 20 338 PHE A O 1
ATOM 2622 N N . ALA A 1 339 ? 41.219 -14.664 -50.219 1 20.42 339 ALA A N 1
ATOM 2623 C CA . ALA A 1 339 ? 41.688 -16.047 -50.188 1 20.42 339 ALA A CA 1
ATOM 2624 C C . ALA A 1 339 ? 41 -16.844 -49.094 1 20.42 339 ALA A C 1
ATOM 2626 O O . ALA A 1 339 ? 40.781 -16.344 -48 1 20.42 339 ALA A O 1
ATOM 2627 N N . MET B 1 1 ? -7.473 -10.922 -26.234 1 53.78 1 MET B N 1
ATOM 2628 C CA . MET B 1 1 ? -7.77 -12.211 -25.609 1 53.78 1 MET B CA 1
ATOM 2629 C C . MET B 1 1 ? -8.234 -12.023 -24.172 1 53.78 1 MET B C 1
ATOM 2631 O O . MET B 1 1 ? -7.828 -11.07 -23.5 1 53.78 1 MET B O 1
ATOM 2635 N N . ALA B 1 2 ? -9.227 -12.727 -23.766 1 81 2 ALA B N 1
ATOM 2636 C CA . ALA B 1 2 ? -9.828 -12.664 -22.438 1 81 2 ALA B CA 1
ATOM 2637 C C . ALA B 1 2 ? -8.812 -13.055 -21.359 1 81 2 ALA B C 1
ATOM 2639 O O . ALA B 1 2 ? -8.031 -13.992 -21.547 1 81 2 ALA B O 1
ATOM 2640 N N . ILE B 1 3 ? -8.602 -12.227 -20.406 1 89.38 3 ILE B N 1
ATOM 2641 C CA . ILE B 1 3 ? -7.656 -12.5 -19.328 1 89.38 3 ILE B CA 1
ATOM 2642 C C . ILE B 1 3 ? -8.094 -13.742 -18.547 1 89.38 3 ILE B C 1
ATOM 2644 O O . ILE B 1 3 ? -9.273 -13.906 -18.234 1 89.38 3 ILE B O 1
ATOM 2648 N N . ALA B 1 4 ? -7.164 -14.672 -18.5 1 91.88 4 ALA B N 1
ATOM 2649 C CA . ALA B 1 4 ? -7.438 -15.883 -17.734 1 91.88 4 ALA B CA 1
ATOM 2650 C C . ALA B 1 4 ? -7.77 -15.555 -16.281 1 91.88 4 ALA B C 1
ATOM 2652 O O . ALA B 1 4 ? -7.266 -14.57 -15.727 1 91.88 4 ALA B O 1
ATOM 2653 N N . LEU B 1 5 ? -8.562 -16.344 -15.695 1 92.19 5 LEU B N 1
ATOM 2654 C CA . LEU B 1 5 ? -9.086 -16.078 -14.367 1 92.19 5 LEU B CA 1
ATOM 2655 C C . LEU B 1 5 ? -7.965 -16.062 -13.328 1 92.19 5 LEU B C 1
ATOM 2657 O O . LEU B 1 5 ? -7.984 -15.266 -12.391 1 92.19 5 LEU B O 1
ATOM 2661 N N . ASP B 1 6 ? -7.016 -16.938 -13.43 1 93 6 ASP B N 1
ATOM 2662 C CA . ASP B 1 6 ? -5.914 -16.984 -12.477 1 93 6 ASP B CA 1
ATOM 2663 C C . ASP B 1 6 ? -5.055 -15.734 -12.555 1 93 6 ASP B C 1
ATOM 2665 O O . ASP B 1 6 ? -4.676 -15.164 -11.531 1 93 6 ASP B O 1
ATOM 2669 N N . LYS B 1 7 ? -4.836 -15.289 -13.773 1 93.88 7 LYS B N 1
ATOM 2670 C CA . LYS B 1 7 ? -4.094 -14.047 -13.938 1 93.88 7 LYS B CA 1
ATOM 2671 C C . LYS B 1 7 ? -4.887 -12.859 -13.406 1 93.88 7 LYS B C 1
ATOM 2673 O O . LYS B 1 7 ? -4.32 -11.953 -12.781 1 93.88 7 LYS B O 1
ATOM 2678 N N . ALA B 1 8 ? -6.102 -12.875 -13.656 1 94.69 8 ALA B N 1
ATOM 2679 C CA . ALA B 1 8 ? -6.965 -11.789 -13.188 1 94.69 8 ALA B CA 1
ATOM 2680 C C . ALA B 1 8 ? -6.988 -11.734 -11.656 1 94.69 8 ALA B C 1
ATOM 2682 O O . ALA B 1 8 ? -6.879 -10.656 -11.07 1 94.69 8 ALA B O 1
ATOM 2683 N N . TYR B 1 9 ? -7.082 -12.844 -11.07 1 95 9 TYR B N 1
ATOM 2684 C CA . TYR B 1 9 ? -7.168 -12.867 -9.617 1 95 9 TYR B CA 1
ATOM 2685 C C . TYR B 1 9 ? -5.84 -12.461 -8.984 1 95 9 TYR B C 1
ATOM 2687 O O . TYR B 1 9 ? -5.816 -11.758 -7.977 1 95 9 TYR B O 1
ATOM 2695 N N . LEU B 1 10 ? -4.789 -12.906 -9.531 1 95.38 10 LEU B N 1
ATOM 2696 C CA . LEU B 1 10 ? -3.477 -12.508 -9.039 1 95.38 10 LEU B CA 1
ATOM 2697 C C . LEU B 1 10 ? -3.295 -10.992 -9.133 1 95.38 10 LEU B C 1
ATOM 2699 O O . LEU B 1 10 ? -2.85 -10.352 -8.18 1 95.38 10 LEU B O 1
ATOM 2703 N N . SER B 1 11 ? -3.686 -10.438 -10.227 1 95.88 11 SER B N 1
ATOM 2704 C CA . SER B 1 11 ? -3.598 -8.992 -10.422 1 95.88 11 SER B CA 1
ATOM 2705 C C . SER B 1 11 ? -4.527 -8.25 -9.469 1 95.88 11 SER B C 1
ATOM 2707 O O . SER B 1 11 ? -4.195 -7.164 -8.992 1 95.88 11 SER B O 1
ATOM 2709 N N . ALA B 1 12 ? -5.633 -8.844 -9.211 1 96.62 12 ALA B N 1
ATOM 2710 C CA . ALA B 1 12 ? -6.625 -8.234 -8.328 1 96.62 12 ALA B CA 1
ATOM 2711 C C . ALA B 1 12 ? -6.086 -8.078 -6.91 1 96.62 12 ALA B C 1
ATOM 2713 O O . ALA B 1 12 ? -6.176 -7.008 -6.312 1 96.62 12 ALA B O 1
ATOM 2714 N N . ILE B 1 13 ? -5.492 -9.109 -6.43 1 96.5 13 ILE B N 1
ATOM 2715 C CA . ILE B 1 13 ? -5.016 -9.078 -5.055 1 96.5 13 ILE B CA 1
ATOM 2716 C C . ILE B 1 13 ? -3.777 -8.188 -4.957 1 96.5 13 ILE B C 1
ATOM 2718 O O . ILE B 1 13 ? -3.582 -7.492 -3.959 1 96.5 13 ILE B O 1
ATOM 2722 N N . TRP B 1 14 ? -2.988 -8.195 -5.977 1 96.62 14 TRP B N 1
ATOM 2723 C CA . TRP B 1 14 ? -1.842 -7.297 -6.027 1 96.62 14 TRP B CA 1
ATOM 2724 C C . TRP B 1 14 ? -2.287 -5.84 -5.93 1 96.62 14 TRP B C 1
ATOM 2726 O O . TRP B 1 14 ? -1.765 -5.078 -5.113 1 96.62 14 TRP B O 1
ATOM 2736 N N . LEU B 1 15 ? -3.252 -5.5 -6.688 1 96.81 15 LEU B N 1
ATOM 2737 C CA . LEU B 1 15 ? -3.756 -4.133 -6.691 1 96.81 15 LEU B CA 1
ATOM 2738 C C . LEU B 1 15 ? -4.477 -3.816 -5.383 1 96.81 15 LEU B C 1
ATOM 2740 O O . LEU B 1 15 ? -4.375 -2.701 -4.867 1 96.81 15 LEU B O 1
ATOM 2744 N N . GLU B 1 16 ? -5.188 -4.75 -4.91 1 97.75 16 GLU B N 1
ATOM 2745 C CA . GLU B 1 16 ? -5.855 -4.547 -3.627 1 97.75 16 GLU B CA 1
ATOM 2746 C C . GLU B 1 16 ? -4.848 -4.258 -2.518 1 97.75 16 GLU B C 1
ATOM 2748 O O . GLU B 1 16 ? -5.082 -3.4 -1.666 1 97.75 16 GLU B O 1
ATOM 2753 N N . THR B 1 17 ? -3.816 -4.996 -2.533 1 97.62 17 THR B N 1
ATOM 2754 C CA . THR B 1 17 ? -2.787 -4.812 -1.515 1 97.62 17 THR B CA 1
ATOM 2755 C C . THR B 1 17 ? -2.162 -3.424 -1.623 1 97.62 17 THR B C 1
ATOM 2757 O O . THR B 1 17 ? -1.854 -2.797 -0.608 1 97.62 17 THR B O 1
ATOM 2760 N N . LEU B 1 18 ? -2 -3.018 -2.844 1 97.12 18 LEU B N 1
ATOM 2761 C CA . LEU B 1 18 ? -1.513 -1.66 -3.062 1 97.12 18 LEU B CA 1
ATOM 2762 C C . LEU B 1 18 ? -2.428 -0.64 -2.395 1 97.12 18 LEU B C 1
ATOM 2764 O O . LEU B 1 18 ? -1.962 0.213 -1.634 1 97.12 18 LEU B O 1
ATOM 2768 N N . PHE B 1 19 ? -3.646 -0.756 -2.625 1 97.25 19 PHE B N 1
ATOM 2769 C CA . PHE B 1 19 ? -4.613 0.176 -2.059 1 97.25 19 PHE B CA 1
ATOM 2770 C C . PHE B 1 19 ? -4.703 0.012 -0.546 1 97.25 19 PHE B C 1
ATOM 2772 O O . PHE B 1 19 ? -4.93 0.985 0.176 1 97.25 19 PHE B O 1
ATOM 2779 N N . TYR B 1 20 ? -4.523 -1.227 -0.122 1 97.62 20 TYR B N 1
ATOM 2780 C CA . TYR B 1 20 ? -4.516 -1.44 1.32 1 97.62 20 TYR B CA 1
ATOM 2781 C C . TYR B 1 20 ? -3.352 -0.71 1.976 1 97.62 20 TYR B C 1
ATOM 2783 O O . TYR B 1 20 ? -3.486 -0.17 3.076 1 97.62 20 TYR B O 1
ATOM 2791 N N . GLY B 1 21 ? -2.197 -0.723 1.341 1 96.81 21 GLY B N 1
ATOM 2792 C CA . GLY B 1 21 ? -1.081 0.061 1.847 1 96.81 21 GLY B CA 1
ATOM 2793 C C . GLY B 1 21 ? -1.399 1.538 1.974 1 96.81 21 GLY B C 1
ATOM 2794 O O . GLY B 1 21 ? -1.058 2.168 2.977 1 96.81 21 GLY B O 1
ATOM 2795 N N . MET B 1 22 ? -2.068 1.998 0.992 1 94.88 22 MET B N 1
ATOM 2796 C CA . MET B 1 22 ? -2.508 3.389 1.053 1 94.88 22 MET B CA 1
ATOM 2797 C C . MET B 1 22 ? -3.475 3.604 2.213 1 94.88 22 MET B C 1
ATOM 2799 O O . MET B 1 22 ? -3.359 4.586 2.949 1 94.88 22 MET B O 1
ATOM 2803 N N . ASN B 1 23 ? -4.355 2.715 2.33 1 95.88 23 ASN B N 1
ATOM 2804 C CA . ASN B 1 23 ? -5.352 2.783 3.395 1 95.88 23 ASN B CA 1
ATOM 2805 C C . ASN B 1 23 ? -4.703 2.734 4.773 1 95.88 23 ASN B C 1
ATOM 2807 O O . ASN B 1 23 ? -5.172 3.385 5.711 1 95.88 23 ASN B O 1
ATOM 2811 N N . PHE B 1 24 ? -3.691 1.964 4.848 1 96.19 24 PHE B N 1
ATOM 2812 C CA . PHE B 1 24 ? -2.967 1.833 6.105 1 96.19 24 PHE B CA 1
ATOM 2813 C C . PHE B 1 24 ? -2.422 3.182 6.562 1 96.19 24 PHE B C 1
ATOM 2815 O O . PHE B 1 24 ? -2.609 3.576 7.715 1 96.19 24 PHE B O 1
ATOM 2822 N N . VAL B 1 25 ? -1.857 3.932 5.68 1 93.12 25 VAL B N 1
ATOM 2823 C CA . VAL B 1 25 ? -1.275 5.23 6.004 1 93.12 25 VAL B CA 1
ATOM 2824 C C . VAL B 1 25 ? -2.387 6.234 6.301 1 93.12 25 VAL B C 1
ATOM 2826 O O . VAL B 1 25 ? -2.303 6.992 7.273 1 93.12 25 VAL B O 1
ATOM 2829 N N . LEU B 1 26 ? -3.396 6.191 5.516 1 92.31 26 LEU B N 1
ATOM 2830 C CA . LEU B 1 26 ? -4.508 7.117 5.707 1 92.31 26 LEU B CA 1
ATOM 2831 C C . LEU B 1 26 ? -5.211 6.859 7.035 1 92.31 26 LEU B C 1
ATOM 2833 O O . LEU B 1 26 ? -5.664 7.797 7.695 1 92.31 26 LEU B O 1
ATOM 2837 N N . PHE B 1 27 ? -5.289 5.578 7.371 1 94.62 27 PHE B N 1
ATOM 2838 C CA . PHE B 1 27 ? -5.918 5.211 8.633 1 94.62 27 PHE B CA 1
ATOM 2839 C C . PHE B 1 27 ? -5.156 5.805 9.812 1 94.62 27 PHE B C 1
ATOM 2841 O O . PHE B 1 27 ? -5.754 6.406 10.711 1 94.62 27 PHE B O 1
ATOM 2848 N N . TRP B 1 28 ? -3.916 5.672 9.766 1 90.44 28 TRP B N 1
ATOM 2849 C CA . TRP B 1 28 ? -3.121 6.184 10.875 1 90.44 28 TRP B CA 1
ATOM 2850 C C . TRP B 1 28 ? -3.115 7.711 10.883 1 90.44 28 TRP B C 1
ATOM 2852 O O . TRP B 1 28 ? -3.111 8.336 11.945 1 90.44 28 TRP B O 1
ATOM 2862 N N . ALA B 1 29 ? -3.096 8.266 9.719 1 86 29 ALA B N 1
ATOM 2863 C CA . ALA B 1 29 ? -3.242 9.711 9.633 1 86 29 ALA B CA 1
ATOM 2864 C C . ALA B 1 29 ? -4.578 10.164 10.219 1 86 29 ALA B C 1
ATOM 2866 O O . ALA B 1 29 ? -4.645 11.148 10.953 1 86 29 ALA B O 1
ATOM 2867 N N . CYS B 1 30 ? -5.582 9.469 9.883 1 88.75 30 CYS B N 1
ATOM 2868 C CA . CYS B 1 30 ? -6.922 9.766 10.375 1 88.75 30 CYS B CA 1
ATOM 2869 C C . CYS B 1 30 ? -6.984 9.641 11.891 1 88.75 30 CYS B C 1
ATOM 2871 O O . CYS B 1 30 ? -7.504 10.523 12.57 1 88.75 30 CYS B O 1
ATOM 2873 N N . LEU B 1 31 ? -6.398 8.586 12.391 1 88.69 31 LEU B N 1
ATOM 2874 C CA . LEU B 1 31 ? -6.406 8.344 13.828 1 88.69 31 LEU B CA 1
ATOM 2875 C C . LEU B 1 31 ? -5.625 9.43 14.555 1 88.69 31 LEU B C 1
ATOM 2877 O O . LEU B 1 31 ? -6.043 9.898 15.617 1 88.69 31 LEU B O 1
ATOM 2881 N N . THR B 1 32 ? -4.543 9.844 13.984 1 82.81 32 THR B N 1
ATOM 2882 C CA . THR B 1 32 ? -3.723 10.883 14.602 1 82.81 32 THR B CA 1
ATOM 2883 C C . THR B 1 32 ? -4.457 12.219 14.609 1 82.81 32 THR B C 1
ATOM 2885 O O . THR B 1 32 ? -4.41 12.953 15.602 1 82.81 32 THR B O 1
ATOM 2888 N N . MET B 1 33 ? -5.117 12.453 13.602 1 79.62 33 MET B N 1
ATOM 2889 C CA . MET B 1 33 ? -5.844 13.711 13.5 1 79.62 33 MET B CA 1
ATOM 2890 C C . MET B 1 33 ? -7.039 13.727 14.445 1 79.62 33 MET B C 1
ATOM 2892 O O . MET B 1 33 ? -7.383 14.781 15 1 79.62 33 MET B O 1
ATOM 2896 N N . LEU B 1 34 ? -7.605 12.617 14.648 1 82.81 34 LEU B N 1
ATOM 2897 C CA . LEU B 1 34 ? -8.797 12.539 15.484 1 82.81 34 LEU B CA 1
ATOM 2898 C C . LEU B 1 34 ? -8.422 12.461 16.969 1 82.81 34 LEU B C 1
ATOM 2900 O O . LEU B 1 34 ? -9.234 12.797 17.828 1 82.81 34 LEU B O 1
ATOM 2904 N N . THR B 1 35 ? -7.25 12.008 17.297 1 77.5 35 THR B N 1
ATOM 2905 C CA . THR B 1 35 ? -6.906 11.766 18.688 1 77.5 35 THR B CA 1
ATOM 2906 C C . THR B 1 35 ? -5.875 12.781 19.172 1 77.5 35 THR B C 1
ATOM 2908 O O . THR B 1 35 ? -6 13.328 20.281 1 77.5 35 THR B O 1
ATOM 2911 N N . ILE B 1 36 ? -4.773 12.945 18.516 1 63.53 36 ILE B N 1
ATOM 2912 C CA . ILE B 1 36 ? -3.635 13.695 19.031 1 63.53 36 ILE B CA 1
ATOM 2913 C C . ILE B 1 36 ? -3.746 15.164 18.609 1 63.53 36 ILE B C 1
ATOM 2915 O O . ILE B 1 36 ? -3.529 16.062 19.422 1 63.53 36 ILE B O 1
ATOM 2919 N N . ARG B 1 37 ? -3.947 15.32 17.391 1 56.66 37 ARG B N 1
ATOM 2920 C CA . ARG B 1 37 ? -3.896 16.703 16.906 1 56.66 37 ARG B CA 1
ATOM 2921 C C . ARG B 1 37 ? -5.266 17.359 16.984 1 56.66 37 ARG B C 1
ATOM 2923 O O . ARG B 1 37 ? -5.535 18.344 16.281 1 56.66 37 ARG B O 1
ATOM 2930 N N . ARG B 1 38 ? -5.973 16.703 17.953 1 56.41 38 ARG B N 1
ATOM 2931 C CA . ARG B 1 38 ? -7.348 17.172 18.062 1 56.41 38 ARG B CA 1
ATOM 2932 C C . ARG B 1 38 ? -7.398 18.547 18.734 1 56.41 38 ARG B C 1
ATOM 2934 O O . ARG B 1 38 ? -6.656 18.812 19.688 1 56.41 38 ARG B O 1
ATOM 2941 N N . ARG B 1 39 ? -7.719 19.469 17.969 1 49.94 39 ARG B N 1
ATOM 2942 C CA . ARG B 1 39 ? -7.879 20.797 18.562 1 49.94 39 ARG B CA 1
ATOM 2943 C C . ARG B 1 39 ? -9.117 20.859 19.453 1 49.94 39 ARG B C 1
ATOM 2945 O O . ARG B 1 39 ? -9.258 21.766 20.281 1 49.94 39 ARG B O 1
ATOM 2952 N N . THR B 1 40 ? -10.094 20.031 19.141 1 54 40 THR B N 1
ATOM 2953 C CA . THR B 1 40 ? -11.266 20.078 20 1 54 40 THR B CA 1
ATOM 2954 C C . THR B 1 40 ? -11.148 19.062 21.125 1 54 40 THR B C 1
ATOM 2956 O O . THR B 1 40 ? -10.555 18 20.953 1 54 40 THR B O 1
ATOM 2959 N N . PRO B 1 41 ? -11.398 19.516 22.344 1 54.81 41 PRO B N 1
ATOM 2960 C CA . PRO B 1 41 ? -11.188 18.734 23.562 1 54.81 41 PRO B CA 1
ATOM 2961 C C . PRO B 1 41 ? -11.867 17.375 23.531 1 54.81 41 PRO B C 1
ATOM 2963 O O . PRO B 1 41 ? -11.484 16.469 24.281 1 54.81 41 PRO B O 1
ATOM 2966 N N . LYS B 1 42 ? -12.969 17.156 22.703 1 59.91 42 LYS B N 1
ATOM 2967 C CA . LYS B 1 42 ? -13.641 15.867 22.859 1 59.91 42 LYS B CA 1
ATOM 2968 C C . LYS B 1 42 ? -13.367 14.969 21.656 1 59.91 42 LYS B C 1
ATOM 2970 O O . LYS B 1 42 ? -13.516 15.398 20.5 1 59.91 42 LYS B O 1
ATOM 2975 N N . ILE B 1 43 ? -12.719 13.938 21.875 1 61.47 43 ILE B N 1
ATOM 2976 C CA . ILE B 1 43 ? -12.531 12.891 20.875 1 61.47 43 ILE B CA 1
ATOM 2977 C C . ILE B 1 43 ? -13.883 12.43 20.344 1 61.47 43 ILE B C 1
ATOM 2979 O O . ILE B 1 43 ? -14.781 12.086 21.125 1 61.47 43 ILE B O 1
ATOM 2983 N N . ASN B 1 44 ? -14.102 12.617 19.047 1 77.44 44 ASN B N 1
ATOM 2984 C CA . ASN B 1 44 ? -15.312 12.039 18.469 1 77.44 44 ASN B CA 1
ATOM 2985 C C . ASN B 1 44 ? -15.227 10.516 18.391 1 77.44 44 ASN B C 1
ATOM 2987 O O . ASN B 1 44 ? -14.773 9.969 17.391 1 77.44 44 ASN B O 1
ATOM 2991 N N . LYS B 1 45 ? -15.57 9.82 19.453 1 82 45 LYS B N 1
ATOM 2992 C CA . LYS B 1 45 ? -15.469 8.375 19.609 1 82 45 LYS B CA 1
ATOM 2993 C C . LYS B 1 45 ? -16.203 7.652 18.469 1 82 45 LYS B C 1
ATOM 2995 O O . LYS B 1 45 ? -15.789 6.562 18.062 1 82 45 LYS B O 1
ATOM 3000 N N . LEU B 1 46 ? -17.203 8.266 18 1 83.94 46 LEU B N 1
ATOM 3001 C CA . LEU B 1 46 ? -17.984 7.641 16.938 1 83.94 46 LEU B CA 1
ATOM 3002 C C . LEU B 1 46 ? -17.188 7.582 15.641 1 83.94 46 LEU B C 1
ATOM 3004 O O . LEU B 1 46 ? -17.141 6.539 14.977 1 83.94 46 LEU B O 1
ATOM 3008 N N . LEU B 1 47 ? -16.531 8.602 15.375 1 86.38 47 LEU B N 1
ATOM 3009 C CA . LEU B 1 47 ? -15.75 8.641 14.141 1 86.38 47 LEU B CA 1
ATOM 3010 C C . LEU B 1 47 ? -14.539 7.727 14.234 1 86.38 47 LEU B C 1
ATOM 3012 O O . LEU B 1 47 ? -14.164 7.074 13.258 1 86.38 47 LEU B O 1
ATOM 3016 N N . VAL B 1 48 ? -13.969 7.691 15.375 1 89.19 48 VAL B N 1
ATOM 3017 C CA . VAL B 1 48 ? -12.836 6.793 15.594 1 89.19 48 VAL B CA 1
ATOM 3018 C C . VAL B 1 48 ? -13.297 5.344 15.469 1 89.19 48 VAL B C 1
ATOM 3020 O O . VAL B 1 48 ? -12.617 4.523 14.852 1 89.19 48 VAL B O 1
ATOM 3023 N N . GLY B 1 49 ? -14.477 5.055 16.062 1 92.12 49 GLY B N 1
ATOM 3024 C CA . GLY B 1 49 ? -15.023 3.713 15.953 1 92.12 49 GLY B CA 1
ATOM 3025 C C . GLY B 1 49 ? -15.32 3.293 14.531 1 92.12 49 GLY B C 1
ATOM 3026 O O . GLY B 1 49 ? -15.031 2.158 14.141 1 92.12 49 GLY B O 1
ATOM 3027 N N . ILE B 1 50 ? -15.859 4.172 13.789 1 92.62 50 ILE B N 1
ATOM 3028 C CA . ILE B 1 50 ? -16.172 3.902 12.391 1 92.62 50 ILE B CA 1
ATOM 3029 C C . ILE B 1 50 ? -14.891 3.645 11.609 1 92.62 50 ILE B C 1
ATOM 3031 O O . ILE B 1 50 ? -14.805 2.678 10.852 1 92.62 50 ILE B O 1
ATOM 3035 N N . ALA B 1 51 ? -13.898 4.473 11.852 1 93.31 51 ALA B N 1
ATOM 3036 C CA . ALA B 1 51 ? -12.625 4.316 11.148 1 93.31 51 ALA B CA 1
ATOM 3037 C C . ALA B 1 51 ? -11.961 2.992 11.508 1 93.31 51 ALA B C 1
ATOM 3039 O O . ALA B 1 51 ? -11.453 2.289 10.633 1 93.31 51 ALA B O 1
ATOM 3040 N N . MET B 1 52 ? -12.023 2.611 12.742 1 95.06 52 MET B N 1
ATOM 3041 C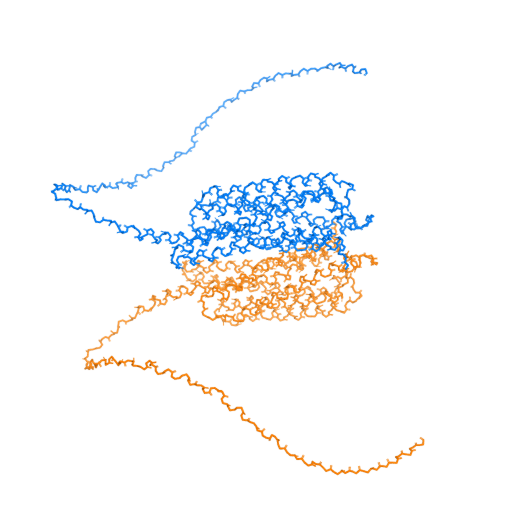 CA . MET B 1 52 ? -11.414 1.366 13.203 1 95.06 52 MET B CA 1
ATOM 3042 C C . MET B 1 52 ? -12.141 0.157 12.625 1 95.06 52 MET B C 1
ATOM 3044 O O . MET B 1 52 ? -11.508 -0.814 12.211 1 95.06 52 MET B O 1
ATOM 3048 N N . THR B 1 53 ? -13.398 0.275 12.617 1 96 53 THR B N 1
ATOM 3049 C CA . THR B 1 53 ? -14.195 -0.832 12.102 1 96 53 THR B CA 1
ATOM 3050 C C . THR B 1 53 ? -13.953 -1.016 10.602 1 96 53 THR B C 1
ATOM 3052 O O . THR B 1 53 ? -13.734 -2.135 10.141 1 96 53 THR B O 1
ATOM 3055 N N . MET B 1 54 ? -13.938 0.022 9.898 1 96.19 54 MET B N 1
ATOM 3056 C CA . MET B 1 54 ? -13.711 -0.05 8.453 1 96.19 54 MET B CA 1
ATOM 3057 C C . MET B 1 54 ? -12.312 -0.588 8.156 1 96.19 54 MET B C 1
ATOM 3059 O O . MET B 1 54 ? -12.141 -1.392 7.238 1 96.19 54 MET B O 1
ATOM 3063 N N . PHE B 1 55 ? -11.367 -0.189 8.961 1 96.81 55 PHE B N 1
ATOM 3064 C CA . PHE B 1 55 ? -9.992 -0.645 8.766 1 96.81 55 PHE B CA 1
ATOM 3065 C C . PHE B 1 55 ? -9.867 -2.131 9.078 1 96.81 55 PHE B C 1
ATOM 3067 O O . PHE B 1 55 ? -9.18 -2.863 8.367 1 96.81 55 PHE B O 1
ATOM 3074 N N . ALA B 1 56 ? -10.508 -2.537 10.117 1 96.88 56 ALA B N 1
ATOM 3075 C CA . ALA B 1 56 ? -10.477 -3.949 10.484 1 96.88 56 ALA B CA 1
ATOM 3076 C C . ALA B 1 56 ? -11.078 -4.82 9.391 1 96.88 56 ALA B C 1
ATOM 3078 O O . ALA B 1 56 ? -10.531 -5.875 9.055 1 96.88 56 ALA B O 1
ATOM 3079 N N . PHE B 1 57 ? -12.141 -4.367 8.852 1 97.38 57 PHE B N 1
ATOM 3080 C CA . PHE B 1 57 ? -12.781 -5.129 7.785 1 97.38 57 PHE B CA 1
ATOM 3081 C C . PHE B 1 57 ? -11.93 -5.109 6.52 1 97.38 57 PHE B C 1
ATOM 3083 O O . PHE B 1 57 ? -11.828 -6.117 5.816 1 97.38 57 PHE B O 1
ATOM 3090 N N . SER B 1 58 ? -11.305 -4.004 6.227 1 97.44 58 SER B N 1
ATOM 3091 C CA . SER B 1 58 ? -10.406 -3.92 5.082 1 97.44 58 SER B CA 1
ATOM 3092 C C . SER B 1 58 ? -9.211 -4.852 5.25 1 97.44 58 SER B C 1
ATOM 3094 O O . SER B 1 58 ? -8.789 -5.508 4.293 1 97.44 58 SER B O 1
ATOM 3096 N N . THR B 1 59 ? -8.742 -4.93 6.465 1 97.62 59 THR B N 1
ATOM 3097 C CA . THR B 1 59 ? -7.621 -5.805 6.77 1 97.62 59 THR B CA 1
ATOM 3098 C C . THR B 1 59 ? -8.008 -7.27 6.602 1 97.62 59 THR B C 1
ATOM 3100 O O . THR B 1 59 ? -7.258 -8.055 6.027 1 97.62 59 THR B O 1
ATOM 3103 N N . SER B 1 60 ? -9.133 -7.508 7.07 1 97.31 60 SER B N 1
ATOM 3104 C CA . SER B 1 60 ? -9.625 -8.875 6.938 1 97.31 60 SER B CA 1
ATOM 3105 C C . SER B 1 60 ? -9.836 -9.25 5.473 1 97.31 60 SER B C 1
ATOM 3107 O O . SER B 1 60 ? -9.5 -10.359 5.055 1 97.31 60 SER B O 1
ATOM 3109 N N . HIS B 1 61 ? -10.336 -8.359 4.742 1 97.88 61 HIS B N 1
ATOM 3110 C CA . HIS B 1 61 ? -10.633 -8.609 3.336 1 97.88 61 HIS B CA 1
ATOM 3111 C C . HIS B 1 61 ? -9.367 -8.93 2.557 1 97.88 61 HIS B C 1
ATOM 3113 O O . HIS B 1 61 ? -9.312 -9.922 1.821 1 97.88 61 HIS B O 1
ATOM 3119 N N . VAL B 1 62 ? -8.344 -8.109 2.734 1 97.5 62 VAL B N 1
ATOM 3120 C CA . VAL B 1 62 ? -7.109 -8.312 1.982 1 97.5 62 VAL B CA 1
ATOM 3121 C C . VAL B 1 62 ? -6.395 -9.562 2.484 1 97.5 62 VAL B C 1
ATOM 3123 O O . VAL B 1 62 ? -5.773 -10.289 1.702 1 97.5 62 VAL B O 1
ATOM 3126 N N . SER B 1 63 ? -6.484 -9.867 3.787 1 97.38 63 SER B N 1
ATOM 3127 C CA . SER B 1 63 ? -5.871 -11.07 4.348 1 97.38 63 SER B CA 1
ATOM 3128 C C . SER B 1 63 ? -6.52 -12.336 3.791 1 97.38 63 SER B C 1
ATOM 3130 O O . SER B 1 63 ? -5.828 -13.305 3.473 1 97.38 63 SER B O 1
ATOM 3132 N N . LEU B 1 64 ? -7.812 -12.273 3.646 1 97.19 64 LEU B N 1
ATOM 3133 C CA . LEU B 1 64 ? -8.523 -13.414 3.076 1 97.19 64 LEU B CA 1
ATOM 3134 C C . LEU B 1 64 ? -8.188 -13.578 1.596 1 97.19 64 LEU B C 1
ATOM 3136 O O . LEU B 1 64 ? -8.102 -14.695 1.093 1 97.19 64 LEU B O 1
ATOM 3140 N N . GLY B 1 65 ? -8.078 -12.438 0.925 1 96.62 65 GLY B N 1
ATOM 3141 C CA . GLY B 1 65 ? -7.637 -12.508 -0.458 1 96.62 65 GLY B CA 1
ATOM 3142 C C . GLY B 1 65 ? -6.266 -13.141 -0.616 1 96.62 65 GLY B C 1
ATOM 3143 O O . GLY B 1 65 ? -6.055 -13.953 -1.518 1 96.62 65 GLY B O 1
ATOM 3144 N N . PHE B 1 66 ? -5.41 -12.836 0.296 1 96.75 66 PHE B N 1
ATOM 3145 C CA . PHE B 1 66 ? -4.07 -13.406 0.268 1 96.75 66 PHE B CA 1
ATOM 3146 C C . PHE B 1 66 ? -4.105 -14.891 0.593 1 96.75 66 PHE B C 1
ATOM 3148 O O . PHE B 1 66 ? -3.404 -15.688 -0.04 1 96.75 66 PHE B O 1
ATOM 3155 N N . GLN B 1 67 ? -4.875 -15.234 1.513 1 96.19 67 GLN B N 1
ATOM 3156 C CA . GLN B 1 67 ? -5.02 -16.641 1.854 1 96.19 67 GLN B CA 1
ATOM 3157 C C . GLN B 1 67 ? -5.539 -17.453 0.666 1 96.19 67 GLN B C 1
ATOM 3159 O O . GLN B 1 67 ? -5.078 -18.562 0.414 1 96.19 67 GLN B O 1
ATOM 3164 N N . ARG B 1 68 ? -6.43 -16.859 -0.017 1 95.56 68 ARG B N 1
ATOM 3165 C CA . ARG B 1 68 ? -6.969 -17.516 -1.202 1 95.56 68 ARG B CA 1
ATOM 3166 C C . ARG B 1 68 ? -5.902 -17.656 -2.285 1 95.56 68 ARG B C 1
ATOM 3168 O O . ARG B 1 68 ? -5.883 -18.641 -3.025 1 95.56 68 ARG B O 1
ATOM 3175 N N . LEU B 1 69 ? -5.074 -16.688 -2.35 1 95.31 69 LEU B N 1
ATOM 3176 C CA . LEU B 1 69 ? -3.977 -16.75 -3.311 1 95.31 69 LEU B CA 1
ATOM 3177 C C . LEU B 1 69 ? -3.047 -17.922 -2.998 1 95.31 69 LEU B C 1
ATOM 3179 O O . LEU B 1 69 ? -2.68 -18.688 -3.895 1 95.31 69 LEU B O 1
ATOM 3183 N N . ILE B 1 70 ? -2.736 -18.078 -1.763 1 94.69 70 ILE B N 1
ATOM 3184 C CA . ILE B 1 70 ? -1.852 -19.156 -1.331 1 94.69 70 ILE B CA 1
ATOM 3185 C C . ILE B 1 70 ? -2.527 -20.516 -1.568 1 94.69 70 ILE B C 1
ATOM 3187 O O . ILE B 1 70 ? -1.909 -21.438 -2.098 1 94.69 70 ILE B O 1
ATOM 3191 N N . GLU B 1 71 ? -3.754 -20.578 -1.276 1 94.69 71 GLU B N 1
ATOM 3192 C CA . GLU B 1 71 ? -4.488 -21.828 -1.455 1 94.69 71 GLU B CA 1
ATOM 3193 C C . GLU B 1 71 ? -4.594 -22.203 -2.932 1 94.69 71 GLU B C 1
ATOM 3195 O O . GLU B 1 71 ? -4.395 -23.359 -3.301 1 94.69 71 GLU B O 1
ATOM 3200 N N . GLY B 1 72 ? -4.836 -21.234 -3.742 1 93.44 72 GLY B N 1
ATOM 3201 C CA . GLY B 1 72 ? -5.039 -21.484 -5.156 1 93.44 72 GLY B CA 1
ATOM 3202 C C . GLY B 1 72 ? -3.75 -21.766 -5.902 1 93.44 72 GLY B C 1
ATOM 3203 O O . GLY B 1 72 ? -3.678 -22.719 -6.695 1 93.44 72 GLY B O 1
ATOM 3204 N N . PHE B 1 73 ? -2.65 -21.031 -5.621 1 93.75 73 PHE B N 1
ATOM 3205 C CA . PHE B 1 73 ? -1.442 -21.109 -6.438 1 93.75 73 PHE B CA 1
ATOM 3206 C C . PHE B 1 73 ? -0.419 -22.047 -5.809 1 93.75 73 PHE B C 1
ATOM 3208 O O . PHE B 1 73 ? 0.504 -22.5 -6.48 1 93.75 73 PHE B O 1
ATOM 3215 N N . ILE B 1 74 ? -0.576 -22.328 -4.496 1 92.12 74 ILE B N 1
ATOM 3216 C CA . ILE B 1 74 ? 0.469 -23.109 -3.836 1 92.12 74 ILE B CA 1
ATOM 3217 C C . ILE B 1 74 ? -0.107 -24.438 -3.35 1 92.12 74 ILE B C 1
ATOM 3219 O O . ILE B 1 74 ? 0.343 -25.5 -3.768 1 92.12 74 ILE B O 1
ATOM 3223 N N . VAL B 1 75 ? -1.134 -24.453 -2.574 1 91.5 75 VAL B N 1
ATOM 3224 C CA . VAL B 1 75 ? -1.64 -25.656 -1.909 1 91.5 75 VAL B CA 1
ATOM 3225 C C . VAL B 1 75 ? -2.398 -26.516 -2.91 1 91.5 75 VAL B C 1
ATOM 3227 O O . VAL B 1 75 ? -2.207 -27.734 -2.957 1 91.5 75 VAL B O 1
ATOM 3230 N N . ARG B 1 76 ? -3.188 -25.906 -3.77 1 90.75 76 ARG B N 1
ATOM 3231 C CA . ARG B 1 76 ? -4.035 -26.672 -4.684 1 90.75 76 ARG B CA 1
ATOM 3232 C C . ARG B 1 76 ? -3.59 -26.484 -6.129 1 90.75 76 ARG B C 1
ATOM 3234 O O . ARG B 1 76 ? -4.41 -26.531 -7.047 1 90.75 76 ARG B O 1
ATOM 3241 N N . ARG B 1 77 ? -2.373 -26.281 -6.273 1 87.75 77 ARG B N 1
ATOM 3242 C CA . ARG B 1 77 ? -1.829 -26 -7.598 1 87.75 77 ARG B CA 1
ATOM 3243 C C . ARG B 1 77 ? -2.018 -27.188 -8.531 1 87.75 77 ARG B C 1
ATOM 3245 O O . ARG B 1 77 ? -2.299 -27 -9.719 1 87.75 77 ARG B O 1
ATOM 3252 N N . ASP B 1 78 ? -1.981 -28.328 -8.016 1 85.12 78 ASP B N 1
ATOM 3253 C CA . ASP B 1 78 ? -1.953 -29.516 -8.852 1 85.12 78 ASP B CA 1
ATOM 3254 C C . ASP B 1 78 ? -3.316 -30.203 -8.875 1 85.12 78 ASP B C 1
ATOM 3256 O O . ASP B 1 78 ? -3.449 -31.328 -9.391 1 85.12 78 ASP B O 1
ATOM 3260 N N . TRP B 1 79 ? -4.273 -29.609 -8.344 1 88.12 79 TRP B N 1
ATOM 3261 C CA . TRP B 1 79 ? -5.625 -30.156 -8.414 1 88.12 79 TRP B CA 1
ATOM 3262 C C . TRP B 1 79 ? -6.188 -30.031 -9.82 1 88.12 79 TRP B C 1
ATOM 3264 O O . TRP B 1 79 ? -5.711 -29.234 -10.625 1 88.12 79 TRP B O 1
ATOM 3274 N N . PRO B 1 80 ? -7.137 -30.844 -10.109 1 88.44 80 PRO B N 1
ATOM 3275 C CA . PRO B 1 80 ? -7.715 -30.781 -11.453 1 88.44 80 PRO B CA 1
ATOM 3276 C C . PRO B 1 80 ? -8.234 -29.375 -11.805 1 88.44 80 PRO B C 1
ATOM 3278 O O . PRO B 1 80 ? -8.906 -28.75 -11 1 88.44 80 PRO B O 1
ATOM 3281 N N . GLY B 1 81 ? -7.859 -28.891 -13.008 1 87.31 81 GLY B N 1
ATOM 3282 C CA . GLY B 1 81 ? -8.281 -27.594 -13.5 1 87.31 81 GLY B CA 1
ATOM 3283 C C . GLY B 1 81 ? -7.352 -26.469 -13.094 1 87.31 81 GLY B C 1
ATOM 3284 O O . GLY B 1 81 ? -7.453 -25.359 -13.609 1 87.31 81 GLY B O 1
ATOM 3285 N N . GLY B 1 82 ? -6.531 -26.781 -12.125 1 87.06 82 GLY B N 1
ATOM 3286 C CA . GLY B 1 82 ? -5.52 -25.797 -11.742 1 87.06 82 GLY B CA 1
ATOM 3287 C C . GLY B 1 82 ? -6.082 -24.625 -10.969 1 87.06 82 GLY B C 1
ATOM 3288 O O . GLY B 1 82 ? -7.199 -24.688 -10.453 1 87.06 82 GLY B O 1
ATOM 3289 N N . PRO B 1 83 ? -5.344 -23.594 -10.805 1 90.31 83 PRO B N 1
ATOM 3290 C CA . PRO B 1 83 ? -5.781 -22.406 -10.055 1 90.31 83 PRO B CA 1
ATOM 3291 C C . PRO B 1 83 ? -7.023 -21.75 -10.656 1 90.31 83 PRO B C 1
ATOM 3293 O O . PRO B 1 83 ? -7.852 -21.203 -9.93 1 90.31 83 PRO B O 1
ATOM 3296 N N . GLY B 1 84 ? -7.176 -21.828 -11.953 1 89.25 84 GLY B N 1
ATOM 3297 C CA . GLY B 1 84 ? -8.352 -21.25 -12.594 1 89.25 84 GLY B CA 1
ATOM 3298 C C . GLY B 1 84 ? -9.656 -21.859 -12.094 1 89.25 84 GLY B C 1
ATOM 3299 O O . GLY B 1 84 ? -10.625 -21.125 -11.844 1 89.25 84 GLY B O 1
ATOM 3300 N N . ALA B 1 85 ? -9.633 -23.203 -11.914 1 89.88 85 ALA B N 1
ATOM 3301 C CA . ALA B 1 85 ? -10.82 -23.891 -11.414 1 89.88 85 ALA B CA 1
ATOM 3302 C C . ALA B 1 85 ? -11.086 -23.547 -9.953 1 89.88 85 ALA B C 1
ATOM 3304 O O . ALA B 1 85 ? -12.242 -23.406 -9.539 1 89.88 85 ALA B O 1
ATOM 3305 N N . PHE B 1 86 ? -10.086 -23.375 -9.211 1 90.88 86 PHE B N 1
ATOM 3306 C CA . PHE B 1 86 ? -10.219 -23.016 -7.805 1 90.88 86 PHE B CA 1
ATOM 3307 C C . PHE B 1 86 ? -10.859 -21.641 -7.66 1 90.88 86 PHE B C 1
ATOM 3309 O O . PHE B 1 86 ? -11.773 -21.453 -6.859 1 90.88 86 PHE B O 1
ATOM 3316 N N . PHE B 1 87 ? -10.422 -20.703 -8.508 1 91.5 87 PHE B N 1
ATOM 3317 C CA . PHE B 1 87 ? -10.883 -19.328 -8.367 1 91.5 87 PHE B CA 1
ATOM 3318 C C . PHE B 1 87 ? -12.266 -19.156 -8.984 1 91.5 87 PHE B C 1
ATOM 3320 O O . PHE B 1 87 ? -12.953 -18.172 -8.719 1 91.5 87 PHE B O 1
ATOM 3327 N N . SER B 1 88 ? -12.672 -20.141 -9.781 1 89.31 88 SER B N 1
ATOM 3328 C CA . SER B 1 88 ? -14 -20.062 -10.383 1 89.31 88 SER B CA 1
ATOM 3329 C C . SER B 1 88 ? -15.078 -20.5 -9.398 1 89.31 88 SER B C 1
ATOM 3331 O O . SER B 1 88 ? -16.25 -20.188 -9.586 1 89.31 88 SER B O 1
ATOM 3333 N N . ASP B 1 89 ? -14.617 -21.234 -8.367 1 88.88 89 ASP B N 1
ATOM 3334 C CA . ASP B 1 89 ? -15.562 -21.641 -7.332 1 88.88 89 ASP B CA 1
ATOM 3335 C C . ASP B 1 89 ? -15.859 -20.5 -6.367 1 88.88 89 ASP B C 1
ATOM 3337 O O . ASP B 1 89 ? -15.07 -20.219 -5.465 1 88.88 89 ASP B O 1
ATOM 3341 N N . VAL B 1 90 ? -17 -19.953 -6.523 1 88.38 90 VAL B N 1
ATOM 3342 C CA . VAL B 1 90 ? -17.375 -18.75 -5.77 1 88.38 90 VAL B CA 1
ATOM 3343 C C . VAL B 1 90 ? -17.891 -19.156 -4.391 1 88.38 90 VAL B C 1
ATOM 3345 O O . VAL B 1 90 ? -18.047 -18.312 -3.508 1 88.38 90 VAL B O 1
ATOM 3348 N N . SER B 1 91 ? -18.125 -20.422 -4.156 1 90.44 91 SER B N 1
ATOM 3349 C CA . SER B 1 91 ? -18.75 -20.875 -2.918 1 90.44 91 SER B CA 1
ATOM 3350 C C . SER B 1 91 ? -17.703 -21.141 -1.84 1 90.44 91 SER B C 1
ATOM 3352 O O . SER B 1 91 ? -18.047 -21.438 -0.692 1 90.44 91 SER B O 1
ATOM 3354 N N . ILE B 1 92 ? -16.469 -20.984 -2.17 1 91.31 92 ILE B N 1
ATOM 3355 C CA . ILE B 1 92 ? -15.422 -21.172 -1.174 1 91.31 92 ILE B CA 1
ATOM 3356 C C . ILE B 1 92 ? -15.648 -20.219 0.001 1 91.31 92 ILE B C 1
ATOM 3358 O O . ILE B 1 92 ? -15.875 -19.031 -0.193 1 91.31 92 ILE B O 1
ATOM 3362 N N . PRO B 1 93 ? -15.578 -20.688 1.174 1 92.44 93 PRO B N 1
ATOM 3363 C CA . PRO B 1 93 ? -15.93 -19.891 2.35 1 92.44 93 PRO B CA 1
ATOM 3364 C C . PRO B 1 93 ? -15.148 -18.578 2.424 1 92.44 93 PRO B C 1
ATOM 3366 O O . PRO B 1 93 ? -15.711 -17.531 2.766 1 92.44 93 PRO B O 1
ATOM 3369 N N . ALA B 1 94 ? -13.906 -18.625 2.104 1 93.56 94 ALA B N 1
ATOM 3370 C CA . ALA B 1 94 ? -13.117 -17.406 2.146 1 93.56 94 ALA B CA 1
ATOM 3371 C C . ALA B 1 94 ? -13.68 -16.359 1.192 1 93.56 94 ALA B C 1
ATOM 3373 O O . ALA B 1 94 ? -13.672 -15.164 1.5 1 93.56 94 ALA B O 1
ATOM 3374 N N . ASN B 1 95 ? -14.133 -16.766 0.083 1 94 95 ASN B N 1
ATOM 3375 C CA . ASN B 1 95 ? -14.727 -15.852 -0.885 1 94 95 ASN B CA 1
ATOM 3376 C C . ASN B 1 95 ? -16.078 -15.312 -0.4 1 94 95 ASN B C 1
ATOM 3378 O O . ASN B 1 95 ? -16.359 -14.125 -0.549 1 94 95 ASN B O 1
ATOM 3382 N N . VAL B 1 96 ? -16.859 -16.156 0.191 1 94.44 96 VAL B N 1
ATOM 3383 C CA . VAL B 1 96 ? -18.172 -15.781 0.695 1 94.44 96 VAL B CA 1
ATOM 3384 C C . VAL B 1 96 ? -18.016 -14.742 1.807 1 94.44 96 VAL B C 1
ATOM 3386 O O . VAL B 1 96 ? -18.719 -13.727 1.816 1 94.44 96 VAL B O 1
ATOM 3389 N N . VAL B 1 97 ? -17.062 -14.945 2.701 1 95.88 97 VAL B N 1
ATOM 3390 C CA . VAL B 1 97 ? -16.828 -14.008 3.793 1 95.88 97 VAL B CA 1
ATOM 3391 C C . VAL B 1 97 ? -16.328 -12.68 3.232 1 95.88 97 VAL B C 1
ATOM 3393 O O . VAL B 1 97 ? -16.719 -11.617 3.709 1 95.88 97 VAL B O 1
ATOM 3396 N N . LYS B 1 98 ? -15.492 -12.766 2.236 1 95.88 98 LYS B N 1
ATOM 3397 C CA . LYS B 1 98 ? -14.977 -11.555 1.606 1 95.88 98 LYS B CA 1
ATOM 3398 C C . LYS B 1 98 ? -16.109 -10.703 1.049 1 95.88 98 LYS B C 1
ATOM 3400 O O . LYS B 1 98 ? -16.109 -9.477 1.197 1 95.88 98 LYS B O 1
ATOM 3405 N N . VAL B 1 99 ? -17.047 -11.328 0.424 1 94 99 VAL B N 1
ATOM 3406 C CA . VAL B 1 99 ? -18.188 -10.625 -0.151 1 94 99 VAL B CA 1
ATOM 3407 C C . VAL B 1 99 ? -19.031 -10.008 0.963 1 94 99 VAL B C 1
ATOM 3409 O O . VAL B 1 99 ? -19.453 -8.859 0.859 1 94 99 VAL B O 1
ATOM 3412 N N . GLY B 1 100 ? -19.188 -10.758 1.975 1 95.19 100 GLY B N 1
ATOM 3413 C CA . GLY B 1 100 ? -19.906 -10.234 3.119 1 95.19 100 GLY B CA 1
ATOM 3414 C C . GLY B 1 100 ? -19.234 -9.031 3.758 1 95.19 100 GLY B C 1
ATOM 3415 O O . GLY B 1 100 ? -19.891 -8.047 4.082 1 95.19 100 GLY B O 1
ATOM 3416 N N . ILE B 1 101 ? -17.984 -9.133 3.928 1 96.31 101 ILE B N 1
ATOM 3417 C CA . ILE B 1 101 ? -17.203 -8.047 4.512 1 96.31 101 ILE B CA 1
ATOM 3418 C C . ILE B 1 101 ? -17.281 -6.812 3.617 1 96.31 101 ILE B C 1
ATOM 3420 O O . ILE B 1 101 ? -17.406 -5.691 4.109 1 96.31 101 ILE B O 1
ATOM 3424 N N . HIS B 1 102 ? -17.188 -7.062 2.348 1 94.56 102 HIS B N 1
ATOM 3425 C CA . HIS B 1 102 ? -17.312 -5.957 1.403 1 94.56 102 HIS B CA 1
ATOM 3426 C C . HIS B 1 102 ? -18.656 -5.246 1.55 1 94.56 102 HIS B C 1
ATOM 3428 O O . HIS B 1 102 ? -18.703 -4.016 1.516 1 94.56 102 HIS B O 1
ATOM 3434 N N . THR B 1 103 ? -19.672 -5.98 1.755 1 94.94 103 THR B N 1
ATOM 3435 C CA . THR B 1 103 ? -21.016 -5.41 1.921 1 94.94 103 THR B CA 1
ATOM 3436 C C . THR B 1 103 ? -21.078 -4.555 3.184 1 94.94 103 THR B C 1
ATOM 3438 O O . THR B 1 103 ? -21.578 -3.428 3.15 1 94.94 103 THR B O 1
ATOM 3441 N N . VAL B 1 104 ? -20.562 -5.055 4.207 1 95.25 104 VAL B N 1
ATOM 3442 C CA . VAL B 1 104 ? -20.578 -4.324 5.469 1 95.25 104 VAL B CA 1
ATOM 3443 C C . VAL B 1 104 ? -19.797 -3.02 5.324 1 95.25 104 VAL B C 1
ATOM 3445 O O . VAL B 1 104 ? -20.297 -1.951 5.695 1 95.25 104 VAL B O 1
ATOM 3448 N N . ASN B 1 105 ? -18.672 -3.125 4.75 1 94.56 105 ASN B N 1
ATOM 3449 C CA . ASN B 1 105 ? -17.828 -1.94 4.57 1 94.56 105 ASN B CA 1
ATOM 3450 C C . ASN B 1 105 ? -18.484 -0.93 3.633 1 94.56 105 ASN B C 1
ATOM 3452 O O . ASN B 1 105 ? -18.328 0.28 3.812 1 94.56 105 ASN B O 1
ATOM 3456 N N . SER B 1 106 ? -19.141 -1.441 2.656 1 92.81 106 SER B N 1
ATOM 3457 C CA . SER B 1 106 ? -19.828 -0.552 1.727 1 92.81 106 SER B CA 1
ATOM 3458 C C . SER B 1 106 ? -20.969 0.207 2.418 1 92.81 106 SER B C 1
ATOM 3460 O O . SER B 1 106 ? -21.141 1.404 2.191 1 92.81 106 SER B O 1
ATOM 3462 N N . VAL B 1 107 ? -21.625 -0.467 3.248 1 93.81 107 VAL B N 1
ATOM 3463 C CA . VAL B 1 107 ? -22.719 0.16 3.971 1 93.81 107 VAL B CA 1
ATOM 3464 C C . VAL B 1 107 ? -22.172 1.232 4.914 1 93.81 107 VAL B C 1
ATOM 3466 O O . VAL B 1 107 ? -22.688 2.352 4.953 1 93.81 107 VAL B O 1
ATOM 3469 N N . ILE B 1 108 ? -21.141 0.91 5.594 1 94 108 ILE B N 1
ATOM 3470 C CA . ILE B 1 108 ? -20.547 1.866 6.516 1 94 108 ILE B CA 1
ATOM 3471 C C . ILE B 1 108 ? -19.984 3.055 5.73 1 94 108 ILE B C 1
ATOM 3473 O O . ILE B 1 108 ? -20.234 4.211 6.078 1 94 108 ILE B O 1
ATOM 3477 N N . GLY B 1 109 ? -19.266 2.725 4.691 1 90 109 GLY B N 1
ATOM 3478 C CA . GLY B 1 109 ? -18.688 3.777 3.871 1 90 109 GLY B CA 1
ATOM 3479 C C . GLY B 1 109 ? -19.719 4.711 3.281 1 90 109 GLY B C 1
ATOM 3480 O O . GLY B 1 109 ? -19.578 5.934 3.361 1 90 109 GLY B O 1
ATOM 3481 N N . ASP B 1 110 ? -20.75 4.18 2.752 1 90.69 110 ASP B N 1
ATOM 3482 C CA . ASP B 1 110 ? -21.812 4.977 2.172 1 90.69 110 ASP B CA 1
ATOM 3483 C C . ASP B 1 110 ? -22.531 5.805 3.242 1 90.69 110 ASP B C 1
ATOM 3485 O O . ASP B 1 110 ? -22.969 6.926 2.979 1 90.69 110 ASP B O 1
ATOM 3489 N N . SER B 1 111 ? -22.594 5.238 4.367 1 92.31 111 SER B N 1
ATOM 3490 C CA . SER B 1 111 ? -23.234 5.973 5.457 1 92.31 111 SER B CA 1
ATOM 3491 C C . SER B 1 111 ? -22.422 7.211 5.832 1 92.31 111 SER B C 1
ATOM 3493 O O . SER B 1 111 ? -22.984 8.25 6.184 1 92.31 111 SER B O 1
ATOM 3495 N N . VAL B 1 112 ? -21.156 7.078 5.797 1 88.38 112 VAL B N 1
ATOM 3496 C CA . VAL B 1 112 ? -20.281 8.219 6.102 1 88.38 112 VAL B CA 1
ATOM 3497 C C . VAL B 1 112 ? -20.453 9.289 5.031 1 88.38 112 VAL B C 1
ATOM 3499 O O . VAL B 1 112 ? -20.453 10.484 5.34 1 88.38 112 VAL B O 1
ATOM 3502 N N . VAL B 1 113 ? -20.609 8.812 3.85 1 86 113 VAL B N 1
ATOM 3503 C CA . VAL B 1 113 ? -20.812 9.758 2.754 1 86 113 VAL B CA 1
ATOM 3504 C C . VAL B 1 113 ? -22.141 10.492 2.939 1 86 113 VAL B C 1
ATOM 3506 O O . VAL B 1 113 ? -22.219 11.703 2.734 1 86 113 VAL B O 1
ATOM 3509 N N . VAL B 1 114 ? -23.109 9.836 3.348 1 88.88 114 VAL B N 1
ATOM 3510 C CA . VAL B 1 114 ? -24.422 10.43 3.592 1 88.88 114 VAL B CA 1
ATOM 3511 C C . VAL B 1 114 ? -24.344 11.359 4.805 1 88.88 114 VAL B C 1
ATOM 3513 O O . VAL B 1 114 ? -24.984 12.414 4.824 1 88.88 114 VAL B O 1
ATOM 3516 N N . TRP B 1 115 ? -23.625 10.945 5.777 1 87.38 115 TRP B N 1
ATOM 3517 C CA . TRP B 1 115 ? -23.406 11.789 6.953 1 87.38 115 TRP B CA 1
ATOM 3518 C C . TRP B 1 115 ? -22.797 13.125 6.562 1 87.38 115 TRP B C 1
ATOM 3520 O O . TRP B 1 115 ? -23.203 14.172 7.074 1 87.38 115 TRP B O 1
ATOM 3530 N N . ARG B 1 116 ? -21.953 13.133 5.73 1 81.5 116 ARG B N 1
ATOM 3531 C CA . ARG B 1 116 ? -21.344 14.375 5.254 1 81.5 116 ARG B CA 1
ATOM 3532 C C . ARG B 1 116 ? -22.375 15.242 4.535 1 81.5 116 ARG B C 1
ATOM 3534 O O . ARG B 1 116 ? -22.359 16.469 4.66 1 81.5 116 ARG B O 1
ATOM 3541 N N . CYS B 1 117 ? -23.094 14.555 3.734 1 83.94 117 CYS B N 1
ATOM 3542 C CA . CYS B 1 117 ? -24.172 15.281 3.061 1 83.94 117 CYS B CA 1
ATOM 3543 C C . CYS B 1 117 ? -25.109 15.914 4.07 1 83.94 117 CYS B C 1
ATOM 3545 O O . CYS B 1 117 ? -25.531 17.062 3.895 1 83.94 117 CYS B O 1
ATOM 3547 N N . TRP B 1 118 ? -25.391 15.211 5.082 1 87.19 118 TRP B N 1
ATOM 3548 C CA . TRP B 1 118 ? -26.234 15.711 6.156 1 87.19 118 TRP B CA 1
ATOM 3549 C C . TRP B 1 118 ? -25.625 16.938 6.809 1 87.19 118 TRP B C 1
ATOM 3551 O O . TRP B 1 118 ? -26.312 17.922 7.078 1 87.19 118 TRP B O 1
ATOM 3561 N N . LEU B 1 119 ? -24.344 16.969 6.934 1 80.06 119 LEU B N 1
ATOM 3562 C CA . LEU B 1 119 ? -23.641 18.094 7.535 1 80.06 119 LEU B CA 1
ATOM 3563 C C . LEU B 1 119 ? -23.641 19.297 6.605 1 80.06 119 LEU B C 1
ATOM 3565 O O . LEU B 1 119 ? -23.844 20.422 7.055 1 80.06 119 LEU B O 1
ATOM 3569 N N . VAL B 1 120 ? -23.5 19.078 5.387 1 78.44 120 VAL B N 1
ATOM 3570 C CA . VAL B 1 120 ? -23.406 20.141 4.402 1 78.44 120 VAL B CA 1
ATOM 3571 C C . VAL B 1 120 ? -24.766 20.828 4.27 1 78.44 120 VAL B C 1
ATOM 3573 O O . VAL B 1 120 ? -24.828 22.047 4.059 1 78.44 120 VAL B O 1
ATOM 3576 N N . TRP B 1 121 ? -25.828 20.094 4.48 1 83.62 121 TRP B N 1
ATOM 3577 C CA . TRP B 1 121 ? -27.172 20.641 4.352 1 83.62 121 TRP B CA 1
ATOM 3578 C C . TRP B 1 121 ? -27.703 21.109 5.703 1 83.62 121 TRP B C 1
ATOM 3580 O O . TRP B 1 121 ? -28.922 21.156 5.91 1 83.62 121 TRP B O 1
ATOM 3590 N N . GLY B 1 122 ? -26.828 21.438 6.57 1 79.88 122 GLY B N 1
ATOM 3591 C CA . GLY B 1 122 ? -27.219 22.016 7.848 1 79.88 122 GLY B CA 1
ATOM 3592 C C . GLY B 1 122 ? -28 21.031 8.719 1 79.88 122 GLY B C 1
ATOM 3593 O O . GLY B 1 122 ? -28.953 21.422 9.391 1 79.88 122 GLY B O 1
ATOM 3594 N N . ARG B 1 123 ? -27.734 19.719 8.57 1 84.69 123 ARG B N 1
ATOM 3595 C CA . ARG B 1 123 ? -28.312 18.656 9.391 1 84.69 123 ARG B CA 1
ATOM 3596 C C . ARG B 1 123 ? -29.797 18.469 9.086 1 84.69 123 ARG B C 1
ATOM 3598 O O . ARG B 1 123 ? -30.594 18.234 9.992 1 84.69 123 ARG B O 1
ATOM 3605 N N . ASP B 1 124 ? -30.125 18.766 7.895 1 86.56 124 ASP B N 1
ATOM 3606 C CA . ASP B 1 124 ? -31.484 18.484 7.43 1 86.56 124 ASP B CA 1
ATOM 3607 C C . ASP B 1 124 ? -31.609 17.047 6.953 1 86.56 124 ASP B C 1
ATOM 3609 O O . ASP B 1 124 ? -31.094 16.672 5.902 1 86.56 124 ASP B O 1
ATOM 3613 N N . TRP B 1 125 ? -32.375 16.203 7.621 1 89.19 125 TRP B N 1
ATOM 3614 C CA . TRP B 1 125 ? -32.5 14.781 7.352 1 89.19 125 TRP B CA 1
ATOM 3615 C C . TRP B 1 125 ? -33.344 14.539 6.098 1 89.19 125 TRP B C 1
ATOM 3617 O O . TRP B 1 125 ? -33.25 13.477 5.477 1 89.19 125 TRP B O 1
ATOM 3627 N N . LYS B 1 126 ? -34.188 15.516 5.777 1 91.25 126 LYS B N 1
ATOM 3628 C CA . LYS B 1 126 ? -35.031 15.344 4.621 1 91.25 126 LYS B CA 1
ATOM 3629 C C . LYS B 1 126 ? -34.219 15.211 3.336 1 91.25 126 LYS B C 1
ATOM 3631 O O . LYS B 1 126 ? -34.625 14.492 2.418 1 91.25 126 LYS B O 1
ATOM 3636 N N . MET B 1 127 ? -33.156 15.852 3.316 1 90.44 127 MET B N 1
ATOM 3637 C CA . MET B 1 127 ? -32.312 15.828 2.125 1 90.44 127 MET B CA 1
ATOM 3638 C C . MET B 1 127 ? -31.562 14.492 2.008 1 90.44 127 MET B C 1
ATOM 3640 O O . MET B 1 127 ? -31.062 14.148 0.936 1 90.44 127 MET B O 1
ATOM 3644 N N . CYS B 1 128 ? -31.531 13.633 3.082 1 92.88 128 CYS B N 1
ATOM 3645 C CA . CYS B 1 128 ? -30.766 12.406 3.094 1 92.88 128 CYS B CA 1
ATOM 3646 C C . CYS B 1 128 ? -31.672 11.188 2.971 1 92.88 128 CYS B C 1
ATOM 3648 O O . CYS B 1 128 ? -31.203 10.047 3.012 1 92.88 128 CYS B O 1
ATOM 3650 N N . ILE B 1 129 ? -32.969 11.359 2.711 1 94.56 129 ILE B N 1
ATOM 3651 C CA . ILE B 1 129 ? -33.906 10.25 2.67 1 94.56 129 ILE B CA 1
ATOM 3652 C C . ILE B 1 129 ? -33.594 9.352 1.473 1 94.56 129 ILE B C 1
ATOM 3654 O O . ILE B 1 129 ? -33.531 8.125 1.611 1 94.56 129 ILE B O 1
ATOM 3658 N N . VAL B 1 130 ? -33.406 9.93 0.303 1 95.06 130 VAL B N 1
ATOM 3659 C CA . VAL B 1 130 ? -33.188 9.164 -0.916 1 95.06 130 VAL B CA 1
ATOM 3660 C C . VAL B 1 130 ? -31.875 8.367 -0.776 1 95.06 130 VAL B C 1
ATOM 3662 O O . VAL B 1 130 ? -31.875 7.148 -0.96 1 95.06 130 VAL B O 1
ATOM 3665 N N . PRO B 1 131 ? -30.797 9.031 -0.335 1 95.25 131 PRO B N 1
ATOM 3666 C CA . PRO B 1 131 ? -29.562 8.266 -0.161 1 95.25 131 PRO B CA 1
ATOM 3667 C C . PRO B 1 131 ? -29.703 7.164 0.892 1 95.25 131 PRO B C 1
ATOM 3669 O O . PRO B 1 131 ? -29.094 6.094 0.75 1 95.25 131 PRO B O 1
ATOM 3672 N N . ILE B 1 132 ? -30.453 7.355 1.873 1 96.06 132 ILE B N 1
ATOM 3673 C CA . ILE B 1 132 ? -30.625 6.363 2.928 1 96.06 132 ILE B CA 1
ATOM 3674 C C . ILE B 1 132 ? -31.391 5.152 2.379 1 96.06 132 ILE B C 1
ATOM 3676 O O . ILE B 1 132 ? -31.016 4.008 2.65 1 96.06 132 ILE B O 1
ATOM 3680 N N . VAL B 1 133 ? -32.406 5.375 1.608 1 97.12 133 VAL B N 1
ATOM 3681 C CA . VAL B 1 133 ? -33.156 4.289 1.006 1 97.12 133 VAL B CA 1
ATOM 3682 C C . VAL B 1 133 ? -32.281 3.496 0.049 1 97.12 133 VAL B C 1
ATOM 3684 O O . VAL B 1 133 ? -32.344 2.268 -0 1 97.12 133 VAL B O 1
ATOM 3687 N N . LEU B 1 134 ? -31.438 4.164 -0.64 1 97.31 134 LEU B N 1
ATOM 3688 C CA . LEU B 1 134 ? -30.531 3.514 -1.571 1 97.31 134 LEU B CA 1
ATOM 3689 C C . LEU B 1 134 ? -29.531 2.631 -0.829 1 97.31 134 LEU B C 1
ATOM 3691 O O . LEU B 1 134 ? -29.219 1.529 -1.281 1 97.31 134 LEU B O 1
ATOM 3695 N N . ILE B 1 135 ? -29.047 3.066 0.321 1 96.75 135 ILE B N 1
ATOM 3696 C CA . ILE B 1 135 ? -28.109 2.287 1.116 1 96.75 135 ILE B CA 1
ATOM 3697 C C . ILE B 1 135 ? -28.781 1.021 1.631 1 96.75 135 ILE B C 1
ATOM 3699 O O . ILE B 1 135 ? -28.188 -0.059 1.622 1 96.75 135 ILE B O 1
ATOM 3703 N N . ILE B 1 136 ? -30 1.179 2.014 1 96.94 136 ILE B N 1
ATOM 3704 C CA . ILE B 1 136 ? -30.75 0.03 2.514 1 96.94 136 ILE B CA 1
ATOM 3705 C C . ILE B 1 136 ? -30.953 -0.985 1.392 1 96.94 136 ILE B C 1
ATOM 3707 O O . ILE B 1 136 ? -30.75 -2.186 1.589 1 96.94 136 ILE B O 1
ATOM 3711 N N . ALA B 1 137 ? -31.328 -0.5 0.277 1 97.38 137 ALA B N 1
ATOM 3712 C CA . ALA B 1 137 ? -31.5 -1.376 -0.878 1 97.38 137 ALA B CA 1
ATOM 3713 C C . ALA B 1 137 ? -30.188 -2.059 -1.253 1 97.38 137 ALA B C 1
ATOM 3715 O O . ALA B 1 137 ? -30.172 -3.252 -1.56 1 97.38 137 ALA B O 1
ATOM 3716 N N . SER B 1 138 ? -29.141 -1.321 -1.205 1 96.06 138 SER B N 1
ATOM 3717 C CA . SER B 1 138 ? -27.828 -1.878 -1.511 1 96.06 138 SER B CA 1
ATOM 3718 C C . SER B 1 138 ? -27.422 -2.93 -0.484 1 96.06 138 SER B C 1
ATOM 3720 O O . SER B 1 138 ? -26.828 -3.947 -0.835 1 96.06 138 SER B O 1
ATOM 3722 N N . ALA B 1 139 ? -27.719 -2.688 0.745 1 96.69 139 ALA B N 1
ATOM 3723 C CA . ALA B 1 139 ? -27.406 -3.65 1.8 1 96.69 139 ALA B CA 1
ATOM 3724 C C . ALA B 1 139 ? -28.156 -4.961 1.579 1 96.69 139 ALA B C 1
ATOM 3726 O O . ALA B 1 139 ? -27.578 -6.043 1.702 1 96.69 139 ALA B O 1
ATOM 3727 N N . VAL B 1 140 ? -29.391 -4.84 1.218 1 96.5 140 VAL B N 1
ATOM 3728 C CA . VAL B 1 140 ? -30.203 -6.027 0.969 1 96.5 140 VAL B CA 1
ATOM 3729 C C . VAL B 1 140 ? -29.625 -6.82 -0.198 1 96.5 140 VAL B C 1
ATOM 3731 O O . VAL B 1 140 ? -29.453 -8.039 -0.112 1 96.5 140 VAL B O 1
ATOM 3734 N N . CYS B 1 141 ? -29.266 -6.129 -1.229 1 95.81 141 CYS B N 1
ATOM 3735 C CA . CYS B 1 141 ? -28.688 -6.777 -2.4 1 95.81 141 CYS B CA 1
ATOM 3736 C C . CYS B 1 141 ? -27.344 -7.402 -2.07 1 95.81 141 CYS B C 1
ATOM 3738 O O . CYS B 1 141 ? -27.031 -8.5 -2.529 1 95.81 141 CYS B O 1
ATOM 3740 N N . GLY B 1 142 ? -26.562 -6.727 -1.246 1 95.5 142 GLY B N 1
ATOM 3741 C CA . GLY B 1 142 ? -25.25 -7.242 -0.871 1 95.5 142 GLY B CA 1
ATOM 3742 C C . GLY B 1 142 ? -25.328 -8.5 -0.026 1 95.5 142 GLY B C 1
ATOM 3743 O O . GLY B 1 142 ? -24.609 -9.477 -0.289 1 95.5 142 GLY B O 1
ATOM 3744 N N . PHE B 1 143 ? -26.172 -8.539 0.923 1 96.31 143 PHE B N 1
ATOM 3745 C CA . PHE B 1 143 ? -26.297 -9.711 1.785 1 96.31 143 PHE B CA 1
ATOM 3746 C C . PHE B 1 143 ? -26.969 -10.859 1.045 1 96.31 143 PHE B C 1
ATOM 3748 O O . PHE B 1 143 ? -26.656 -12.023 1.272 1 96.31 143 PHE B O 1
ATOM 3755 N N . ALA B 1 144 ? -27.891 -10.531 0.168 1 95.06 144 ALA B N 1
ATOM 3756 C CA . ALA B 1 144 ? -28.469 -11.57 -0.671 1 95.06 144 ALA B CA 1
ATOM 3757 C C . ALA B 1 144 ? -27.422 -12.219 -1.57 1 95.06 144 ALA B C 1
ATOM 3759 O O . ALA B 1 144 ? -27.406 -13.438 -1.754 1 95.06 144 ALA B O 1
ATOM 3760 N N . GLN B 1 145 ? -26.609 -11.406 -2.102 1 93 145 GLN B N 1
ATOM 3761 C CA . GLN B 1 145 ? -25.5 -11.906 -2.91 1 93 145 GLN B CA 1
ATOM 3762 C C . GLN B 1 145 ? -24.625 -12.867 -2.107 1 93 145 GLN B C 1
ATOM 3764 O O . GLN B 1 145 ? -24.188 -13.898 -2.621 1 93 145 GLN B O 1
ATOM 3769 N N . THR B 1 146 ? -24.328 -12.5 -0.888 1 94.69 146 THR B N 1
ATOM 3770 C CA . THR B 1 146 ? -23.5 -13.328 -0.019 1 94.69 146 THR B CA 1
ATOM 3771 C C . THR B 1 146 ? -24.141 -14.703 0.175 1 94.69 146 THR B C 1
ATOM 3773 O O . THR B 1 146 ? -23.453 -15.727 0.088 1 94.69 146 THR B O 1
ATOM 3776 N N . VAL B 1 147 ? -25.422 -14.734 0.331 1 93.56 147 VAL B N 1
ATOM 3777 C CA . VAL B 1 147 ? -26.141 -15.992 0.529 1 93.56 147 VAL B CA 1
ATOM 3778 C C . VAL B 1 147 ? -26.109 -16.797 -0.762 1 93.56 147 VAL B C 1
ATOM 3780 O O . VAL B 1 147 ? -25.891 -18.016 -0.733 1 93.56 147 VAL B O 1
ATOM 3783 N N . GLU B 1 148 ? -26.312 -16.172 -1.854 1 92 148 GLU B N 1
ATOM 3784 C CA . GLU B 1 148 ? -26.312 -16.859 -3.139 1 92 148 GLU B CA 1
ATOM 3785 C C . GLU B 1 148 ? -24.938 -17.438 -3.455 1 92 148 GLU B C 1
ATOM 3787 O O . GLU B 1 148 ? -24.828 -18.531 -4.023 1 92 148 GLU B O 1
ATOM 3792 N N . PHE B 1 149 ? -23.906 -16.734 -3.119 1 92.12 149 PHE B N 1
ATOM 3793 C CA . PHE B 1 149 ? -22.562 -17.25 -3.311 1 92.12 149 PHE B CA 1
ATOM 3794 C C . PHE B 1 149 ? -22.328 -18.484 -2.455 1 92.12 149 PHE B C 1
ATOM 3796 O O . PHE B 1 149 ? -21.734 -19.469 -2.914 1 92.12 149 PHE B O 1
ATOM 3803 N N . ALA B 1 150 ? -22.828 -18.438 -1.239 1 92.19 150 ALA B N 1
ATOM 3804 C CA . ALA B 1 150 ? -22.656 -19.562 -0.333 1 92.19 150 ALA B CA 1
ATOM 3805 C C . ALA B 1 150 ? -23.375 -20.812 -0.856 1 92.19 150 ALA B C 1
ATOM 3807 O O . ALA B 1 150 ? -22.922 -21.938 -0.639 1 92.19 150 ALA B O 1
ATOM 3808 N N . ARG B 1 151 ? -24.406 -20.594 -1.643 1 90.44 151 ARG B N 1
ATOM 3809 C CA . ARG B 1 151 ? -25.219 -21.688 -2.129 1 90.44 151 ARG B CA 1
ATOM 3810 C C . ARG B 1 151 ? -24.766 -22.141 -3.514 1 90.44 151 ARG B C 1
ATOM 3812 O O . ARG B 1 151 ? -25.203 -23.188 -4.004 1 90.44 151 ARG B O 1
ATOM 3819 N N . ALA B 1 152 ? -23.906 -21.422 -4.168 1 85.69 152 ALA B N 1
ATOM 3820 C CA . ALA B 1 152 ? -23.531 -21.672 -5.555 1 85.69 152 ALA B CA 1
ATOM 3821 C C . ALA B 1 152 ? -22.406 -22.703 -5.637 1 85.69 152 ALA B C 1
ATOM 3823 O O . ALA B 1 152 ? -21.406 -22.484 -6.32 1 85.69 152 ALA B O 1
ATOM 3824 N N . LYS B 1 153 ? -22.547 -23.859 -5.098 1 81.75 153 LYS B N 1
ATOM 3825 C CA . LYS B 1 153 ? -21.516 -24.891 -5.062 1 81.75 153 LYS B CA 1
ATOM 3826 C C . LYS B 1 153 ? -21.281 -25.484 -6.445 1 81.75 153 LYS B C 1
ATOM 3828 O O . LYS B 1 153 ? -20.172 -25.906 -6.766 1 81.75 153 LYS B O 1
ATOM 3833 N N . ASN B 1 154 ? -22.281 -25.375 -7.266 1 76.38 154 ASN B N 1
ATOM 3834 C CA . ASN B 1 154 ? -22.172 -25.984 -8.586 1 76.38 154 ASN B CA 1
ATOM 3835 C C . ASN B 1 154 ? -21.953 -24.938 -9.672 1 76.38 154 ASN B C 1
ATOM 3837 O O . ASN B 1 154 ? -21.891 -25.266 -10.859 1 76.38 154 ASN B O 1
ATOM 3841 N N . LEU B 1 155 ? -21.859 -23.734 -9.203 1 71.06 155 LEU B N 1
ATOM 3842 C CA . LEU B 1 155 ? -21.641 -22.672 -10.172 1 71.06 155 LEU B CA 1
ATOM 3843 C C . LEU B 1 155 ? -20.172 -22.297 -10.242 1 71.06 155 LEU B C 1
ATOM 3845 O O . LEU B 1 155 ? -19.547 -22.016 -9.211 1 71.06 155 LEU B O 1
ATOM 3849 N N . HIS B 1 156 ? -19.672 -22.562 -11.422 1 68.69 156 HIS B N 1
ATOM 3850 C CA . HIS B 1 156 ? -18.25 -22.312 -11.586 1 68.69 156 HIS B CA 1
ATOM 3851 C C . HIS B 1 156 ? -18 -21 -12.32 1 68.69 156 HIS B C 1
ATOM 3853 O O . HIS B 1 156 ? -17.078 -20.922 -13.133 1 68.69 156 HIS B O 1
ATOM 3859 N N . SER B 1 157 ? -18.984 -20.125 -12.18 1 77.19 157 SER B N 1
ATOM 3860 C CA . SER B 1 157 ? -18.75 -18.812 -12.797 1 77.19 157 SER B CA 1
ATOM 3861 C C . SER B 1 157 ? -19.406 -17.703 -11.992 1 77.19 157 SER B C 1
ATOM 3863 O O . SER B 1 157 ? -20.531 -17.844 -11.516 1 77.19 157 SER B O 1
ATOM 3865 N N . ALA B 1 158 ? -18.688 -16.609 -11.867 1 76 158 ALA B N 1
ATOM 3866 C CA . ALA B 1 158 ? -19.203 -15.438 -11.172 1 76 158 ALA B CA 1
ATOM 3867 C C . ALA B 1 158 ? -20.188 -14.672 -12.039 1 76 158 ALA B C 1
ATOM 3869 O O . ALA B 1 158 ? -20.859 -13.75 -11.562 1 76 158 ALA B O 1
ATOM 3870 N N . PHE B 1 159 ? -20.391 -15.102 -13.289 1 83.38 159 PHE B N 1
ATOM 3871 C CA . PHE B 1 159 ? -21.219 -14.367 -14.242 1 83.38 159 PHE B CA 1
ATOM 3872 C C . PHE B 1 159 ? -22.531 -15.086 -14.508 1 83.38 159 PHE B C 1
ATOM 3874 O O . PHE B 1 159 ? -23.266 -14.727 -15.43 1 83.38 159 PHE B O 1
ATOM 3881 N N . ALA B 1 160 ? -22.797 -16.062 -13.703 1 84.62 160 ALA B N 1
ATOM 3882 C CA . ALA B 1 160 ? -24.078 -16.766 -13.812 1 84.62 160 ALA B CA 1
ATOM 3883 C C . ALA B 1 160 ? -25.234 -15.812 -13.594 1 84.62 160 ALA B C 1
ATOM 3885 O O . ALA B 1 160 ? -25.141 -14.867 -12.797 1 84.62 160 ALA B O 1
ATOM 3886 N N . HIS B 1 161 ? -26.266 -16.062 -14.203 1 83.38 161 HIS B N 1
ATOM 3887 C CA . HIS B 1 161 ? -27.406 -15.164 -14.242 1 83.38 161 HIS B CA 1
ATOM 3888 C C . HIS B 1 161 ? -27.938 -14.875 -12.844 1 83.38 161 HIS B C 1
ATOM 3890 O O . HIS B 1 161 ? -28.234 -13.727 -12.508 1 83.38 161 HIS B O 1
ATOM 3896 N N . SER B 1 162 ? -28.062 -15.844 -11.984 1 82.12 162 SER B N 1
ATOM 3897 C CA . SER B 1 162 ? -28.562 -15.656 -10.633 1 82.12 162 SER B CA 1
ATOM 3898 C C . SER B 1 162 ? -27.688 -14.711 -9.828 1 82.12 162 SER B C 1
ATOM 3900 O O . SER B 1 162 ? -28.172 -13.891 -9.047 1 82.12 162 SER B O 1
ATOM 3902 N N . LEU B 1 163 ? -26.453 -14.773 -10.102 1 85.56 163 LEU B N 1
ATOM 3903 C CA . LEU B 1 163 ? -25.516 -13.93 -9.383 1 85.56 163 LEU B CA 1
ATOM 3904 C C . LEU B 1 163 ? -25.453 -12.531 -10 1 85.56 163 LEU B C 1
ATOM 3906 O O . LEU B 1 163 ? -25.266 -11.547 -9.289 1 85.56 163 LEU B O 1
ATOM 3910 N N . GLN B 1 164 ? -25.688 -12.484 -11.234 1 88 164 GLN B N 1
ATOM 3911 C CA . GLN B 1 164 ? -25.609 -11.227 -11.969 1 88 164 GLN B CA 1
ATOM 3912 C C . GLN B 1 164 ? -26.672 -10.242 -11.492 1 88 164 GLN B C 1
ATOM 3914 O O . GLN B 1 164 ? -26.438 -9.039 -11.43 1 88 164 GLN B O 1
ATOM 3919 N N . ILE B 1 165 ? -27.781 -10.703 -11.133 1 88.94 165 ILE B N 1
ATOM 3920 C CA . ILE B 1 165 ? -28.875 -9.859 -10.688 1 88.94 165 ILE B CA 1
ATOM 3921 C C . ILE B 1 165 ? -28.5 -9.172 -9.375 1 88.94 165 ILE B C 1
ATOM 3923 O O . ILE B 1 165 ? -28.641 -7.953 -9.25 1 88.94 165 ILE B O 1
ATOM 3927 N N . TRP B 1 166 ? -27.984 -9.914 -8.508 1 90.12 166 TRP B N 1
ATOM 3928 C CA . TRP B 1 166 ? -27.672 -9.375 -7.188 1 90.12 166 TRP B CA 1
ATOM 3929 C C . TRP B 1 166 ? -26.406 -8.523 -7.234 1 90.12 166 TRP B C 1
ATOM 3931 O O . TRP B 1 166 ? -26.375 -7.422 -6.672 1 90.12 166 TRP B O 1
ATOM 3941 N N . ASN B 1 167 ? -25.438 -9.016 -7.93 1 89.38 167 ASN B N 1
ATOM 3942 C CA . ASN B 1 167 ? -24.203 -8.266 -8.047 1 89.38 167 ASN B CA 1
ATOM 3943 C C . ASN B 1 167 ? -24.391 -6.973 -8.828 1 89.38 167 ASN B C 1
ATOM 3945 O O . ASN B 1 167 ? -23.922 -5.91 -8.406 1 89.38 167 ASN B O 1
ATOM 3949 N N . GLY B 1 168 ? -25.047 -7.098 -9.898 1 90.5 168 GLY B N 1
ATOM 3950 C CA . GLY B 1 168 ? -25.328 -5.914 -10.695 1 90.5 168 GLY B CA 1
ATOM 3951 C C . GLY B 1 168 ? -26.141 -4.875 -9.953 1 90.5 168 GLY B C 1
ATOM 3952 O O . GLY B 1 168 ? -25.875 -3.678 -10.047 1 90.5 168 GLY B O 1
ATOM 3953 N N . SER B 1 169 ? -27.094 -5.312 -9.242 1 92.44 169 SER B N 1
ATOM 3954 C CA . SER B 1 169 ? -27.953 -4.402 -8.477 1 92.44 169 SER B CA 1
ATOM 3955 C C . SER B 1 169 ? -27.172 -3.727 -7.355 1 92.44 169 SER B C 1
ATOM 3957 O O . SER B 1 169 ? -27.312 -2.521 -7.137 1 92.44 169 SER B O 1
ATOM 3959 N N . LEU B 1 170 ? -26.375 -4.473 -6.672 1 92.31 170 LEU B N 1
ATOM 3960 C CA . LEU B 1 170 ? -25.578 -3.932 -5.57 1 92.31 170 LEU B CA 1
ATOM 3961 C C . LEU B 1 170 ? -24.719 -2.768 -6.043 1 92.31 170 LEU B C 1
ATOM 3963 O O . LEU B 1 170 ? -24.781 -1.675 -5.473 1 92.31 170 LEU B O 1
ATOM 3967 N N . PHE B 1 171 ? -24.031 -2.953 -7.105 1 91.38 171 PHE B N 1
ATOM 3968 C CA . PHE B 1 171 ? -23.062 -1.952 -7.559 1 91.38 171 PHE B CA 1
ATOM 3969 C C . PHE B 1 171 ? -23.781 -0.79 -8.242 1 91.38 171 PHE B C 1
ATOM 3971 O O . PHE B 1 171 ? -23.344 0.357 -8.141 1 91.38 171 PHE B O 1
ATOM 3978 N N . SER B 1 172 ? -24.859 -1.102 -8.859 1 94.06 172 SER B N 1
ATOM 3979 C CA . SER B 1 172 ? -25.641 -0.028 -9.461 1 94.06 172 SER B CA 1
ATOM 3980 C C . SER B 1 172 ? -26.25 0.885 -8.398 1 94.06 172 SER B C 1
ATOM 3982 O O . SER B 1 172 ? -26.234 2.107 -8.547 1 94.06 172 SER B O 1
ATOM 3984 N N . LEU B 1 173 ? -26.719 0.272 -7.391 1 94.81 173 LEU B N 1
ATOM 3985 C CA . LEU B 1 173 ? -27.312 1.048 -6.305 1 94.81 173 LEU B CA 1
ATOM 3986 C C . LEU B 1 173 ? -26.234 1.85 -5.566 1 94.81 173 LEU B C 1
ATOM 3988 O O . LEU B 1 173 ? -26.484 2.986 -5.156 1 94.81 173 LEU B O 1
ATOM 3992 N N . SER B 1 174 ? -25.125 1.255 -5.332 1 91.88 174 SER B N 1
ATOM 3993 C CA . SER B 1 174 ? -24.016 1.979 -4.719 1 91.88 174 SER B CA 1
ATOM 3994 C C . SER B 1 174 ? -23.594 3.17 -5.574 1 91.88 174 SER B C 1
ATOM 3996 O O . SER B 1 174 ? -23.328 4.254 -5.051 1 91.88 174 SER B O 1
ATOM 3998 N N . LEU B 1 175 ? -23.547 2.914 -6.848 1 92.44 175 LEU B N 1
ATOM 3999 C CA . LEU B 1 175 ? -23.219 4.004 -7.77 1 92.44 175 LEU B CA 1
ATOM 4000 C C . LEU B 1 175 ? -24.281 5.102 -7.695 1 92.44 175 LEU B C 1
ATOM 4002 O O . LEU B 1 175 ? -23.938 6.285 -7.621 1 92.44 175 LEU B O 1
ATOM 4006 N N . ALA B 1 176 ? -25.469 4.707 -7.676 1 94.31 176 ALA B N 1
ATOM 4007 C CA . ALA B 1 176 ? -26.578 5.664 -7.578 1 94.31 176 ALA B CA 1
ATOM 4008 C C . ALA B 1 176 ? -26.484 6.477 -6.289 1 94.31 176 ALA B C 1
ATOM 4010 O O . ALA B 1 176 ? -26.734 7.684 -6.285 1 94.31 176 ALA B O 1
ATOM 4011 N N . THR B 1 177 ? -26.172 5.812 -5.242 1 92.81 177 THR B N 1
ATOM 4012 C CA . THR B 1 177 ? -26.016 6.492 -3.963 1 92.81 177 THR B CA 1
ATOM 4013 C C . THR B 1 177 ? -24.922 7.555 -4.043 1 92.81 177 THR B C 1
ATOM 4015 O O . THR B 1 177 ? -25.141 8.711 -3.66 1 92.81 177 THR B O 1
ATOM 4018 N N . ASN B 1 178 ? -23.812 7.227 -4.574 1 89.25 178 ASN B N 1
ATOM 4019 C CA . ASN B 1 178 ? -22.688 8.141 -4.66 1 89.25 178 ASN B CA 1
ATOM 4020 C C . ASN B 1 178 ? -22.984 9.312 -5.586 1 89.25 178 ASN B C 1
ATOM 4022 O O . ASN B 1 178 ? -22.672 10.461 -5.254 1 89.25 178 ASN B O 1
ATOM 4026 N N . VAL B 1 179 ? -23.578 8.992 -6.641 1 88.88 179 VAL B N 1
ATOM 4027 C CA . VAL B 1 179 ? -23.922 10.047 -7.59 1 88.88 179 VAL B CA 1
ATOM 4028 C C . VAL B 1 179 ? -24.953 10.984 -6.973 1 88.88 179 VAL B C 1
ATOM 4030 O O . VAL B 1 179 ? -24.828 12.211 -7.074 1 88.88 179 VAL B O 1
ATOM 4033 N N . THR B 1 180 ? -25.906 10.422 -6.348 1 91.94 180 THR B N 1
ATOM 4034 C CA . THR B 1 180 ? -26.953 11.219 -5.719 1 91.94 180 THR B CA 1
ATOM 4035 C C . THR B 1 180 ? -26.375 12.141 -4.645 1 91.94 180 THR B C 1
ATOM 4037 O O . THR B 1 180 ? -26.656 13.336 -4.621 1 91.94 180 THR B O 1
ATOM 4040 N N . VAL B 1 181 ? -25.531 11.641 -3.803 1 89.5 181 VAL B N 1
ATOM 4041 C CA . VAL B 1 181 ? -24.938 12.43 -2.727 1 89.5 181 VAL B CA 1
ATOM 4042 C C . VAL B 1 181 ? -24.031 13.508 -3.316 1 89.5 181 VAL B C 1
ATOM 4044 O O . VAL B 1 181 ? -24.047 14.656 -2.865 1 89.5 181 VAL B O 1
ATOM 4047 N N . THR B 1 182 ? -23.281 13.117 -4.305 1 83.81 182 THR B N 1
ATOM 4048 C CA . THR B 1 182 ? -22.391 14.078 -4.945 1 83.81 182 THR B CA 1
ATOM 4049 C C . THR B 1 182 ? -23.188 15.219 -5.574 1 83.81 182 THR B C 1
ATOM 4051 O O . THR B 1 182 ? -22.812 16.391 -5.441 1 83.81 182 THR B O 1
ATOM 4054 N N . VAL B 1 183 ? -24.266 14.859 -6.199 1 86 183 VAL B N 1
ATOM 4055 C CA . VAL B 1 183 ? -25.109 15.867 -6.832 1 86 183 VAL B CA 1
ATOM 4056 C C . VAL B 1 183 ? -25.734 16.766 -5.766 1 86 183 VAL B C 1
ATOM 4058 O O . VAL B 1 183 ? -25.797 17.984 -5.926 1 86 183 VAL B O 1
ATOM 4061 N N . LEU B 1 184 ? -26.188 16.234 -4.668 1 87.88 184 LEU B N 1
ATOM 4062 C CA . LEU B 1 184 ? -26.797 17 -3.586 1 87.88 184 LEU B CA 1
ATOM 4063 C C . LEU B 1 184 ? -25.781 17.953 -2.971 1 87.88 184 LEU B C 1
ATOM 4065 O O . LEU B 1 184 ? -26.094 19.125 -2.711 1 87.88 184 LEU B O 1
ATOM 4069 N N . ILE B 1 185 ? -24.594 17.5 -2.76 1 82.44 185 ILE B N 1
ATOM 4070 C CA . ILE B 1 185 ? -23.562 18.344 -2.186 1 82.44 185 ILE B CA 1
ATOM 4071 C C . ILE B 1 185 ? -23.188 19.453 -3.168 1 82.44 185 ILE B C 1
ATOM 4073 O O . ILE B 1 185 ? -23.047 20.609 -2.779 1 82.44 185 ILE B O 1
ATOM 4077 N N . ALA B 1 186 ? -23.094 19.062 -4.445 1 79.75 186 ALA B N 1
ATOM 4078 C CA . ALA B 1 186 ? -22.75 20.047 -5.473 1 79.75 186 ALA B CA 1
ATOM 4079 C C . ALA B 1 186 ? -23.828 21.125 -5.582 1 79.75 186 ALA B C 1
ATOM 4081 O O . ALA B 1 186 ? -23.516 22.297 -5.758 1 79.75 186 ALA B O 1
ATOM 4082 N N . MET B 1 187 ? -25.062 20.75 -5.473 1 83.56 187 MET B N 1
ATOM 4083 C CA . MET B 1 187 ? -26.172 21.688 -5.551 1 83.56 187 MET B CA 1
ATOM 4084 C C . MET B 1 187 ? -26.156 22.656 -4.371 1 83.56 187 MET B C 1
ATOM 4086 O O . MET B 1 187 ? -26.406 23.844 -4.535 1 83.56 187 MET B O 1
ATOM 4090 N N . ARG B 1 188 ? -25.844 22.234 -3.246 1 81.44 188 ARG B N 1
ATOM 4091 C CA . ARG B 1 188 ? -25.781 23.078 -2.066 1 81.44 188 ARG B CA 1
ATOM 4092 C C . ARG B 1 188 ? -24.641 24.094 -2.18 1 81.44 188 ARG B C 1
ATOM 4094 O O . ARG B 1 188 ? -24.812 25.266 -1.864 1 81.44 188 ARG B O 1
ATOM 4101 N N . VAL B 1 189 ? -23.578 23.609 -2.596 1 73.75 189 VAL B N 1
ATOM 4102 C CA . VAL B 1 189 ? -22.422 24.469 -2.756 1 73.75 189 VAL B CA 1
ATOM 4103 C C . VAL B 1 189 ? -22.703 25.531 -3.812 1 73.75 189 VAL B C 1
ATOM 4105 O O . VAL B 1 189 ? -22.375 26.719 -3.623 1 73.75 189 VAL B O 1
ATOM 4108 N N . TRP B 1 190 ? -23.281 25.062 -4.902 1 76.31 190 TRP B N 1
ATOM 4109 C CA . TRP B 1 190 ? -23.625 26 -5.973 1 76.31 190 TRP B CA 1
ATOM 4110 C C . TRP B 1 190 ? -24.578 27.078 -5.469 1 76.31 190 TRP B C 1
ATOM 4112 O O . TRP B 1 190 ? -24.406 28.266 -5.762 1 76.31 190 TRP B O 1
ATOM 4122 N N . TYR B 1 191 ? -25.484 26.75 -4.676 1 76.62 191 TYR B N 1
ATOM 4123 C CA . TYR B 1 191 ? -26.453 27.688 -4.129 1 76.62 191 TYR B CA 1
ATOM 4124 C C . TYR B 1 191 ? -25.797 28.656 -3.156 1 76.62 191 TYR B C 1
ATOM 4126 O O . TYR B 1 191 ? -26.078 29.859 -3.174 1 76.62 191 TYR B O 1
ATOM 4134 N N . MET B 1 192 ? -24.922 28.219 -2.379 1 74 192 MET B N 1
ATOM 4135 C CA . MET B 1 192 ? -24.234 29.047 -1.394 1 74 192 MET B CA 1
ATOM 4136 C C . MET B 1 192 ? -23.297 30.031 -2.074 1 74 192 MET B C 1
ATOM 4138 O O . MET B 1 192 ? -23.156 31.172 -1.63 1 74 192 MET B O 1
ATOM 4142 N N . LEU B 1 193 ? -22.594 29.531 -3.051 1 71.75 193 LEU B N 1
ATOM 4143 C CA . LEU B 1 193 ? -21.688 30.422 -3.783 1 71.75 193 LEU B CA 1
ATOM 4144 C C . LEU B 1 193 ? -22.453 31.516 -4.496 1 71.75 193 LEU B C 1
ATOM 4146 O O . LEU B 1 193 ? -21.984 32.656 -4.582 1 71.75 193 LEU B O 1
ATOM 4150 N N . ARG B 1 194 ? -23.484 31.266 -4.91 1 72.69 194 ARG B N 1
ATOM 4151 C CA . ARG B 1 194 ? -24.297 32.25 -5.609 1 72.69 194 ARG B CA 1
ATOM 4152 C C . ARG B 1 194 ? -24.859 33.281 -4.637 1 72.69 194 ARG B C 1
ATOM 4154 O O . ARG B 1 194 ? -24.953 34.469 -4.969 1 72.69 194 ARG B O 1
ATOM 4161 N N . MET B 1 195 ? -25.047 32.875 -3.432 1 70.56 195 MET B N 1
ATOM 4162 C CA . MET B 1 195 ? -25.641 33.781 -2.449 1 70.56 195 MET B CA 1
ATOM 4163 C C . MET B 1 195 ? -24.562 34.625 -1.763 1 70.56 195 MET B C 1
ATOM 4165 O O . MET B 1 195 ? -24.797 35.781 -1.389 1 70.56 195 MET B O 1
ATOM 4169 N N . ALA B 1 196 ? -23.406 33.969 -1.114 1 62.16 196 ALA B N 1
ATOM 4170 C CA . ALA B 1 196 ? -22.422 34.625 -0.258 1 62.16 196 ALA B CA 1
ATOM 4171 C C . ALA B 1 196 ? -21.562 35.594 -1.062 1 62.16 196 ALA B C 1
ATOM 4173 O O . ALA B 1 196 ? -20.828 36.406 -0.489 1 62.16 196 ALA B O 1
ATOM 4174 N N . GLY B 1 197 ? -21.75 36.188 -1.894 1 49.69 197 GLY B N 1
ATOM 4175 C CA . GLY B 1 197 ? -20.891 37.219 -2.467 1 49.69 197 GLY B CA 1
ATOM 4176 C C . GLY B 1 197 ? -19.406 36.875 -2.387 1 49.69 197 GLY B C 1
ATOM 4177 O O . GLY B 1 197 ? -18.797 37 -1.322 1 49.69 197 GLY B O 1
ATOM 4178 N N . GLY B 1 198 ? -18.516 36.281 -3.088 1 52.44 198 GLY B N 1
ATOM 4179 C CA . GLY B 1 198 ? -17.219 35.906 -3.631 1 52.44 198 GLY B CA 1
ATOM 4180 C C . GLY B 1 198 ? -16.297 35.281 -2.607 1 52.44 198 GLY B C 1
ATOM 4181 O O . GLY B 1 198 ? -15.656 34.25 -2.889 1 52.44 198 GLY B O 1
ATOM 4182 N N . THR B 1 199 ? -15.82 35.938 -1.332 1 48.62 199 THR B N 1
ATOM 4183 C CA . THR B 1 199 ? -14.625 35.656 -0.543 1 48.62 199 THR B CA 1
ATOM 4184 C C . THR B 1 199 ? -14.805 34.375 0.276 1 48.62 199 THR B C 1
ATOM 4186 O O . THR B 1 199 ? -13.883 33.562 0.381 1 48.62 199 THR B O 1
ATOM 4189 N N . ALA B 1 200 ? -15.727 34.406 1.281 1 50.09 200 ALA B N 1
ATOM 4190 C CA . ALA B 1 200 ? -15.969 33.312 2.201 1 50.09 200 ALA B CA 1
ATOM 4191 C C . ALA B 1 200 ? -16.203 32 1.441 1 50.09 200 ALA B C 1
ATOM 4193 O O . ALA B 1 200 ? -15.844 30.922 1.914 1 50.09 200 ALA B O 1
ATOM 4194 N N . SER B 1 201 ? -16.547 32.125 0.24 1 51.25 201 SER B N 1
ATOM 4195 C CA . SER B 1 201 ? -17 31.094 -0.684 1 51.25 201 SER B CA 1
ATOM 4196 C C . SER B 1 201 ? -15.82 30.25 -1.189 1 51.25 201 SER B C 1
ATOM 4198 O O . SER B 1 201 ? -15.945 29.047 -1.371 1 51.25 201 SER B O 1
ATOM 4200 N N . PHE B 1 202 ? -14.609 30.859 -1.019 1 51.66 202 PHE B N 1
ATOM 4201 C CA . PHE B 1 202 ? -13.445 30.234 -1.642 1 51.66 202 PHE B CA 1
ATOM 4202 C C . PHE B 1 202 ? -12.93 29.078 -0.787 1 51.66 202 PHE B C 1
ATOM 4204 O O . PHE B 1 202 ? -12.562 28.031 -1.312 1 51.66 202 PHE B O 1
ATOM 4211 N N . ARG B 1 203 ? -12.969 29.359 0.538 1 53.44 203 ARG B N 1
ATOM 4212 C CA . ARG B 1 203 ? -12.422 28.312 1.399 1 53.44 203 ARG B CA 1
ATOM 4213 C C . ARG B 1 203 ? -13.297 27.062 1.379 1 53.44 203 ARG B C 1
ATOM 4215 O O . ARG B 1 203 ? -12.797 25.938 1.355 1 53.44 203 ARG B O 1
ATOM 4222 N N . TYR B 1 204 ? -14.57 27.328 1.323 1 57.28 204 TYR B N 1
ATOM 4223 C CA . TYR B 1 204 ? -15.5 26.203 1.309 1 57.28 204 TYR B CA 1
ATOM 4224 C C . TYR B 1 204 ? -15.469 25.484 -0.039 1 57.28 204 TYR B C 1
ATOM 4226 O O . TYR B 1 204 ? -15.695 24.281 -0.113 1 57.28 204 TYR B O 1
ATOM 4234 N N . TRP B 1 205 ? -14.867 26.25 -0.946 1 62.03 205 TRP B N 1
ATOM 4235 C CA . TRP B 1 205 ? -14.82 25.672 -2.287 1 62.03 205 TRP B CA 1
ATOM 4236 C C . TRP B 1 205 ? -13.734 24.609 -2.387 1 62.03 205 TRP B C 1
ATOM 4238 O O . TRP B 1 205 ? -13.945 23.562 -2.994 1 62.03 205 TRP B O 1
ATOM 4248 N N . ARG B 1 206 ? -12.727 24.906 -1.753 1 59.56 206 ARG B N 1
ATOM 4249 C CA . ARG B 1 206 ? -11.617 23.969 -1.844 1 59.56 206 ARG B CA 1
ATOM 4250 C C . ARG B 1 206 ? -11.953 22.656 -1.133 1 59.56 206 ARG B C 1
ATOM 4252 O O . ARG B 1 206 ? -11.672 21.578 -1.649 1 59.56 206 ARG B O 1
ATOM 4259 N N . VAL B 1 207 ? -12.578 22.828 -0.032 1 60.72 207 VAL B N 1
ATOM 4260 C CA . VAL B 1 207 ? -12.953 21.625 0.719 1 60.72 207 VAL B CA 1
ATOM 4261 C C . VAL B 1 207 ? -14.031 20.859 -0.045 1 60.72 207 VAL B C 1
ATOM 4263 O O . VAL B 1 207 ? -13.992 19.625 -0.11 1 60.72 207 VAL B O 1
ATOM 4266 N N . LEU B 1 208 ? -14.789 21.609 -0.691 1 64.5 208 LEU B N 1
ATOM 4267 C CA . LEU B 1 208 ? -15.906 21 -1.407 1 64.5 208 LEU B CA 1
ATOM 4268 C C . LEU B 1 208 ? -15.414 20.266 -2.656 1 64.5 208 LEU B C 1
ATOM 4270 O O . LEU B 1 208 ? -15.914 19.188 -2.99 1 64.5 208 LEU B O 1
ATOM 4274 N N . VAL B 1 209 ? -14.453 20.766 -3.225 1 63.97 209 VAL B N 1
ATOM 4275 C CA . VAL B 1 209 ? -13.875 20.125 -4.402 1 63.97 209 VAL B CA 1
ATOM 4276 C C . VAL B 1 209 ? -13.219 18.812 -4.004 1 63.97 209 VAL B C 1
ATOM 4278 O O . VAL B 1 209 ? -13.352 17.812 -4.711 1 63.97 209 VAL B O 1
ATOM 4281 N N . ILE B 1 210 ? -12.719 18.781 -2.895 1 63.59 210 ILE B N 1
ATOM 4282 C CA . ILE B 1 210 ? -12.055 17.562 -2.438 1 63.59 210 ILE B CA 1
ATOM 4283 C C . ILE B 1 210 ? -13.102 16.484 -2.16 1 63.59 210 ILE B C 1
ATOM 4285 O O . ILE B 1 210 ? -12.883 15.305 -2.469 1 63.59 210 ILE B O 1
ATOM 4289 N N . ILE B 1 211 ? -14.195 16.922 -1.708 1 62.75 211 ILE B N 1
ATOM 4290 C CA . ILE B 1 211 ? -15.273 15.992 -1.412 1 62.75 211 ILE B CA 1
ATOM 4291 C C . ILE B 1 211 ? -15.828 15.422 -2.713 1 62.75 211 ILE B C 1
ATOM 4293 O O . ILE B 1 211 ? -16.062 14.219 -2.822 1 62.75 211 ILE B O 1
ATOM 4297 N N . ILE B 1 212 ? -15.906 16.297 -3.625 1 64.88 212 ILE B N 1
ATOM 4298 C CA . ILE B 1 212 ? -16.438 15.891 -4.926 1 64.88 212 ILE B CA 1
ATOM 4299 C C . ILE B 1 212 ? -15.438 14.961 -5.613 1 64.88 212 ILE B C 1
ATOM 4301 O O . ILE B 1 212 ? -15.828 13.93 -6.168 1 64.88 212 ILE B O 1
ATOM 4305 N N . GLU B 1 213 ? -14.234 15.25 -5.371 1 64 213 GLU B N 1
ATOM 4306 C CA . GLU B 1 213 ? -13.195 14.469 -6.031 1 64 213 GLU B CA 1
ATOM 4307 C C . GLU B 1 213 ? -13.062 13.086 -5.406 1 64 213 GLU B C 1
ATOM 4309 O O . GLU B 1 213 ? -12.875 12.094 -6.117 1 64 213 GLU B O 1
ATOM 4314 N N . SER B 1 214 ? -13.242 13.039 -4.141 1 69.56 214 SER B N 1
ATOM 4315 C CA . SER B 1 214 ? -13.148 11.734 -3.49 1 69.56 214 SER B CA 1
ATOM 4316 C C . SER B 1 214 ? -14.312 10.828 -3.895 1 69.56 214 SER B C 1
ATOM 4318 O O . SER B 1 214 ? -14.117 9.633 -4.113 1 69.56 214 SER B O 1
ATOM 4320 N N . GLY B 1 215 ? -15.523 11.375 -4.027 1 72.06 215 GLY B N 1
ATOM 4321 C CA . GLY B 1 215 ? -16.672 10.602 -4.484 1 72.06 215 GLY B CA 1
ATOM 4322 C C . GLY B 1 215 ? -16.547 10.156 -5.93 1 72.06 215 GLY B C 1
ATOM 4323 O O . GLY B 1 215 ? -17.016 9.078 -6.293 1 72.06 215 GLY B O 1
ATOM 4324 N N . MET B 1 216 ? -15.781 10.922 -6.641 1 77.75 216 MET B N 1
ATOM 4325 C CA . MET B 1 216 ? -15.656 10.625 -8.062 1 77.75 216 MET B CA 1
ATOM 4326 C C . MET B 1 216 ? -14.742 9.422 -8.289 1 77.75 216 MET B C 1
ATOM 4328 O O . MET B 1 216 ? -14.984 8.609 -9.188 1 77.75 216 MET B O 1
ATOM 4332 N N . ILE B 1 217 ? -13.742 9.297 -7.488 1 78.06 217 ILE B N 1
ATOM 4333 C CA . ILE B 1 217 ? -12.828 8.172 -7.645 1 78.06 217 ILE B CA 1
ATOM 4334 C C . ILE B 1 217 ? -13.578 6.859 -7.43 1 78.06 217 ILE B C 1
ATOM 4336 O O . ILE B 1 217 ? -13.453 5.926 -8.227 1 78.06 217 ILE B O 1
ATOM 4340 N N . TYR B 1 218 ? -14.352 6.805 -6.477 1 84.25 218 TYR B N 1
ATOM 4341 C CA . TYR B 1 218 ? -15.125 5.609 -6.172 1 84.25 218 TYR B CA 1
ATOM 4342 C C . TYR B 1 218 ? -16.172 5.344 -7.254 1 84.25 218 TYR B C 1
ATOM 4344 O O . TYR B 1 218 ? -16.359 4.203 -7.68 1 84.25 218 TYR B O 1
ATOM 4352 N N . SER B 1 219 ? -16.75 6.375 -7.77 1 86.94 219 SER B N 1
ATOM 4353 C CA . SER B 1 219 ? -17.781 6.234 -8.797 1 86.94 219 SER B CA 1
ATOM 4354 C C . SER B 1 219 ? -17.188 5.727 -10.109 1 86.94 219 SER B C 1
ATOM 4356 O O . SER B 1 219 ? -17.781 4.887 -10.781 1 86.94 219 SER B O 1
ATOM 4358 N N . VAL B 1 220 ? -16.047 6.211 -10.422 1 88.69 220 VAL B N 1
ATOM 4359 C CA . VAL B 1 220 ? -15.383 5.758 -11.641 1 88.69 220 VAL B CA 1
ATOM 4360 C C . VAL B 1 220 ? -15.039 4.277 -11.516 1 88.69 220 VAL B C 1
ATOM 4362 O O . VAL B 1 220 ? -15.219 3.512 -12.469 1 88.69 220 VAL B O 1
ATOM 4365 N N . ALA B 1 221 ? -14.57 3.914 -10.391 1 92.06 221 ALA B N 1
ATOM 4366 C CA . ALA B 1 221 ? -14.258 2.506 -10.156 1 92.06 221 ALA B CA 1
ATOM 4367 C C . ALA B 1 221 ? -15.508 1.639 -10.289 1 92.06 221 ALA B C 1
ATOM 4369 O O . ALA B 1 221 ? -15.461 0.554 -10.875 1 92.06 221 ALA B O 1
ATOM 4370 N N . LEU B 1 222 ? -16.594 2.17 -9.836 1 92.88 222 LEU B N 1
ATOM 4371 C CA . LEU B 1 222 ? -17.844 1.423 -9.898 1 92.88 222 LEU B CA 1
ATOM 4372 C C . LEU B 1 222 ? -18.328 1.305 -11.336 1 92.88 222 LEU B C 1
ATOM 4374 O O . LEU B 1 222 ? -18.828 0.252 -11.742 1 92.88 222 LEU B O 1
ATOM 4378 N N . ILE B 1 223 ? -18.172 2.326 -12.086 1 93.44 223 ILE B N 1
ATOM 4379 C CA . ILE B 1 223 ? -18.562 2.297 -13.484 1 93.44 223 ILE B CA 1
ATOM 4380 C C . ILE B 1 223 ? -17.734 1.271 -14.242 1 93.44 223 ILE B C 1
ATOM 4382 O O . ILE B 1 223 ? -18.266 0.476 -15.023 1 93.44 223 ILE B O 1
ATOM 4386 N N . CYS B 1 224 ? -16.453 1.286 -13.977 1 93.5 224 CYS B N 1
ATOM 4387 C CA . CYS B 1 224 ? -15.57 0.321 -14.617 1 93.5 224 CYS B CA 1
ATOM 4388 C C . CYS B 1 224 ? -15.945 -1.104 -14.227 1 93.5 224 CYS B C 1
ATOM 4390 O O . CYS B 1 224 ? -16 -1.991 -15.086 1 93.5 224 CYS B O 1
ATOM 4392 N N . GLU B 1 225 ? -16.234 -1.262 -13.016 1 94.12 225 GLU B N 1
ATOM 4393 C CA . GLU B 1 225 ? -16.594 -2.584 -12.508 1 94.12 225 GLU B CA 1
ATOM 4394 C C . GLU B 1 225 ? -17.891 -3.082 -13.141 1 94.12 225 GLU B C 1
ATOM 4396 O O . GLU B 1 225 ? -17.953 -4.219 -13.602 1 94.12 225 GLU B O 1
ATOM 4401 N N . LEU B 1 226 ? -18.844 -2.258 -13.203 1 92.88 226 LEU B N 1
ATOM 4402 C CA . LEU B 1 226 ? -20.141 -2.625 -13.75 1 92.88 226 LEU B CA 1
ATOM 4403 C C . LEU B 1 226 ? -20.031 -2.936 -15.242 1 92.88 226 LEU B C 1
ATOM 4405 O O . LEU B 1 226 ? -20.625 -3.902 -15.719 1 92.88 226 LEU B O 1
ATOM 4409 N N . THR B 1 227 ? -19.25 -2.189 -15.93 1 93.5 227 THR B N 1
ATOM 4410 C CA . THR B 1 227 ? -19.062 -2.398 -17.359 1 93.5 227 THR B CA 1
ATOM 4411 C C . THR B 1 227 ? -18.391 -3.74 -17.625 1 93.5 227 THR B C 1
ATOM 4413 O O . THR B 1 227 ? -18.859 -4.523 -18.453 1 93.5 227 THR B O 1
ATOM 4416 N N . LEU B 1 228 ? -17.422 -4.02 -16.875 1 92.62 228 LEU B N 1
ATOM 4417 C CA . LEU B 1 228 ? -16.688 -5.27 -17.062 1 92.62 228 LEU B CA 1
ATOM 4418 C C . LEU B 1 228 ? -17.531 -6.465 -16.641 1 92.62 228 LEU B C 1
ATOM 4420 O O . LEU B 1 228 ? -17.453 -7.539 -17.234 1 92.62 228 LEU B O 1
ATOM 4424 N N . TYR B 1 229 ? -18.297 -6.242 -15.648 1 91.81 229 TYR B N 1
ATOM 4425 C CA . TYR B 1 229 ? -19.141 -7.316 -15.156 1 91.81 229 TYR B CA 1
ATOM 4426 C C . TYR B 1 229 ? -20.188 -7.707 -16.203 1 91.81 229 TYR B C 1
ATOM 4428 O O . TYR B 1 229 ? -20.359 -8.891 -16.5 1 91.81 229 TYR B O 1
ATOM 4436 N N . PHE B 1 230 ? -20.812 -6.863 -16.828 1 91 230 PHE B N 1
ATOM 4437 C CA . PHE B 1 230 ? -21.875 -7.145 -17.781 1 91 230 PHE B CA 1
ATOM 4438 C C . PHE B 1 230 ? -21.281 -7.617 -19.109 1 91 230 PHE B C 1
ATOM 4440 O O . PHE B 1 230 ? -21.969 -8.266 -19.906 1 91 230 PHE B O 1
ATOM 4447 N N . LEU B 1 231 ? -19.984 -7.398 -19.312 1 90.62 231 LEU B N 1
ATOM 4448 C CA . LEU B 1 231 ? -19.297 -7.926 -20.484 1 90.62 231 LEU B CA 1
ATOM 4449 C C . LEU B 1 231 ? -18.844 -9.367 -20.25 1 90.62 231 LEU B C 1
ATOM 4451 O O . LEU B 1 231 ? -18.422 -10.055 -21.188 1 90.62 231 LEU B O 1
ATOM 4455 N N . GLY B 1 232 ? -18.922 -9.781 -19 1 89.81 232 GLY B N 1
ATOM 4456 C CA . GLY B 1 232 ? -18.5 -11.125 -18.656 1 89.81 232 GLY B CA 1
ATOM 4457 C C . GLY B 1 232 ? -17 -11.305 -18.703 1 89.81 232 GLY B C 1
ATOM 4458 O O . GLY B 1 232 ? -16.5 -12.398 -19.016 1 89.81 232 GLY B O 1
ATOM 4459 N N . SER B 1 233 ? -16.312 -10.234 -18.531 1 92.19 233 SER B N 1
ATOM 4460 C CA . SER B 1 233 ? -14.867 -10.273 -18.594 1 92.19 233 SER B CA 1
ATOM 4461 C C . SER B 1 233 ? -14.25 -10.578 -17.234 1 92.19 233 SER B C 1
ATOM 4463 O O . SER B 1 233 ? -14.656 -9.992 -16.219 1 92.19 233 SER B O 1
ATOM 4465 N N . ASN B 1 234 ? -13.258 -11.406 -17.234 1 93.56 234 ASN B N 1
ATOM 4466 C CA . ASN B 1 234 ? -12.555 -11.711 -15.992 1 93.56 234 ASN B CA 1
ATOM 4467 C C . ASN B 1 234 ? -11.812 -10.492 -15.445 1 93.56 234 ASN B C 1
ATOM 4469 O O . ASN B 1 234 ? -11.398 -10.477 -14.289 1 93.56 234 ASN B O 1
ATOM 4473 N N . ALA B 1 235 ? -11.695 -9.477 -16.25 1 92.81 235 ALA B N 1
ATOM 4474 C CA . ALA B 1 235 ? -11.047 -8.25 -15.797 1 92.81 235 ALA B CA 1
ATOM 4475 C C . ALA B 1 235 ? -11.852 -7.57 -14.695 1 92.81 235 ALA B C 1
ATOM 4477 O O . ALA B 1 235 ? -11.336 -6.699 -13.984 1 92.81 235 ALA B O 1
ATOM 4478 N N . PHE B 1 236 ? -13.039 -8.039 -14.555 1 92.81 236 PHE B N 1
ATOM 4479 C CA . PHE B 1 236 ? -13.906 -7.559 -13.484 1 92.81 236 PHE B CA 1
ATOM 4480 C C . PHE B 1 236 ? -13.25 -7.75 -12.125 1 92.81 236 PHE B C 1
ATOM 4482 O O . PHE B 1 236 ? -13.336 -6.875 -11.258 1 92.81 236 PHE B O 1
ATOM 4489 N N . TYR B 1 237 ? -12.531 -8.805 -11.969 1 91.94 237 TYR B N 1
ATOM 4490 C CA . TYR B 1 237 ? -11.938 -9.141 -10.68 1 91.94 237 TYR B CA 1
ATOM 4491 C C . TYR B 1 237 ? -10.828 -8.156 -10.32 1 91.94 237 TYR B C 1
ATOM 4493 O O . TYR B 1 237 ? -10.594 -7.879 -9.141 1 91.94 237 TYR B O 1
ATOM 4501 N N . ILE B 1 238 ? -10.195 -7.598 -11.258 1 94.38 238 ILE B N 1
ATOM 4502 C CA . ILE B 1 238 ? -9.07 -6.688 -11.062 1 94.38 238 ILE B CA 1
ATOM 4503 C C . ILE B 1 238 ? -9.562 -5.395 -10.422 1 94.38 238 ILE B C 1
ATOM 4505 O O . ILE B 1 238 ? -8.836 -4.75 -9.664 1 94.38 238 ILE B O 1
ATOM 4509 N N . ILE B 1 239 ? -10.812 -5.121 -10.648 1 93.5 239 ILE B N 1
ATOM 4510 C CA . ILE B 1 239 ? -11.367 -3.877 -10.125 1 93.5 239 ILE B CA 1
ATOM 4511 C C . ILE B 1 239 ? -12.172 -4.168 -8.859 1 93.5 239 ILE B C 1
ATOM 4513 O O . ILE B 1 239 ? -12.164 -3.371 -7.918 1 93.5 239 ILE B O 1
ATOM 4517 N N . TYR B 1 240 ? -12.719 -5.305 -8.773 1 92.81 240 TYR B N 1
ATOM 4518 C CA . TYR B 1 240 ? -13.641 -5.652 -7.699 1 92.81 240 TYR B CA 1
ATOM 4519 C C . TYR B 1 240 ? -12.93 -5.676 -6.352 1 92.81 240 TYR B C 1
ATOM 4521 O O . TYR B 1 240 ? -13.375 -5.031 -5.398 1 92.81 240 TYR B O 1
ATOM 4529 N N . ASP B 1 241 ? -11.836 -6.309 -6.246 1 94.75 241 ASP B N 1
ATOM 4530 C CA . ASP B 1 241 ? -11.156 -6.469 -4.965 1 94.75 241 ASP B CA 1
ATOM 4531 C C . ASP B 1 241 ? -10.594 -5.137 -4.477 1 94.75 241 ASP B C 1
ATOM 4533 O O . ASP B 1 241 ? -10.758 -4.781 -3.309 1 94.75 241 ASP B O 1
ATOM 4537 N N . PRO B 1 242 ? -10.008 -4.371 -5.367 1 95.25 242 PRO B N 1
ATOM 4538 C CA . PRO B 1 242 ? -9.516 -3.068 -4.918 1 95.25 242 PRO B CA 1
ATOM 4539 C C . PRO B 1 242 ? -10.633 -2.133 -4.465 1 95.25 242 PRO B C 1
ATOM 4541 O O . PRO B 1 242 ? -10.398 -1.245 -3.639 1 95.25 242 PRO B O 1
ATOM 4544 N N . ILE B 1 243 ? -11.773 -2.316 -4.973 1 93.69 243 ILE B N 1
ATOM 4545 C CA . ILE B 1 243 ? -12.898 -1.476 -4.578 1 93.69 243 ILE B CA 1
ATOM 4546 C C . ILE B 1 243 ? -13.195 -1.666 -3.092 1 93.69 243 ILE B C 1
ATOM 4548 O O . ILE B 1 243 ? -13.609 -0.727 -2.408 1 93.69 243 ILE B O 1
ATOM 4552 N N . ALA B 1 244 ? -12.953 -2.857 -2.619 1 93.44 244 ALA B N 1
ATOM 4553 C CA . ALA B 1 244 ? -13.148 -3.107 -1.194 1 93.44 244 ALA B CA 1
ATOM 4554 C C . ALA B 1 244 ? -12.297 -2.158 -0.351 1 93.44 244 ALA B C 1
ATOM 4556 O O . ALA B 1 244 ? -12.727 -1.72 0.719 1 93.44 244 ALA B O 1
ATOM 4557 N N . GLN B 1 245 ? -11.125 -1.829 -0.798 1 95.5 245 GLN B N 1
ATOM 4558 C CA . GLN B 1 245 ? -10.266 -0.889 -0.087 1 95.5 245 GLN B CA 1
ATOM 4559 C C . GLN B 1 245 ? -10.711 0.552 -0.325 1 95.5 245 GLN B C 1
ATOM 4561 O O . GLN B 1 245 ? -10.672 1.379 0.589 1 95.5 245 GLN B O 1
ATOM 4566 N N . LEU B 1 246 ? -11.156 0.777 -1.518 1 92.06 246 LEU B N 1
ATOM 4567 C CA . LEU B 1 246 ? -11.609 2.123 -1.858 1 92.06 246 LEU B CA 1
ATOM 4568 C C . LEU B 1 246 ? -12.812 2.521 -1.016 1 92.06 246 LEU B C 1
ATOM 4570 O O . LEU B 1 246 ? -12.977 3.693 -0.668 1 92.06 246 LEU B O 1
ATOM 4574 N N . THR B 1 247 ? -13.602 1.56 -0.682 1 90.81 247 THR B N 1
ATOM 4575 C CA . THR B 1 247 ? -14.773 1.787 0.151 1 90.81 247 THR B CA 1
ATOM 4576 C C . THR B 1 247 ? -14.367 2.293 1.532 1 90.81 247 THR B C 1
ATOM 4578 O O . THR B 1 247 ? -15.156 2.955 2.213 1 90.81 247 THR B O 1
ATOM 4581 N N . ALA B 1 248 ? -13.18 2.023 1.896 1 92.12 248 ALA B N 1
ATOM 4582 C CA . ALA B 1 248 ? -12.688 2.508 3.182 1 92.12 248 ALA B CA 1
ATOM 4583 C C . ALA B 1 248 ? -11.875 3.789 3.012 1 92.12 248 ALA B C 1
ATOM 4585 O O . ALA B 1 248 ? -11.953 4.695 3.844 1 92.12 248 ALA B O 1
ATOM 4586 N N . ILE B 1 249 ? -11.172 3.852 1.944 1 92.06 249 ILE B N 1
ATOM 4587 C CA . ILE B 1 249 ? -10.273 4.973 1.702 1 92.06 249 ILE B CA 1
ATOM 4588 C C . ILE B 1 249 ? -11.078 6.262 1.558 1 92.06 249 ILE B C 1
ATOM 4590 O O . ILE B 1 249 ? -10.758 7.277 2.182 1 92.06 249 ILE B O 1
ATOM 4594 N N . THR B 1 250 ? -12.141 6.258 0.788 1 88.25 250 THR B N 1
ATOM 4595 C CA . THR B 1 250 ? -12.906 7.453 0.46 1 88.25 250 THR B CA 1
ATOM 4596 C C . THR B 1 250 ? -13.555 8.039 1.711 1 88.25 250 THR B C 1
ATOM 4598 O O . THR B 1 250 ? -13.375 9.219 2.018 1 88.25 250 THR B O 1
ATOM 4601 N N . PRO B 1 251 ? -14.242 7.246 2.488 1 87.25 251 PRO B N 1
ATOM 4602 C CA . PRO B 1 251 ? -14.797 7.797 3.725 1 87.25 251 PRO B CA 1
ATOM 4603 C C . PRO B 1 251 ? -13.719 8.25 4.707 1 87.25 251 PRO B C 1
ATOM 4605 O O . PRO B 1 251 ? -13.914 9.227 5.438 1 87.25 251 PRO B O 1
ATOM 4608 N N . THR B 1 252 ? -12.625 7.582 4.746 1 88.81 252 THR B N 1
ATOM 4609 C CA . THR B 1 252 ? -11.531 7.984 5.625 1 88.81 252 THR B CA 1
ATOM 4610 C C . THR B 1 252 ? -11.008 9.367 5.234 1 88.81 252 THR B C 1
ATOM 4612 O O . THR B 1 252 ? -10.719 10.188 6.102 1 88.81 252 THR B O 1
ATOM 4615 N N . MET B 1 253 ? -10.953 9.516 3.984 1 85.06 253 MET B N 1
ATOM 4616 C CA . MET B 1 253 ? -10.531 10.828 3.504 1 85.06 253 MET B CA 1
ATOM 4617 C C . MET B 1 253 ? -11.547 11.898 3.898 1 85.06 253 MET B C 1
ATOM 4619 O O . MET B 1 253 ? -11.164 13.008 4.27 1 85.06 253 MET B O 1
ATOM 4623 N N . ILE B 1 254 ? -12.773 11.57 3.848 1 80.44 254 ILE B N 1
ATOM 4624 C CA . ILE B 1 254 ? -13.836 12.484 4.246 1 80.44 254 ILE B CA 1
ATOM 4625 C C . ILE B 1 254 ? -13.703 12.828 5.727 1 80.44 254 ILE B C 1
ATOM 4627 O O . ILE B 1 254 ? -13.82 13.992 6.117 1 80.44 254 ILE B O 1
ATOM 4631 N N . ILE B 1 255 ? -13.414 11.867 6.5 1 83.5 255 ILE B N 1
ATOM 4632 C CA . ILE B 1 255 ? -13.273 12.062 7.938 1 83.5 255 ILE B CA 1
ATOM 4633 C C . ILE B 1 255 ? -12.07 12.953 8.227 1 83.5 255 ILE B C 1
ATOM 4635 O O . ILE B 1 255 ? -12.141 13.859 9.062 1 83.5 255 ILE B O 1
ATOM 4639 N N . ILE B 1 256 ? -11.016 12.773 7.527 1 81.81 256 ILE B N 1
ATOM 4640 C CA . ILE B 1 256 ? -9.812 13.578 7.699 1 81.81 256 ILE B CA 1
ATOM 4641 C C . ILE B 1 256 ? -10.102 15.031 7.355 1 81.81 256 ILE B C 1
ATOM 4643 O O . ILE B 1 256 ? -9.734 15.945 8.102 1 81.81 256 ILE B O 1
ATOM 4647 N N . LEU B 1 257 ? -10.828 15.219 6.316 1 75.44 257 LEU B N 1
ATOM 4648 C CA . LEU B 1 257 ? -11.148 16.578 5.867 1 75.44 257 LEU B CA 1
ATOM 4649 C C . LEU B 1 257 ? -12.117 17.25 6.832 1 75.44 257 LEU B C 1
ATOM 4651 O O . LEU B 1 257 ? -11.992 18.453 7.098 1 75.44 257 LEU B O 1
ATOM 4655 N N . ALA B 1 258 ? -13.008 16.547 7.258 1 73.19 258 ALA B N 1
ATOM 4656 C CA . ALA B 1 258 ? -13.945 17.078 8.25 1 73.19 258 ALA B CA 1
ATOM 4657 C C . ALA B 1 258 ? -13.227 17.453 9.539 1 73.19 258 ALA B C 1
ATOM 4659 O O . ALA B 1 258 ? -13.539 18.469 10.156 1 73.19 258 ALA B O 1
ATOM 4660 N N . ALA B 1 259 ? -12.281 16.672 9.844 1 72.44 259 ALA B N 1
ATOM 4661 C CA . ALA B 1 259 ? -11.508 16.938 11.055 1 72.44 259 ALA B CA 1
ATOM 4662 C C . ALA B 1 259 ? -10.625 18.172 10.883 1 72.44 259 ALA B C 1
ATOM 4664 O O . ALA B 1 259 ? -10.453 18.953 11.82 1 72.44 259 ALA B O 1
ATOM 4665 N N . LEU B 1 260 ? -10.117 18.391 9.695 1 67.69 260 LEU B N 1
ATOM 4666 C CA . LEU B 1 260 ? -9.273 19.547 9.398 1 67.69 260 LEU B CA 1
ATOM 4667 C C . LEU B 1 260 ? -10.102 20.828 9.328 1 67.69 260 LEU B C 1
ATOM 4669 O O . LEU B 1 260 ? -9.664 21.891 9.781 1 67.69 260 LEU B O 1
ATOM 4673 N N . GLN B 1 261 ? -11.164 20.828 8.641 1 60.22 261 GLN B N 1
ATOM 4674 C CA . GLN B 1 261 ? -12.062 21.969 8.531 1 60.22 261 GLN B CA 1
ATOM 4675 C C . GLN B 1 261 ? -12.648 22.344 9.891 1 60.22 261 GLN B C 1
ATOM 4677 O O . GLN B 1 261 ? -12.836 23.516 10.195 1 60.22 261 GLN B O 1
ATOM 4682 N N . LEU B 1 262 ? -13.055 21.328 10.523 1 53.66 262 LEU B N 1
ATOM 4683 C CA . LEU B 1 262 ? -13.508 21.609 11.883 1 53.66 262 LEU B CA 1
ATOM 4684 C C . LEU B 1 262 ? -12.43 22.344 12.672 1 53.66 262 LEU B C 1
ATOM 4686 O O . LEU B 1 262 ? -12.734 23.156 13.555 1 53.66 262 LEU B O 1
ATOM 4690 N N . THR B 1 263 ? -11.227 22.172 12.156 1 46.62 263 THR B N 1
ATOM 4691 C CA . THR B 1 263 ? -10.133 22.906 12.805 1 46.62 263 THR B CA 1
ATOM 4692 C C . THR B 1 263 ? -10.047 24.328 12.273 1 46.62 263 THR B C 1
ATOM 4694 O O . THR B 1 263 ? -9.75 25.266 13.023 1 46.62 263 THR B O 1
ATOM 4697 N N . THR B 1 264 ? -10.336 24.5 11.047 1 46.41 264 THR B N 1
ATOM 4698 C CA . THR B 1 264 ? -10.25 25.844 10.477 1 46.41 264 THR B CA 1
ATOM 4699 C C . THR B 1 264 ? -11.438 26.688 10.922 1 46.41 264 THR B C 1
ATOM 4701 O O . THR B 1 264 ? -11.289 27.891 11.18 1 46.41 264 THR B O 1
ATOM 4704 N N . ASN B 1 265 ? -12.633 26.156 10.828 1 46.91 265 ASN B N 1
ATOM 4705 C CA . ASN B 1 265 ? -13.805 26.906 11.289 1 46.91 265 ASN B CA 1
ATOM 4706 C C . ASN B 1 265 ? -13.695 27.25 12.773 1 46.91 265 ASN B C 1
ATOM 4708 O O . ASN B 1 265 ? -14.172 28.297 13.211 1 46.91 265 ASN B O 1
ATOM 4712 N N . ASP B 1 266 ? -13.125 26.344 13.438 1 42.91 266 ASP B N 1
ATOM 4713 C CA . ASP B 1 266 ? -12.93 26.734 14.828 1 42.91 266 ASP B CA 1
ATOM 4714 C C . ASP B 1 266 ? -11.977 27.922 14.938 1 42.91 266 ASP B C 1
ATOM 4716 O O . ASP B 1 266 ? -12.156 28.781 15.797 1 42.91 266 ASP B O 1
ATOM 4720 N N . VAL B 1 267 ? -11.141 27.938 14.039 1 39.03 267 VAL B N 1
ATOM 4721 C CA . VAL B 1 267 ? -10.258 29.094 14.055 1 39.03 267 VAL B CA 1
ATOM 4722 C C . VAL B 1 267 ? -11.031 30.328 13.586 1 39.03 267 VAL B C 1
ATOM 4724 O O . VAL B 1 267 ? -10.906 31.406 14.164 1 39.03 267 VAL B O 1
ATOM 4727 N N . HIS B 1 268 ? -11.859 30.141 12.602 1 40.44 268 HIS B N 1
ATOM 4728 C CA . HIS B 1 268 ? -12.656 31.266 12.109 1 40.44 268 HIS B CA 1
ATOM 4729 C C . HIS B 1 268 ? -13.773 31.625 13.086 1 40.44 268 HIS B C 1
ATOM 4731 O O . HIS B 1 268 ? -14.086 32.781 13.281 1 40.44 268 HIS B O 1
ATOM 4737 N N . SER B 1 269 ? -14.469 30.656 13.578 1 43.41 269 SER B N 1
ATOM 4738 C CA . SER B 1 269 ? -15.523 31 14.531 1 43.41 269 SER B CA 1
ATOM 4739 C C . SER B 1 269 ? -14.953 31.703 15.758 1 43.41 269 SER B C 1
ATOM 4741 O O . SER B 1 269 ? -15.586 32.594 16.312 1 43.41 269 SER B O 1
ATOM 4743 N N . ARG B 1 270 ? -13.773 31.375 16.094 1 40.59 270 ARG B N 1
ATOM 4744 C CA . ARG B 1 270 ? -13.148 32.125 17.172 1 40.59 270 ARG B CA 1
ATOM 4745 C C . ARG B 1 270 ? -12.836 33.562 16.734 1 40.59 270 ARG B C 1
ATOM 4747 O O . ARG B 1 270 ? -12.953 34.5 17.531 1 40.59 270 ARG B O 1
ATOM 4754 N N . LEU B 1 271 ? -12.57 33.625 15.523 1 36.97 271 LEU B N 1
ATOM 4755 C CA . LEU B 1 271 ? -12.273 34.969 15.055 1 36.97 271 LEU B CA 1
ATOM 4756 C C . LEU B 1 271 ? -13.555 35.75 14.844 1 36.97 271 LEU B C 1
ATOM 4758 O O . LEU B 1 271 ? -13.594 36.969 15.117 1 36.97 271 LEU B O 1
ATOM 4762 N N . THR B 1 272 ? -14.555 35.125 14.375 1 42.31 272 THR B N 1
ATOM 4763 C CA . THR B 1 272 ? -15.797 35.875 14.156 1 42.31 272 THR B CA 1
ATOM 4764 C C . THR B 1 272 ? -16.547 36.062 15.469 1 42.31 272 THR B C 1
ATOM 4766 O O . THR B 1 272 ? -17.328 37 15.617 1 42.31 272 THR B O 1
ATOM 4769 N N . ARG B 1 273 ? -16.484 35.156 16.422 1 42.5 273 ARG B N 1
ATOM 4770 C CA . ARG B 1 273 ? -17.062 35.469 17.719 1 42.5 273 ARG B CA 1
ATOM 4771 C C . ARG B 1 273 ? -16.375 36.688 18.328 1 42.5 273 ARG B C 1
ATOM 4773 O O . ARG B 1 273 ? -17 37.438 19.078 1 42.5 273 ARG B O 1
ATOM 4780 N N . SER B 1 274 ? -15.156 36.844 17.984 1 38.66 274 SER B N 1
ATOM 4781 C CA . SER B 1 274 ? -14.531 38.031 18.5 1 38.66 274 SER B CA 1
ATOM 4782 C C . SER B 1 274 ? -15.094 39.281 17.828 1 38.66 274 SER B C 1
ATOM 4784 O O . SER B 1 274 ? -15.172 40.344 18.453 1 38.66 274 SER B O 1
ATOM 4786 N N . LYS B 1 275 ? -15.477 39.156 16.594 1 39.19 275 LYS B N 1
ATOM 4787 C CA . LYS B 1 275 ? -15.984 40.375 15.961 1 39.19 275 LYS B CA 1
ATOM 4788 C C . LYS B 1 275 ? -17.438 40.625 16.375 1 39.19 275 LYS B C 1
ATOM 4790 O O . LYS B 1 275 ? -17.859 41.781 16.469 1 39.19 275 LYS B O 1
ATOM 4795 N N . SER B 1 276 ? -18.234 39.562 16.453 1 39.38 276 SER B N 1
ATOM 4796 C CA . SER B 1 276 ? -19.625 39.875 16.766 1 39.38 276 SER B CA 1
ATOM 4797 C C . SER B 1 276 ? -19.797 40.281 18.219 1 39.38 276 SER B C 1
ATOM 4799 O O . SER B 1 276 ? -20.906 40.594 18.672 1 39.38 276 SER B O 1
ATOM 4801 N N . ALA B 1 277 ? -18.797 40.062 19.047 1 37.47 277 ALA B N 1
ATOM 4802 C CA . ALA B 1 277 ? -19 40.562 20.406 1 37.47 277 ALA B CA 1
ATOM 4803 C C . ALA B 1 277 ? -19.062 42.062 20.438 1 37.47 277 ALA B C 1
ATOM 4805 O O . ALA B 1 277 ? -19.5 42.656 21.438 1 37.47 277 ALA B O 1
ATOM 4806 N N . ARG B 1 278 ? -18.344 42.75 19.578 1 36.44 278 ARG B N 1
ATOM 4807 C CA . ARG B 1 278 ? -18.297 44.188 19.844 1 36.44 278 ARG B CA 1
ATOM 4808 C C . ARG B 1 278 ? -19.578 44.875 19.391 1 36.44 278 ARG B C 1
ATOM 4810 O O . ARG B 1 278 ? -19.719 46.094 19.562 1 36.44 278 ARG B O 1
ATOM 4817 N N . ILE B 1 279 ? -20.219 44.406 18.453 1 32.94 279 ILE B N 1
ATOM 4818 C CA . ILE B 1 279 ? -21.219 45.375 18.047 1 32.94 279 ILE B CA 1
ATOM 4819 C C . ILE B 1 279 ? -22.328 45.469 19.109 1 32.94 279 ILE B C 1
ATOM 4821 O O . ILE B 1 279 ? -23.266 44.656 19.094 1 32.94 279 ILE B O 1
ATOM 4825 N N . PHE B 1 280 ? -22 45.312 20.453 1 31.16 280 PHE B N 1
ATOM 4826 C CA . PHE B 1 280 ? -22.969 45.625 21.484 1 31.16 280 PHE B CA 1
ATOM 4827 C C . PHE B 1 280 ? -23.594 47 21.219 1 31.16 280 PHE B C 1
ATOM 4829 O O . PHE B 1 280 ? -22.875 47.969 20.953 1 31.16 280 PHE B O 1
ATOM 4836 N N . LYS B 1 281 ? -24.797 47.031 20.828 1 36.88 281 LYS B N 1
ATOM 4837 C CA . LYS B 1 281 ? -25.688 48.188 20.734 1 36.88 281 LYS B CA 1
ATOM 4838 C C . LYS B 1 281 ? -25.5 49.125 21.922 1 36.88 281 LYS B C 1
ATOM 4840 O O . LYS B 1 281 ? -25.391 48.656 23.062 1 36.88 281 LYS B O 1
ATOM 4845 N N . 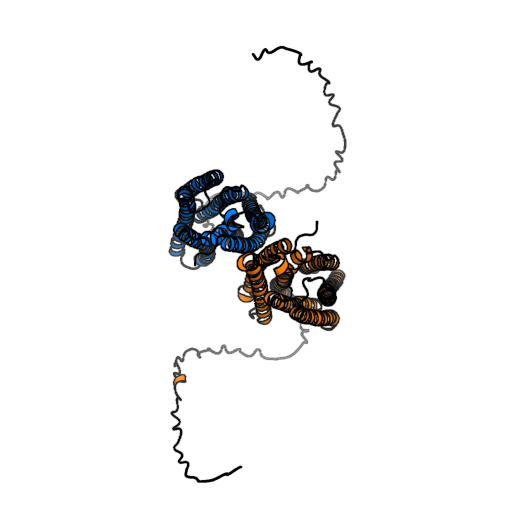PRO B 1 282 ? -25.141 50.344 21.797 1 34.44 282 PRO B N 1
ATOM 4846 C CA . PRO B 1 282 ? -25.031 51.375 22.859 1 34.44 282 PRO B CA 1
ATOM 4847 C C . PRO B 1 282 ? -26.234 51.344 23.797 1 34.44 282 PRO B C 1
ATOM 4849 O O . PRO B 1 282 ? -27.359 51.125 23.375 1 34.44 282 PRO B O 1
ATOM 4852 N N . PRO B 1 283 ? -26.125 50.844 25.031 1 34.47 283 PRO B N 1
ATOM 4853 C CA . PRO B 1 283 ? -27.25 51 25.969 1 34.47 283 PRO B CA 1
ATOM 4854 C C . PRO B 1 283 ? -27.875 52.375 25.922 1 34.47 283 PRO B C 1
ATOM 4856 O O . PRO B 1 283 ? -27.172 53.375 25.828 1 34.47 283 PRO B O 1
ATOM 4859 N N . GLN B 1 284 ? -28.984 52.531 25.344 1 33.34 284 GLN B N 1
ATOM 4860 C CA . GLN B 1 284 ? -29.75 53.75 25.547 1 33.34 284 GLN B CA 1
ATOM 4861 C C . GLN B 1 284 ? -29.797 54.156 27.016 1 33.34 284 GLN B C 1
ATOM 4863 O O . GLN B 1 284 ? -30.297 53.375 27.844 1 33.34 284 GLN B O 1
ATOM 4868 N N . VAL B 1 285 ? -28.812 54.875 27.594 1 30.53 285 VAL B N 1
ATOM 4869 C CA . VAL B 1 285 ? -28.781 55.594 28.875 1 30.53 285 VAL B CA 1
ATOM 4870 C C . VAL B 1 285 ? -30.109 56.312 29.109 1 30.53 285 VAL B C 1
ATOM 4872 O O . VAL B 1 285 ? -30.438 57.25 28.375 1 30.53 285 VAL B O 1
ATOM 4875 N N . ASP B 1 286 ? -31.188 55.656 29.375 1 30.08 286 ASP B N 1
ATOM 4876 C CA . ASP B 1 286 ? -32.188 56.438 30.094 1 30.08 286 ASP B CA 1
ATOM 4877 C C . ASP B 1 286 ? -31.547 57.219 31.234 1 30.08 286 ASP B C 1
ATOM 4879 O O . ASP B 1 286 ? -30.484 56.844 31.734 1 30.08 286 ASP B O 1
ATOM 4883 N N . GLY B 1 287 ? -32 58.438 31.703 1 28.59 287 GLY B N 1
ATOM 4884 C CA . GLY B 1 287 ? -31.562 59.531 32.594 1 28.59 287 GLY B CA 1
ATOM 4885 C C . GLY B 1 287 ? -31.094 59 33.938 1 28.59 287 GLY B C 1
ATOM 4886 O O . GLY B 1 287 ? -30.016 59.375 34.406 1 28.59 287 GLY B O 1
ATOM 4887 N N . SER B 1 288 ? -32.031 58.812 34.969 1 26.33 288 SER B N 1
ATOM 4888 C CA . SER B 1 288 ? -31.953 59.344 36.344 1 26.33 288 SER B CA 1
ATOM 4889 C C . SER B 1 288 ? -31.062 58.469 37.219 1 26.33 288 SER B C 1
ATOM 4891 O O . SER B 1 288 ? -30.172 59 37.906 1 26.33 288 SER B O 1
ATOM 4893 N N . THR B 1 289 ? -31.625 57.375 37.906 1 25.58 289 THR B N 1
ATOM 4894 C CA . THR B 1 289 ? -31.469 57.281 39.344 1 25.58 289 THR B CA 1
ATOM 4895 C C . THR B 1 289 ? -30.062 56.812 39.719 1 25.58 289 THR B C 1
ATOM 4897 O O . THR B 1 289 ? -29.344 56.25 38.875 1 25.58 289 THR B O 1
ATOM 4900 N N . THR B 1 290 ? -29.875 56.125 41 1 27.36 290 THR B N 1
ATOM 4901 C CA . THR B 1 290 ? -29.344 56.094 42.344 1 27.36 290 THR B CA 1
ATOM 4902 C C . THR B 1 290 ? -28.266 55.031 42.5 1 27.36 290 THR B C 1
ATOM 4904 O O . THR B 1 290 ? -27.406 55.125 43.375 1 27.36 290 THR B O 1
ATOM 4907 N N . ALA B 1 291 ? -28.188 53.719 41.844 1 29.39 291 ALA B N 1
ATOM 4908 C CA . ALA B 1 291 ? -27.828 52.75 42.875 1 29.39 291 ALA B CA 1
ATOM 4909 C C . ALA B 1 291 ? -26.359 52.875 43.25 1 29.39 291 ALA B C 1
ATOM 4911 O O . ALA B 1 291 ? -25.5 53.125 42.375 1 29.39 291 ALA B O 1
ATOM 4912 N N . PRO B 1 292 ? -25.984 52.969 44.625 1 27.02 292 PRO B N 1
ATOM 4913 C CA . PRO B 1 292 ? -24.703 53.219 45.312 1 27.02 292 PRO B CA 1
ATOM 4914 C C . PRO B 1 292 ? -23.688 52.094 45.031 1 27.02 292 PRO B C 1
ATOM 4916 O O . PRO B 1 292 ? -24.047 50.938 44.875 1 27.02 292 PRO B O 1
ATOM 4919 N N . LEU B 1 293 ? -22.656 52.344 44.344 1 25.92 293 LEU B N 1
ATOM 4920 C CA . LEU B 1 293 ? -21.516 51.531 43.906 1 25.92 293 LEU B CA 1
ATOM 4921 C C . LEU B 1 293 ? -20.922 50.781 45.094 1 25.92 293 LEU B C 1
ATOM 4923 O O . LEU B 1 293 ? -20.312 51.344 46 1 25.92 293 LEU B O 1
ATOM 4927 N N . GLU B 1 294 ? -21.719 49.688 45.688 1 24.02 294 GLU B N 1
ATOM 4928 C CA . GLU B 1 294 ? -21.328 48.906 46.844 1 24.02 294 GLU B CA 1
ATOM 4929 C C . GLU B 1 294 ? -19.922 48.344 46.688 1 24.02 294 GLU B C 1
ATOM 4931 O O . GLU B 1 294 ? -19.469 48.062 45.594 1 24.02 294 GLU B O 1
ATOM 4936 N N . SER B 1 295 ? -19.062 48.375 47.812 1 24.34 295 SER B N 1
ATOM 4937 C CA . SER B 1 295 ? -17.688 48.156 48.219 1 24.34 295 SER B CA 1
ATOM 4938 C C . SER B 1 295 ? -17.281 46.688 48 1 24.34 295 SER B C 1
ATOM 4940 O O . SER B 1 295 ? -17.891 45.781 48.594 1 24.34 295 SER B O 1
ATOM 4942 N N . MET B 1 296 ? -16.922 46.188 46.812 1 24.36 296 MET B N 1
ATOM 4943 C CA . MET B 1 296 ? -16.562 44.812 46.5 1 24.36 296 MET B CA 1
ATOM 4944 C C . MET B 1 296 ? -15.469 44.312 47.438 1 24.36 296 MET B C 1
ATOM 4946 O O . MET B 1 296 ? -14.359 44.844 47.438 1 24.36 296 MET B O 1
ATOM 4950 N N . ASN B 1 297 ? -15.805 43.781 48.688 1 23.73 297 ASN B N 1
ATOM 4951 C CA . ASN B 1 297 ? -14.922 43.188 49.719 1 23.73 297 ASN B CA 1
ATOM 4952 C C . ASN B 1 297 ? -14.156 42 49.156 1 23.73 297 ASN B C 1
ATOM 4954 O O . ASN B 1 297 ? -14.758 41.062 48.625 1 23.73 297 ASN B O 1
ATOM 4958 N N . PHE B 1 298 ? -12.906 42.094 48.781 1 24.09 298 PHE B N 1
ATOM 4959 C CA . PHE B 1 298 ? -11.867 41.188 48.312 1 24.09 298 PHE B CA 1
ATOM 4960 C C . PHE B 1 298 ? -11.68 40.031 49.281 1 24.09 298 PHE B C 1
ATOM 4962 O O . PHE B 1 298 ? -11.164 40.219 50.375 1 24.09 298 PHE B O 1
ATOM 4969 N N . ALA B 1 299 ? -12.734 39.125 49.5 1 24.75 299 ALA B N 1
ATOM 4970 C CA . ALA B 1 299 ? -12.633 38.062 50.469 1 24.75 299 ALA B CA 1
ATOM 4971 C C . ALA B 1 299 ? -11.383 37.219 50.219 1 24.75 299 ALA B C 1
ATOM 4973 O O . ALA B 1 299 ? -11.047 36.906 49.094 1 24.75 299 ALA B O 1
ATOM 4974 N N . ALA B 1 300 ? -10.391 37.188 51.219 1 25.61 300 ALA B N 1
ATOM 4975 C CA . ALA B 1 300 ? -9.102 36.562 51.469 1 25.61 300 ALA B CA 1
ATOM 4976 C C . ALA B 1 300 ? -9.219 35.031 51.438 1 25.61 300 ALA B C 1
ATOM 4978 O O . ALA B 1 300 ? -9.914 34.438 52.25 1 25.61 300 ALA B O 1
ATOM 4979 N N . ASN B 1 301 ? -9.32 34.312 50.281 1 22.48 301 ASN B N 1
ATOM 4980 C CA . ASN B 1 301 ? -9.562 32.906 50.031 1 22.48 301 ASN B CA 1
ATOM 4981 C C . ASN B 1 301 ? -8.562 32.031 50.781 1 22.48 301 ASN B C 1
ATOM 4983 O O . ASN B 1 301 ? -7.383 31.969 50.406 1 22.48 301 ASN B O 1
ATOM 4987 N N . GLU B 1 302 ? -8.531 31.953 52.125 1 23.41 302 GLU B N 1
ATOM 4988 C CA . GLU B 1 302 ? -7.691 31.188 53.062 1 23.41 302 GLU B CA 1
ATOM 4989 C C . GLU B 1 302 ? -7.762 29.688 52.75 1 23.41 302 GLU B C 1
ATOM 4991 O O . GLU B 1 302 ? -7.133 28.891 53.438 1 23.41 302 GLU B O 1
ATOM 4996 N N . ALA B 1 303 ? -8.758 29.188 52.062 1 26.8 303 ALA B N 1
ATOM 4997 C CA . ALA B 1 303 ? -9.211 27.828 52.375 1 26.8 303 ALA B CA 1
ATOM 4998 C C . ALA B 1 303 ? -8.18 26.797 51.938 1 26.8 303 ALA B C 1
ATOM 5000 O O . ALA B 1 303 ? -8.516 25.625 51.719 1 26.8 303 ALA B O 1
ATOM 5001 N N . ILE B 1 304 ? -6.934 27.172 51.656 1 23.28 304 ILE B N 1
ATOM 5002 C CA . ILE B 1 304 ? -6.176 26.203 50.875 1 23.28 304 ILE B CA 1
ATOM 5003 C C . ILE B 1 304 ? -5.914 24.953 51.719 1 23.28 304 ILE B C 1
ATOM 5005 O O . ILE B 1 304 ? -5.773 23.844 51.188 1 23.28 304 ILE B O 1
ATOM 5009 N N . LEU B 1 305 ? -5.559 25.062 53 1 21.44 305 LEU B N 1
ATOM 5010 C CA . LEU B 1 305 ? -4.434 24.266 53.469 1 21.44 305 LEU B CA 1
ATOM 5011 C C . LEU B 1 305 ? -4.879 22.828 53.781 1 21.44 305 LEU B C 1
ATOM 5013 O O . LEU B 1 305 ? -4.043 21.938 53.938 1 21.44 305 LEU B O 1
ATOM 5017 N N . SER B 1 306 ? -6.012 22.625 54.438 1 22.97 306 SER B N 1
ATOM 5018 C CA . SER B 1 306 ? -6.02 21.516 55.406 1 22.97 306 SER B CA 1
ATOM 5019 C C . SER B 1 306 ? -5.98 20.172 54.688 1 22.97 306 SER B C 1
ATOM 5021 O O . SER B 1 306 ? -6.785 19.906 53.781 1 22.97 306 SER B O 1
ATOM 5023 N N . GLY B 1 307 ? -4.805 19.391 54.719 1 22.58 307 GLY B N 1
ATOM 5024 C CA . GLY B 1 307 ? -4.074 18.25 54.188 1 22.58 307 GLY B CA 1
ATOM 5025 C C . GLY B 1 307 ? -4.77 16.922 54.438 1 22.58 307 GLY B C 1
ATOM 5026 O O . GLY B 1 307 ? -4.227 15.859 54.125 1 22.58 307 GLY B O 1
ATOM 5027 N N . GLU B 1 308 ? -5.715 16.859 55.406 1 24.12 308 GLU B N 1
ATOM 5028 C CA . GLU B 1 308 ? -5.676 15.531 56 1 24.12 308 GLU B CA 1
ATOM 5029 C C . GLU B 1 308 ? -6.117 14.469 55 1 24.12 308 GLU B C 1
ATOM 5031 O O . GLU B 1 308 ? -7.121 14.633 54.312 1 24.12 308 GLU B O 1
ATOM 5036 N N . PRO B 1 309 ? -5.176 13.617 54.562 1 25.02 309 PRO B N 1
ATOM 5037 C CA . PRO B 1 309 ? -5.344 12.555 53.562 1 25.02 309 PRO B CA 1
ATOM 5038 C C . PRO B 1 309 ? -6.484 11.602 53.906 1 25.02 309 PRO B C 1
ATOM 5040 O O . PRO B 1 309 ? -6.445 10.93 54.969 1 25.02 309 PRO B O 1
ATOM 5043 N N . LYS B 1 310 ? -7.672 12.078 54.031 1 23.47 310 LYS B N 1
ATOM 5044 C CA . LYS B 1 310 ? -8.695 11.219 54.625 1 23.47 310 LYS B CA 1
ATOM 5045 C C . LYS B 1 310 ? -8.664 9.828 54 1 23.47 310 LYS B C 1
ATOM 5047 O O . LYS B 1 310 ? -8.711 9.68 52.781 1 23.47 310 LYS B O 1
ATOM 5052 N N . SER B 1 311 ? -8.039 8.859 54.75 1 23.81 311 SER B N 1
ATOM 5053 C CA . SER B 1 311 ? -7.742 7.426 54.688 1 23.81 311 SER B CA 1
ATOM 5054 C C . SER B 1 311 ? -8.977 6.621 54.312 1 23.81 311 SER B C 1
ATOM 5056 O O . SER B 1 311 ? -8.906 5.402 54.156 1 23.81 311 SER B O 1
ATOM 5058 N N . THR B 1 312 ? -10.094 7.379 54.125 1 23.14 312 THR B N 1
ATOM 5059 C CA . THR B 1 312 ? -11.25 6.625 54.594 1 23.14 312 THR B CA 1
ATOM 5060 C C . THR B 1 312 ? -11.453 5.359 53.781 1 23.14 312 THR B C 1
ATOM 5062 O O . THR B 1 312 ? -12.477 4.684 53.906 1 23.14 312 THR B O 1
ATOM 5065 N N . PHE B 1 313 ? -10.789 5.254 52.594 1 20.94 313 PHE B N 1
ATOM 5066 C CA . PHE B 1 313 ? -11.453 4.348 51.656 1 20.94 313 PHE B CA 1
ATOM 5067 C C . PHE B 1 313 ? -11.586 2.957 52.25 1 20.94 313 PHE B C 1
ATOM 5069 O O . PHE B 1 313 ? -12.109 2.041 51.625 1 20.94 313 PHE B O 1
ATOM 5076 N N . LEU B 1 314 ? -10.609 2.627 53.219 1 20.77 314 LEU B N 1
ATOM 5077 C CA . LEU B 1 314 ? -10.328 1.194 53.25 1 20.77 314 LEU B CA 1
ATOM 5078 C C . LEU B 1 314 ? -11.539 0.421 53.75 1 20.77 314 LEU B C 1
ATOM 5080 O O . LEU B 1 314 ? -11.516 -0.811 53.812 1 20.77 314 LEU B O 1
ATOM 5084 N N . SER B 1 315 ? -12.352 1.106 54.531 1 18.81 315 SER B N 1
ATOM 5085 C CA . SER B 1 315 ? -12.766 0.293 55.688 1 18.81 315 SER B CA 1
ATOM 5086 C C . SER B 1 315 ? -13.492 -0.969 55.219 1 18.81 315 SER B C 1
ATOM 5088 O O . SER B 1 315 ? -13.234 -2.059 55.75 1 18.81 315 SER B O 1
ATOM 5090 N N . GLU B 1 316 ? -14.812 -0.899 54.875 1 19.42 316 GLU B N 1
ATOM 5091 C CA . GLU B 1 316 ? -15.852 -1.729 55.5 1 19.42 316 GLU B CA 1
ATOM 5092 C C . GLU B 1 316 ? -15.953 -3.086 54.812 1 19.42 316 GLU B C 1
ATOM 5094 O O . GLU B 1 316 ? -16.516 -3.195 53.719 1 19.42 316 GLU B O 1
ATOM 5099 N N . ILE B 1 317 ? -14.836 -3.877 54.719 1 19.95 317 ILE B N 1
ATOM 5100 C CA . ILE B 1 317 ? -14.852 -5.277 54.312 1 19.95 317 ILE B CA 1
ATOM 5101 C C . ILE B 1 317 ? -15.852 -6.055 55.156 1 19.95 317 ILE B C 1
ATOM 5103 O O . ILE B 1 317 ? -15.469 -6.941 55.938 1 19.95 317 ILE B O 1
ATOM 5107 N N . SER B 1 318 ? -16.922 -5.527 55.719 1 18.34 318 SER B N 1
ATOM 5108 C CA . SER B 1 318 ? -17.516 -6.336 56.781 1 18.34 318 SER B CA 1
ATOM 5109 C C . SER B 1 318 ? -17.828 -7.746 56.312 1 18.34 318 SER B C 1
ATOM 5111 O O . SER B 1 318 ? -18.172 -7.941 55.125 1 18.34 318 SER B O 1
ATOM 5113 N N . GLY B 1 319 ? -17.344 -8.859 57.062 1 19.66 319 GLY B N 1
ATOM 5114 C CA . GLY B 1 319 ? -17.312 -10.297 57.281 1 19.66 319 GLY B CA 1
ATOM 5115 C C . GLY B 1 319 ? -18.703 -10.93 57.25 1 19.66 319 GLY B C 1
ATOM 5116 O O . GLY B 1 319 ? -18.891 -12.047 57.719 1 19.66 319 GLY B O 1
ATOM 5117 N N . ALA B 1 320 ? -19.688 -10.516 56.406 1 18.09 320 ALA B N 1
ATOM 5118 C CA . ALA B 1 320 ? -20.953 -11.031 56.938 1 18.09 320 ALA B CA 1
ATOM 5119 C C . ALA B 1 320 ? -20.906 -12.547 57.062 1 18.09 320 ALA B C 1
ATOM 5121 O O . ALA B 1 320 ? -20.344 -13.234 56.188 1 18.09 320 ALA B O 1
ATOM 5122 N N . PRO B 1 321 ? -21.234 -13.203 58.219 1 18.78 321 PRO B N 1
ATOM 5123 C CA . PRO B 1 321 ? -21.25 -14.578 58.719 1 18.78 321 PRO B CA 1
ATOM 5124 C C . PRO B 1 321 ? -22.219 -15.484 57.938 1 18.78 321 PRO B C 1
ATOM 5126 O O . PRO B 1 321 ? -23.422 -15.227 57.906 1 18.78 321 PRO B O 1
ATOM 5129 N N . ALA B 1 322 ? -22.031 -15.656 56.625 1 17.77 322 ALA B N 1
ATOM 5130 C CA . ALA B 1 322 ? -23.172 -16.438 56.156 1 17.77 322 ALA B CA 1
ATOM 5131 C C . ALA B 1 322 ? -23.438 -17.625 57.062 1 17.77 322 ALA B C 1
ATOM 5133 O O . ALA B 1 322 ? -22.516 -18.375 57.406 1 17.77 322 ALA B O 1
ATOM 5134 N N . GLU B 1 323 ? -24.656 -17.891 57.625 1 16.61 323 GLU B N 1
ATOM 5135 C CA . GLU B 1 323 ? -25.406 -18.734 58.531 1 16.61 323 GLU B CA 1
ATOM 5136 C C . GLU B 1 323 ? -25.469 -20.172 58.031 1 16.61 323 GLU B C 1
ATOM 5138 O O . GLU B 1 323 ? -25.297 -20.422 56.844 1 16.61 323 GLU B O 1
ATOM 5143 N N . HIS B 1 324 ? -26.109 -21.219 58.844 1 16.38 324 HIS B N 1
ATOM 5144 C CA . HIS B 1 324 ? -26.203 -22.516 59.5 1 16.38 324 HIS B CA 1
ATOM 5145 C C . HIS B 1 324 ? -27.031 -23.484 58.688 1 16.38 324 HIS B C 1
ATOM 5147 O O . HIS B 1 324 ? -26.859 -24.703 58.781 1 16.38 324 HIS B O 1
ATOM 5153 N N . GLY B 1 325 ? -28.141 -23.281 57.812 1 16.56 325 GLY B N 1
ATOM 5154 C CA . GLY B 1 325 ? -29.25 -24.141 58.219 1 16.56 325 GLY B CA 1
ATOM 5155 C C . GLY B 1 325 ? -29.047 -25.594 57.844 1 16.56 325 GLY B C 1
ATOM 5156 O O . GLY B 1 325 ? -28.203 -25.922 57 1 16.56 325 GLY B O 1
ATOM 5157 N N . SER B 1 326 ? -30 -26.672 58.344 1 16.47 326 SER B N 1
ATOM 5158 C CA . SER B 1 326 ? -30.359 -28 58.844 1 16.47 326 SER B CA 1
ATOM 5159 C C . SER B 1 326 ? -30.875 -28.891 57.719 1 16.47 326 SER B C 1
ATOM 5161 O O . SER B 1 326 ? -31.094 -30.094 57.938 1 16.47 326 SER B O 1
ATOM 5163 N N . PHE B 1 327 ? -31.219 -28.594 56.469 1 16.77 327 PHE B N 1
ATOM 5164 C CA . PHE B 1 327 ? -32.375 -29.453 56.188 1 16.77 327 PHE B CA 1
ATOM 5165 C C . PHE B 1 327 ? -31.984 -30.922 56.312 1 16.77 327 PHE B C 1
ATOM 5167 O O . PHE B 1 327 ? -30.828 -31.297 56.094 1 16.77 327 PHE B O 1
ATOM 5174 N N . ALA B 1 328 ? -33.156 -31.969 56.312 1 16.55 328 ALA B N 1
ATOM 5175 C CA . ALA B 1 328 ? -33.938 -33.125 56.781 1 16.55 328 ALA B CA 1
ATOM 5176 C C . ALA B 1 328 ? -33.688 -34.344 55.906 1 16.55 328 ALA B C 1
ATOM 5178 O O . ALA B 1 328 ? -33.156 -34.219 54.781 1 16.55 328 ALA B O 1
ATOM 5179 N N . SER B 1 329 ? -34.812 -35.25 55.812 1 16.45 329 SER B N 1
ATOM 5180 C CA . SER B 1 329 ? -35.188 -36.656 56.062 1 16.45 329 SER B CA 1
ATOM 5181 C C . SER B 1 329 ? -35.125 -37.469 54.781 1 16.45 329 SER B C 1
ATOM 5183 O O . SER B 1 329 ? -34.531 -38.531 54.75 1 16.45 329 SER B O 1
ATOM 5185 N N . ALA B 1 330 ? -36.156 -37.312 53.688 1 16.09 330 ALA B N 1
ATOM 5186 C CA . ALA B 1 330 ? -37.156 -38.375 53.594 1 16.09 330 ALA B CA 1
ATOM 5187 C C . ALA B 1 330 ? -36.656 -39.531 52.75 1 16.09 330 ALA B C 1
ATOM 5189 O O . ALA B 1 330 ? -35.688 -39.375 51.969 1 16.09 330 ALA B O 1
ATOM 5190 N N . LYS B 1 331 ? -37.75 -40.156 51.906 1 17.03 331 LYS B N 1
ATOM 5191 C CA . LYS B 1 331 ? -38.406 -41.469 51.844 1 17.03 331 LYS B CA 1
ATOM 5192 C C . LYS B 1 331 ? -37.75 -42.344 50.781 1 17.03 331 LYS B C 1
ATOM 5194 O O . LYS B 1 331 ? -37.062 -41.844 49.875 1 17.03 331 LYS B O 1
ATOM 5199 N N . PRO B 1 332 ? -38.688 -43.375 50.156 1 18.06 332 PRO B N 1
ATOM 5200 C CA . PRO B 1 332 ? -38.781 -44.844 50.188 1 18.06 332 PRO B CA 1
ATOM 5201 C C . PRO B 1 332 ? -38.281 -45.5 48.906 1 18.06 332 PRO B C 1
ATOM 5203 O O . PRO B 1 332 ? -37.406 -46.375 48.969 1 18.06 332 PRO B O 1
ATOM 5206 N N . ALA B 1 333 ? -39.312 -45.812 47.844 1 17.41 333 ALA B N 1
ATOM 5207 C CA . ALA B 1 333 ? -40.031 -47.031 47.531 1 17.41 333 ALA B CA 1
ATOM 5208 C C . ALA B 1 333 ? -39.438 -47.719 46.281 1 17.41 333 ALA B C 1
ATOM 5210 O O . ALA B 1 333 ? -38.625 -47.125 45.594 1 17.41 333 ALA B O 1
ATOM 5211 N N . GLY B 1 334 ? -40.469 -48.25 45.281 1 18.17 334 GLY B N 1
ATOM 5212 C CA . GLY B 1 334 ? -41 -49.531 44.781 1 18.17 334 GLY B CA 1
ATOM 5213 C C . GLY B 1 334 ? -40.344 -49.969 43.5 1 18.17 334 GLY B C 1
ATOM 5214 O O . GLY B 1 334 ? -39.562 -49.25 42.906 1 18.17 334 GLY B O 1
ATOM 5215 N N . GLN B 1 335 ? -41.156 -50.812 42.562 1 18.58 335 GLN B N 1
ATOM 5216 C CA . GLN B 1 335 ? -41.594 -52.094 42 1 18.58 335 GLN B CA 1
ATOM 5217 C C . GLN B 1 335 ? -41.406 -52.125 40.469 1 18.58 335 GLN B C 1
ATOM 5219 O O . GLN B 1 335 ? -41.156 -53.188 39.906 1 18.58 335 GLN B O 1
ATOM 5224 N N . VAL B 1 336 ? -41.812 -51.188 39.594 1 20.5 336 VAL B N 1
ATOM 5225 C CA . VAL B 1 336 ? -42.688 -51.75 38.594 1 20.5 336 VAL B CA 1
ATOM 5226 C C . VAL B 1 336 ? -41.906 -52.719 37.688 1 20.5 336 VAL B C 1
ATOM 5228 O O . VAL B 1 336 ? -40.719 -52.531 37.469 1 20.5 336 VAL B O 1
ATOM 5231 N N . SER B 1 337 ? -42.688 -54 37 1 18.92 337 SER B N 1
ATOM 5232 C CA . SER B 1 337 ? -43.188 -55.25 36.438 1 18.92 337 SER B CA 1
ATOM 5233 C C . SER B 1 337 ? -42.906 -55.312 34.938 1 18.92 337 SER B C 1
ATOM 5235 O O . SER B 1 337 ? -42.719 -56.375 34.375 1 18.92 337 SER B O 1
ATOM 5237 N N . PHE B 1 338 ? -43.281 -54.375 34.031 1 19.97 338 PHE B N 1
ATOM 5238 C CA . PHE B 1 338 ? -43.875 -55.062 32.875 1 19.97 338 PHE B CA 1
ATOM 5239 C C . PHE B 1 338 ? -42.906 -56.062 32.25 1 19.97 338 PHE B C 1
ATOM 5241 O O . PHE B 1 338 ? -41.688 -55.906 32.406 1 19.97 338 PHE B O 1
ATOM 5248 N N . ALA B 1 339 ? -43.562 -57.031 31.484 1 17.61 339 ALA B N 1
ATOM 5249 C CA . ALA B 1 339 ? -44.156 -57.938 30.484 1 17.61 339 ALA B CA 1
ATOM 5250 C C . ALA B 1 339 ? -43.562 -57.688 29.109 1 17.61 339 ALA B C 1
ATOM 5252 O O . ALA B 1 339 ? -43.25 -56.531 28.75 1 17.61 339 ALA B O 1
#

Organism: Phanerochaete carnosa (strain HHB-10118-sp) (NCBI:txid650164)

Secondary structure (DSSP, 8-state):
-PPPHHHHHHHHHHHHHHHHHHHHHHHHHHHHHHHTS-SSSS--HHHHHHHHHHHHHHHHHHHHHHHHHHIIIIITTTSTTHHHHHHH-TT-HHHHHHHHHHHHHHHHHHHHHHHHHHHHTTT-GGGGHHHHHHHHHHHHHHHHHHHHHHH-TT---TT-HHHHHHHHHHHHHHHHHHHHHHHHHHHHHHHHHHHS-SSHHHHHHHHHHHHHHHHHHHHHHHHHHHHHHHHT-TTHHHHHHHHHHHHHHHHHHHHHHHHHHHHHHHHHHHHHHHHHTS--------S--------------TTS---------S-------------------------/-PPPHHHHHHHHHHHHHHHHHHHHHHHHHHHHHHHTS--SSS--HHHHHHHHHHHHHHHHHHHHHHHHHHIIIIITTTSTTHHHHHHH-TT-HHHHHHHHHHHHHHHHHHHHHHHHHHHHTTS-GGGGHHHHHHHHHHHHHHHHHHHHHHH-TT---TT-HHHHHHHHHHHHHHHHHHHHHHHHHHHHHHHHHHHS-TTHHHHHHHHHHHHHHHHHHHHHHHHHHHHHHHHT-TTHHHHHHHHHHHHHHHHHHHHHHHHHHHHHHHHHHHHHHHHHTS------------------------TT-------GGG-------------------------

Sequence (678 aa):
MAIALDKAYLSAIWLETLFYGMNFVLFWACLTMLTIRRRTPKINKLLVGIAMTMFAFSTSHVSLGFQRLIEGFIVRRDWPGGPGAFFSDVSIPANVVKVGIHTVNSVIGDSVVVWRCWLVWGRDWKMCIVPIVLIIASAVCGFAQTVEFARAKNLHSAFAHSLQIWNGSLFSLSLATNVTVTVLIAMRVWYMLRMAGGTASFRYWRVLVIIIESGMIYSVALICELTLYFLGSNAFYIIYDPIAQLTAITPTMIIILAALQLTTNDVHSRLTRSKSARIFKPPQVDGSTTAPLESMNFAANEAILSGEPKSTFLSEISGAPAEHGSFASAKPAGQVSFAMAIALDKAYLSAIWLETLFYGMNFVLFWACLTMLTIRRRTPKINKLLVGIAMTMFAFSTSHVSLGFQRLIEGFIVRRDWPGGPGAFFSDVSIPANVVKVGIHTVNSVIGDSVVVWRCWLVWGRDWKMCIVPIVLIIASAVCGFAQTVEFARAKNLHSAFAHSLQIWNGSLFSLSLATNVTVTVLIAMRVWYMLRMAGGTASFRYWRVLVIIIESGMIYSVALICELTLYFLGSNAFYIIYDPIAQLTAITPTMIIILAALQLTTNDVHSRLTRSKSARIFKPPQVDGSTTAPLESMNFAANEAILSGEPKSTFLSEISGAPAEHGSFASAKPAGQVSFA